Protein 9E7T (pdb70)

Structure (mmCIF, N/CA/C/O backbone):
data_9E7T
#
_entry.id   9E7T
#
_cell.length_a   1.00
_cell.length_b   1.00
_cell.length_c   1.00
_cell.angle_alpha   90.00
_cell.angle_beta   90.00
_cell.angle_gamma   90.00
#
_symmetry.space_group_name_H-M   'P 1'
#
loop_
_entity.id
_entity.type
_entity.pdbx_description
1 polymer 'Dot/Icm T4SS effector PieF'
2 polymer 'CCR4-NOT transcription complex subunit 1'
3 polymer 'SDH7p Mitochondrial protein involved in assembly of succinate dehydrogenase,CCR4-NOT transcription complex subunit 7'
4 non-polymer 'MAGNESIUM ION'
5 water water
#
loop_
_atom_site.group_PDB
_atom_site.id
_atom_site.type_symbol
_atom_site.label_atom_id
_atom_site.label_alt_id
_atom_site.label_comp_id
_atom_site.label_asym_id
_atom_site.label_entity_id
_atom_site.label_seq_id
_atom_site.pdbx_PDB_ins_code
_atom_site.Cartn_x
_atom_site.Cartn_y
_atom_site.Cartn_z
_atom_site.occupancy
_atom_site.B_iso_or_equiv
_atom_site.auth_seq_id
_atom_site.auth_comp_id
_atom_site.auth_asym_id
_atom_site.auth_atom_id
_atom_site.pdbx_PDB_model_num
ATOM 1 N N . MET A 1 26 ? 141.184 144.975 183.837 1.00 58.98 1 MET A N 1
ATOM 2 C CA . MET A 1 26 ? 140.073 145.830 183.438 1.00 64.90 1 MET A CA 1
ATOM 3 C C . MET A 1 26 ? 140.230 146.245 181.977 1.00 61.45 1 MET A C 1
ATOM 4 O O . MET A 1 26 ? 141.050 147.101 181.650 1.00 60.81 1 MET A O 1
ATOM 9 N N . LYS A 1 27 ? 139.442 145.627 181.104 1.00 56.06 2 LYS A N 1
ATOM 10 C CA . LYS A 1 27 ? 139.587 145.812 179.670 1.00 49.89 2 LYS A CA 1
ATOM 11 C C . LYS A 1 27 ? 138.797 147.030 179.193 1.00 46.67 2 LYS A C 1
ATOM 12 O O . LYS A 1 27 ? 138.038 147.651 179.940 1.00 49.39 2 LYS A O 1
ATOM 18 N N . ARG A 1 28 ? 138.990 147.370 177.920 1.00 39.99 3 ARG A N 1
ATOM 19 C CA . ARG A 1 28 ? 138.318 148.496 177.291 1.00 33.33 3 ARG A CA 1
ATOM 20 C C . ARG A 1 28 ? 137.715 148.053 175.965 1.00 31.92 3 ARG A C 1
ATOM 21 O O . ARG A 1 28 ? 137.990 146.958 175.470 1.00 35.70 3 ARG A O 1
ATOM 29 N N . LEU A 1 29 ? 136.883 148.919 175.392 1.00 29.16 4 LEU A N 1
ATOM 30 C CA . LEU A 1 29 ? 136.146 148.583 174.183 1.00 31.01 4 LEU A CA 1
ATOM 31 C C . LEU A 1 29 ? 135.871 149.849 173.385 1.00 32.73 4 LEU A C 1
ATOM 32 O O . LEU A 1 29 ? 135.649 150.916 173.961 1.00 36.68 4 LEU A O 1
ATOM 37 N N . ILE A 1 30 ? 135.895 149.724 172.059 1.00 31.38 5 ILE A N 1
ATOM 38 C CA . ILE A 1 30 ? 135.579 150.817 171.146 1.00 26.99 5 ILE A CA 1
ATOM 39 C C . ILE A 1 30 ? 134.587 150.307 170.110 1.00 28.77 5 ILE A C 1
ATOM 40 O O . ILE A 1 30 ? 134.815 149.263 169.490 1.00 31.84 5 ILE A O 1
ATOM 45 N N . ILE A 1 31 ? 133.492 151.041 169.921 1.00 34.11 6 ILE A N 1
ATOM 46 C CA . ILE A 1 31 ? 132.462 150.704 168.945 1.00 33.32 6 ILE A CA 1
ATOM 47 C C . ILE A 1 31 ? 132.382 151.835 167.930 1.00 38.77 6 ILE A C 1
ATOM 48 O O . ILE A 1 31 ? 132.299 153.008 168.309 1.00 46.33 6 ILE A O 1
ATOM 53 N N . CYS A 1 32 ? 132.410 151.483 166.646 1.00 41.50 7 CYS A N 1
ATOM 54 C CA . CYS A 1 32 ? 132.343 152.447 165.547 1.00 46.38 7 CYS A CA 1
ATOM 55 C C . CYS A 1 32 ? 131.063 152.182 164.758 1.00 49.47 7 CYS A C 1
ATOM 56 O O . CYS A 1 32 ? 131.068 151.431 163.780 1.00 54.68 7 CYS A O 1
ATOM 59 N N . ASN A 1 33 ? 129.968 152.805 165.184 1.00 47.13 8 ASN A N 1
ATOM 60 C CA . ASN A 1 33 ? 128.665 152.607 164.552 1.00 51.37 8 ASN A CA 1
ATOM 61 C C . ASN A 1 33 ? 128.370 153.753 163.583 1.00 53.43 8 ASN A C 1
ATOM 62 O O . ASN A 1 33 ? 127.462 154.563 163.769 1.00 53.45 8 ASN A O 1
ATOM 67 N N . GLY A 1 34 ? 129.166 153.798 162.518 1.00 49.01 9 GLY A N 1
ATOM 68 C CA . GLY A 1 34 ? 128.957 154.770 161.463 1.00 48.78 9 GLY A CA 1
ATOM 69 C C . GLY A 1 34 ? 129.684 156.081 161.671 1.00 50.22 9 GLY A C 1
ATOM 70 O O . GLY A 1 34 ? 130.892 156.174 161.438 1.00 53.87 9 GLY A O 1
ATOM 71 N N . ASN A 1 35 ? 128.955 157.108 162.100 1.00 49.95 10 ASN A N 1
ATOM 72 C CA . ASN A 1 35 ? 129.526 158.426 162.334 1.00 49.80 10 ASN A CA 1
ATOM 73 C C . ASN A 1 35 ? 129.929 158.653 163.784 1.00 46.25 10 ASN A C 1
ATOM 74 O O . ASN A 1 35 ? 130.359 159.758 164.125 1.00 53.02 10 ASN A O 1
ATOM 79 N N . LYS A 1 36 ? 129.800 157.646 164.643 1.00 40.98 11 LYS A N 1
ATOM 80 C CA . LYS A 1 36 ? 130.092 157.787 166.060 1.00 37.88 11 LYS A CA 1
ATOM 81 C C . LYS A 1 36 ? 131.105 156.739 166.492 1.00 41.11 11 LYS A C 1
ATOM 82 O O . LYS A 1 36 ? 131.040 155.584 166.064 1.00 41.67 11 LYS A O 1
ATOM 88 N N . LEU A 1 37 ? 132.045 157.155 167.336 1.00 44.99 12 LEU A N 1
ATOM 89 C CA . LEU A 1 37 ? 133.017 156.267 167.964 1.00 36.73 12 LEU A CA 1
ATOM 90 C C . LEU A 1 37 ? 132.855 156.403 169.471 1.00 38.00 12 LEU A C 1
ATOM 91 O O . LEU A 1 37 ? 133.111 157.474 170.030 1.00 38.04 12 LEU A O 1
ATOM 96 N N . THR A 1 38 ? 132.435 155.325 170.124 1.00 35.19 13 THR A N 1
ATOM 97 C CA . THR A 1 38 ? 132.206 155.308 171.561 1.00 33.11 13 THR A CA 1
ATOM 98 C C . THR A 1 38 ? 133.306 154.508 172.242 1.00 30.01 13 THR A C 1
ATOM 99 O O . THR A 1 38 ? 133.647 153.409 171.796 1.00 29.13 13 THR A O 1
ATOM 103 N N . VAL A 1 39 ? 133.857 155.062 173.318 1.00 27.57 14 VAL A N 1
ATOM 104 C CA . VAL A 1 39 ? 134.892 154.411 174.112 1.00 28.95 14 VAL A CA 1
ATOM 105 C C . VAL A 1 39 ? 134.274 154.008 175.443 1.00 33.32 14 VAL A C 1
ATOM 106 O O . VAL A 1 39 ? 133.734 154.854 176.165 1.00 40.38 14 VAL A O 1
ATOM 110 N N . CYS A 1 40 ? 134.352 152.720 175.768 1.00 33.13 15 CYS A N 1
ATOM 111 C CA . CYS A 1 40 ? 133.737 152.179 176.970 1.00 37.42 15 CYS A CA 1
ATOM 112 C C . CYS A 1 40 ? 134.768 151.412 177.783 1.00 40.06 15 CYS A C 1
ATOM 113 O O . CYS A 1 40 ? 135.745 150.888 177.244 1.00 40.30 15 CYS A O 1
ATOM 116 N N . THR A 1 41 ? 134.537 151.351 179.090 1.00 50.34 16 THR A N 1
ATOM 117 C CA . THR A 1 41 ? 135.374 150.599 180.011 1.00 49.03 16 THR A CA 1
ATOM 118 C C . THR A 1 41 ? 134.572 149.465 180.637 1.00 50.61 16 THR A C 1
ATOM 119 O O . THR A 1 41 ? 133.347 149.543 180.760 1.00 57.69 16 THR A O 1
ATOM 123 N N . GLN A 1 42 ? 135.277 148.409 181.029 1.00 48.68 17 GLN A N 1
ATOM 124 C CA . GLN A 1 42 ? 134.628 147.238 181.599 1.00 59.60 17 GLN A CA 1
ATOM 125 C C . GLN A 1 42 ? 133.994 147.569 182.946 1.00 68.14 17 GLN A C 1
ATOM 126 O O . GLN A 1 42 ? 134.445 148.460 183.670 1.00 70.50 17 GLN A O 1
ATOM 132 N N . ALA A 1 43 ? 132.925 146.848 183.270 1.00 71.37 18 ALA A N 1
ATOM 133 C CA . ALA A 1 43 ? 132.245 147.008 184.550 1.00 69.44 18 ALA A CA 1
ATOM 134 C C . ALA A 1 43 ? 131.360 145.804 184.846 1.00 76.20 18 ALA A C 1
ATOM 135 O O . ALA A 1 43 ? 130.169 145.806 184.532 1.00 83.60 18 ALA A O 1
ATOM 137 N N . GLU A 1 51 ? 129.827 140.656 181.323 1.00 81.45 26 GLU A N 1
ATOM 138 C CA . GLU A 1 51 ? 130.836 141.506 180.702 1.00 82.03 26 GLU A CA 1
ATOM 139 C 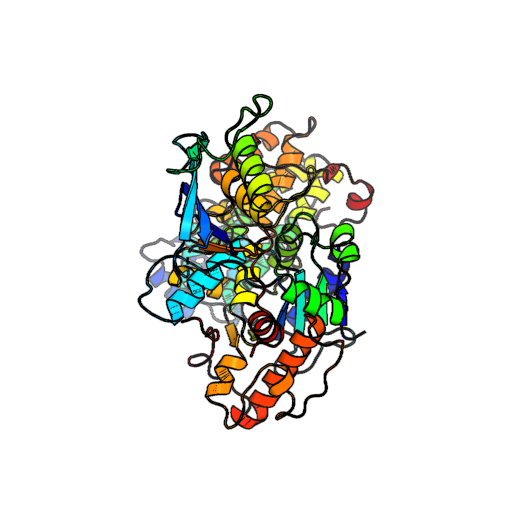C . GLU A 1 51 ? 130.229 142.822 180.228 1.00 82.60 26 GLU A C 1
ATOM 140 O O . GLU A 1 51 ? 130.353 143.188 179.061 1.00 76.20 26 GLU A O 1
ATOM 146 N N . LYS A 1 52 ? 129.569 143.528 181.141 1.00 81.73 27 LYS A N 1
ATOM 147 C CA . LYS A 1 52 ? 128.967 144.811 180.817 1.00 75.69 27 LYS A CA 1
ATOM 148 C C . LYS A 1 52 ? 130.034 145.893 180.704 1.00 70.16 27 LYS A C 1
ATOM 149 O O . LYS A 1 52 ? 131.097 145.816 181.326 1.00 73.22 27 LYS A O 1
ATOM 155 N N . TYR A 1 53 ? 129.737 146.911 179.900 1.00 65.99 28 TYR A N 1
ATOM 156 C CA . TYR A 1 53 ? 130.639 148.031 179.680 1.00 59.66 28 TYR A CA 1
ATOM 157 C C . TYR A 1 53 ? 129.879 149.336 179.851 1.00 62.40 28 TYR A C 1
ATOM 158 O O . TYR A 1 53 ? 128.699 149.427 179.499 1.00 62.21 28 TYR A O 1
ATOM 167 N N . THR A 1 54 ? 130.559 150.344 180.393 1.00 59.68 29 THR A N 1
ATOM 168 C CA . THR A 1 54 ? 129.981 151.669 180.573 1.00 53.26 29 THR A CA 1
ATOM 169 C C . THR A 1 54 ? 130.697 152.659 179.670 1.00 49.74 29 THR A C 1
ATOM 170 O O . THR A 1 54 ? 131.932 152.753 179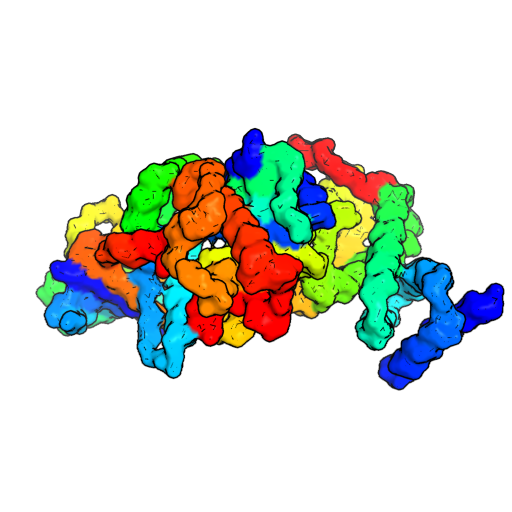.727 1.00 53.16 29 THR A O 1
ATOM 174 N N . PRO A 1 55 ? 129.983 153.403 178.827 1.00 50.40 30 PRO A N 1
ATOM 175 C CA . PRO A 1 55 ? 130.652 154.363 177.944 1.00 46.28 30 PRO A CA 1
ATOM 176 C C . PRO A 1 55 ? 131.362 155.450 178.735 1.00 47.94 30 PRO A C 1
ATOM 177 O O . PRO A 1 55 ? 130.929 155.847 179.818 1.00 53.10 30 PRO A O 1
ATOM 181 N N . ILE A 1 56 ? 132.473 155.922 178.181 1.00 46.16 31 ILE A N 1
ATOM 182 C CA . ILE A 1 56 ? 133.239 157.023 178.750 1.00 47.86 31 ILE A CA 1
ATOM 183 C C . ILE A 1 56 ? 133.036 158.304 177.951 1.00 49.48 31 ILE A C 1
ATOM 184 O O . ILE A 1 56 ? 132.681 159.343 178.507 1.00 58.47 31 ILE A O 1
ATOM 189 N N . PHE A 1 57 ? 133.258 158.245 176.641 1.00 39.70 32 PHE A N 1
ATOM 190 C CA . PHE A 1 57 ? 133.012 159.382 175.770 1.00 39.45 32 PHE A CA 1
ATOM 191 C C . PHE A 1 57 ? 132.702 158.865 174.375 1.00 38.36 32 PHE A C 1
ATOM 192 O O . PHE A 1 57 ? 133.031 157.730 174.023 1.00 34.79 32 PHE A O 1
ATOM 200 N N . SER A 1 58 ? 132.053 159.715 173.585 1.00 41.83 33 SER A N 1
ATOM 201 C CA . SER A 1 58 ? 131.719 159.406 172.204 1.00 38.54 33 SER A CA 1
ATOM 202 C C . SER A 1 58 ? 132.188 160.542 171.311 1.00 38.00 33 SER A C 1
ATOM 203 O O . SER A 1 58 ? 132.022 161.717 171.648 1.00 43.91 33 SER A O 1
ATOM 206 N N . LEU A 1 59 ? 132.775 160.186 170.176 1.00 35.90 34 LEU A N 1
ATOM 207 C CA . LEU A 1 59 ? 133.308 161.148 169.216 1.00 42.67 34 LEU A CA 1
ATOM 208 C C . LEU A 1 59 ? 132.423 161.105 167.975 1.00 43.42 34 LEU A C 1
ATOM 209 O O . LEU A 1 59 ? 132.560 160.214 167.133 1.00 42.58 34 LEU A O 1
ATOM 214 N N . THR A 1 60 ? 131.520 162.074 167.863 1.00 42.64 35 THR A N 1
ATOM 215 C CA . THR A 1 60 ? 130.557 162.116 166.773 1.00 44.53 35 THR A CA 1
ATOM 216 C C . THR A 1 60 ? 131.116 162.924 165.611 1.00 51.49 35 THR A C 1
ATOM 217 O O . THR A 1 60 ? 131.587 164.049 165.798 1.00 60.85 35 THR A O 1
ATOM 221 N N . LYS A 1 61 ? 131.057 162.349 164.414 1.00 54.27 36 LYS A N 1
ATOM 222 C CA . LYS A 1 61 ? 131.443 163.044 163.192 1.00 58.50 36 LYS A CA 1
ATOM 223 C C . LYS A 1 61 ? 130.214 163.761 162.647 1.00 69.92 36 LYS A C 1
ATOM 224 O O . LYS A 1 61 ? 129.272 163.119 162.172 1.00 73.31 36 LYS A O 1
ATOM 230 N N . GLU A 1 62 ? 130.220 165.088 162.714 1.00 73.42 37 GLU A N 1
ATOM 231 C CA . GLU A 1 62 ? 129.062 165.879 162.321 1.00 78.42 37 GLU A CA 1
ATOM 232 C C . GLU A 1 62 ? 129.002 165.998 160.800 1.00 87.11 37 GLU A C 1
ATOM 233 O O . GLU A 1 62 ? 129.679 165.274 160.065 1.00 83.05 37 GLU A O 1
ATOM 239 N N . SER A 1 63 ? 128.169 166.921 160.318 1.00 91.12 38 SER A N 1
ATOM 240 C CA . SER A 1 63 ? 127.779 166.984 158.915 1.00 96.01 38 SER A CA 1
ATOM 241 C C . SER A 1 63 ? 128.969 167.068 157.967 1.00 99.95 38 SER A C 1
ATOM 242 O O . SER A 1 63 ? 129.185 166.154 157.165 1.00 96.99 38 SER A O 1
ATOM 245 N N . ASP A 1 64 ? 129.748 168.147 158.041 1.00 100.88 39 ASP A N 1
ATOM 246 C CA . ASP A 1 64 ? 130.842 168.310 157.084 1.00 97.86 39 ASP A CA 1
ATOM 247 C C . ASP A 1 64 ? 132.089 167.545 157.521 1.00 95.23 39 ASP A C 1
ATOM 248 O O . ASP A 1 64 ? 132.475 166.554 156.895 1.00 86.85 39 ASP A O 1
ATOM 253 N N . ASN A 1 65 ? 132.729 167.995 158.597 1.00 95.56 40 ASN A N 1
ATOM 254 C CA . ASN A 1 65 ? 133.869 167.268 159.143 1.00 93.95 40 ASN A CA 1
ATOM 255 C C . ASN A 1 65 ? 133.990 167.358 160.657 1.00 85.92 40 ASN A C 1
ATOM 256 O O . ASN A 1 65 ? 134.947 166.806 161.205 1.00 77.61 40 ASN A O 1
ATOM 261 N N . GLU A 1 66 ? 133.068 168.018 161.351 1.00 83.33 41 GLU A N 1
ATOM 262 C CA . GLU A 1 66 ? 133.290 168.396 162.740 1.00 79.43 41 GLU A CA 1
ATOM 263 C C . GLU A 1 66 ? 133.162 167.193 163.664 1.00 77.91 41 GLU A C 1
ATOM 264 O O . GLU A 1 66 ? 132.228 166.397 163.538 1.00 80.83 41 GLU A O 1
ATOM 270 N N . LEU A 1 67 ? 134.111 167.061 164.586 1.00 68.69 42 LEU A N 1
ATOM 271 C CA . LEU A 1 67 ? 134.046 166.051 165.631 1.00 55.04 42 LEU A CA 1
ATOM 272 C C . LEU A 1 67 ? 133.532 166.688 166.914 1.00 51.84 42 LEU A C 1
ATOM 273 O O . LEU A 1 67 ? 133.991 167.765 167.304 1.00 58.28 42 LEU A O 1
ATOM 278 N N . THR A 1 68 ? 132.578 166.027 167.561 1.00 47.15 43 THR A N 1
ATOM 279 C CA . THR A 1 68 ? 132.027 166.485 168.828 1.00 51.59 43 THR A CA 1
ATOM 280 C C . THR A 1 68 ? 132.342 165.466 169.910 1.00 52.14 43 THR A C 1
ATOM 281 O O . THR A 1 68 ? 132.096 164.270 169.732 1.00 55.79 43 THR A O 1
ATOM 285 N N . LEU A 1 69 ? 132.888 165.941 171.024 1.00 49.33 44 LEU A N 1
ATOM 286 C CA . LEU A 1 69 ? 133.155 165.095 172.177 1.00 53.14 44 LEU A CA 1
ATOM 287 C C . LEU A 1 69 ? 132.023 165.244 173.184 1.00 57.40 44 LEU A C 1
ATOM 288 O O . LEU A 1 69 ? 131.671 166.362 173.570 1.00 65.99 44 LEU A O 1
ATOM 293 N N . GLU A 1 70 ? 131.455 164.117 173.604 1.00 47.21 45 GLU A N 1
ATOM 294 C CA . GLU A 1 70 ? 130.359 164.110 174.571 1.00 51.65 45 GLU A CA 1
ATOM 295 C C . GLU A 1 70 ? 130.732 163.138 175.685 1.00 58.73 45 GLU A C 1
ATOM 296 O O . GLU A 1 70 ? 130.583 161.923 175.531 1.00 65.34 45 GLU A O 1
ATOM 302 N N . LEU A 1 71 ? 131.217 163.676 176.798 1.00 59.80 46 LEU A N 1
ATOM 303 C CA . LEU A 1 71 ? 131.592 162.841 177.928 1.00 66.26 46 LEU A CA 1
ATOM 304 C C . LEU A 1 71 ? 130.357 162.223 178.574 1.00 67.10 46 LEU A C 1
ATOM 305 O O . LEU A 1 71 ? 129.255 162.774 178.518 1.00 68.34 46 LEU A O 1
ATOM 310 N N . SER A 1 72 ? 130.554 161.066 179.199 1.00 66.61 47 SER A N 1
ATOM 311 C CA . SER A 1 72 ? 129.457 160.311 179.788 1.00 72.80 47 SER A CA 1
ATOM 312 C C . SER A 1 72 ? 129.061 160.937 181.124 1.00 87.70 47 SER A C 1
ATOM 313 O O . SER A 1 72 ? 129.435 162.069 181.443 1.00 83.75 47 SER A O 1
ATOM 316 N N . GLY A 1 73 ? 128.281 160.203 181.916 1.00 93.81 48 GLY A N 1
ATOM 317 C CA . GLY A 1 73 ? 127.779 160.720 183.173 1.00 92.96 48 GLY A CA 1
ATOM 318 C C . GLY A 1 73 ? 128.869 161.133 184.138 1.00 98.77 48 GLY A C 1
ATOM 319 O O . GLY A 1 73 ? 129.080 162.330 184.354 1.00 96.87 48 GLY A O 1
ATOM 320 N N . VAL A 1 74 ? 129.577 160.170 184.721 1.00 98.81 49 VAL A N 1
ATOM 321 C CA . VAL A 1 74 ? 130.729 160.486 185.581 1.00 98.96 49 VAL A CA 1
ATOM 322 C C . VAL A 1 74 ? 131.953 160.457 184.672 1.00 99.33 49 VAL A C 1
ATOM 323 O O . VAL A 1 74 ? 132.719 159.491 184.607 1.00 97.53 49 VAL A O 1
ATOM 327 N N . ALA A 1 75 ? 132.126 161.534 183.930 1.00 100.10 50 ALA A N 1
ATOM 328 C CA . ALA A 1 75 ? 133.350 161.795 183.182 1.00 101.00 50 ALA A CA 1
ATOM 329 C C . ALA A 1 75 ? 133.843 163.221 183.355 1.00 103.01 50 ALA A C 1
ATOM 330 O O . ALA A 1 75 ? 135.054 163.445 183.416 1.00 98.32 50 ALA A O 1
ATOM 332 N N . ARG A 1 76 ? 132.931 164.193 183.433 1.00 103.38 51 ARG A N 1
ATOM 333 C CA . ARG A 1 76 ? 133.335 165.584 183.601 1.00 106.30 51 ARG A CA 1
ATOM 334 C C . ARG A 1 76 ? 133.806 165.859 185.021 1.00 108.57 51 ARG A C 1
ATOM 335 O O . ARG A 1 76 ? 134.665 166.722 185.233 1.00 108.65 51 ARG A O 1
ATOM 343 N N . GLY A 1 77 ? 133.258 165.145 186.000 1.00 105.34 52 GLY A N 1
ATOM 344 C CA . GLY A 1 77 ? 133.715 165.228 187.368 1.00 104.90 52 GLY A CA 1
ATOM 345 C C . GLY A 1 77 ? 134.870 164.317 187.703 1.00 105.16 52 GLY A C 1
ATOM 346 O O . GLY A 1 77 ? 135.297 164.269 188.861 1.00 102.35 52 GLY A O 1
ATOM 347 N N . TYR A 1 78 ? 135.391 163.585 186.720 1.00 103.15 53 TYR A N 1
ATOM 348 C CA . TYR A 1 78 ? 136.510 162.674 186.912 1.00 100.60 53 TYR A CA 1
ATOM 349 C C . TYR A 1 78 ? 137.764 163.120 186.176 1.00 102.60 53 TYR A C 1
ATOM 350 O O . TYR A 1 78 ? 138.825 163.264 186.790 1.00 99.94 53 TYR A O 1
ATOM 359 N N . TYR A 1 79 ? 137.669 163.346 184.869 1.00 102.42 54 TYR A N 1
ATOM 360 C CA . TYR A 1 79 ? 138.811 163.728 184.051 1.00 90.09 54 TYR A CA 1
ATOM 361 C C . TYR A 1 79 ? 138.807 165.234 183.832 1.00 93.47 54 TYR A C 1
ATOM 362 O O . TYR A 1 79 ? 137.761 165.821 183.535 1.00 93.14 54 TYR A O 1
ATOM 371 N N . ILE A 1 80 ? 139.974 165.853 183.982 1.00 99.75 55 ILE A N 1
ATOM 372 C CA . ILE A 1 80 ? 140.168 167.267 183.693 1.00 100.00 55 ILE A CA 1
ATOM 373 C C . ILE A 1 80 ? 141.029 167.381 182.442 1.00 94.64 55 ILE A C 1
ATOM 374 O O . ILE A 1 80 ? 142.092 166.754 182.348 1.00 86.42 55 ILE A O 1
ATOM 379 N N . ILE A 1 81 ? 140.553 168.152 181.469 1.00 92.71 56 ILE A N 1
ATOM 380 C CA . ILE A 1 81 ? 141.245 168.336 180.198 1.00 90.02 56 ILE A CA 1
ATOM 381 C C . ILE A 1 81 ? 141.949 169.690 180.245 1.00 90.04 56 ILE A C 1
ATOM 382 O O . ILE A 1 81 ? 141.274 170.721 180.405 1.00 85.09 56 ILE A O 1
ATOM 387 N N . PRO A 1 82 ? 143.275 169.739 180.128 1.00 94.65 57 PRO A N 1
ATOM 388 C CA . PRO A 1 82 ? 143.971 171.030 180.143 1.00 91.20 57 PRO A CA 1
ATOM 389 C C . PRO A 1 82 ? 143.552 171.900 178.965 1.00 86.45 57 PRO A C 1
ATOM 390 O O . PRO A 1 82 ? 143.174 171.405 177.902 1.00 85.27 57 PRO A O 1
ATOM 394 N N . SER A 1 83 ? 143.623 173.213 179.171 1.00 83.87 58 SER A N 1
ATOM 395 C CA . SER A 1 83 ? 143.207 174.190 178.174 1.00 86.57 58 SER A CA 1
ATOM 396 C C . SER A 1 83 ? 144.143 174.261 176.973 1.00 84.64 58 SER A C 1
ATOM 397 O O . SER A 1 83 ? 143.810 174.929 175.989 1.00 80.68 58 SER A O 1
ATOM 400 N N . GLU A 1 84 ? 145.303 173.604 177.031 1.00 86.83 59 GLU A N 1
ATOM 401 C CA . GLU A 1 84 ? 146.211 173.613 175.888 1.00 86.49 59 GLU A CA 1
ATOM 402 C C . GLU A 1 84 ? 145.588 172.925 174.680 1.00 88.31 59 GLU A C 1
ATOM 403 O O . GLU A 1 84 ? 145.758 173.381 173.543 1.00 84.89 59 GLU A O 1
ATOM 409 N N . LEU A 1 85 ? 144.869 171.827 174.902 1.00 86.77 60 LEU A N 1
ATOM 410 C CA . LEU A 1 85 ? 144.208 171.104 173.825 1.00 78.90 60 LEU A CA 1
ATOM 411 C C . LEU A 1 85 ? 142.862 171.749 173.523 1.00 84.64 60 LEU A C 1
ATOM 412 O O . LEU A 1 85 ? 142.080 172.025 174.438 1.00 86.10 60 LEU A O 1
ATOM 417 N N . THR A 1 86 ? 142.597 171.986 172.242 1.00 81.01 61 THR A N 1
ATOM 418 C CA . THR A 1 86 ? 141.352 172.605 171.802 1.00 80.71 61 THR A CA 1
ATOM 419 C C . THR A 1 86 ? 140.539 171.728 170.865 1.00 75.82 61 THR A C 1
ATOM 420 O O . THR A 1 86 ? 139.314 171.666 170.997 1.00 72.53 61 THR A O 1
ATOM 424 N N . SER A 1 87 ? 141.185 171.051 169.918 1.00 72.99 62 SER A N 1
ATOM 425 C CA . SER A 1 87 ? 140.459 170.218 168.970 1.00 67.44 62 SER A CA 1
ATOM 426 C C . SER A 1 87 ? 139.831 169.023 169.677 1.00 60.60 62 SER A C 1
ATOM 427 O O . SER A 1 87 ? 140.348 168.519 170.676 1.00 61.81 62 SER A O 1
ATOM 430 N N . SER A 1 88 ? 138.692 168.573 169.145 1.00 58.22 63 SER A N 1
ATOM 431 C CA . SER A 1 88 ? 137.983 167.453 169.755 1.00 54.33 63 SER A CA 1
ATOM 432 C C . SER A 1 88 ? 138.775 166.158 169.653 1.00 54.49 63 SER A C 1
ATOM 433 O O . SER A 1 88 ? 138.633 165.280 170.510 1.00 58.26 63 SER A O 1
ATOM 436 N N . GLN A 1 89 ? 139.602 166.014 168.617 1.00 55.49 64 GLN A N 1
ATOM 437 C CA . GLN A 1 89 ? 140.461 164.842 168.502 1.00 49.38 64 GLN A CA 1
ATOM 438 C C . GLN A 1 89 ? 141.644 164.890 169.458 1.00 51.90 64 GLN A C 1
ATOM 439 O O . GLN A 1 89 ? 142.146 163.833 169.852 1.00 56.59 64 GLN A O 1
ATOM 445 N N . ALA A 1 90 ? 142.105 166.084 169.834 1.00 53.82 65 ALA A N 1
ATOM 446 C CA . ALA A 1 90 ? 143.198 166.187 170.793 1.00 50.53 65 ALA A CA 1
ATOM 447 C C . ALA A 1 90 ? 142.744 165.829 172.201 1.00 48.21 65 ALA A C 1
ATOM 448 O O . ALA A 1 90 ? 143.499 165.214 172.960 1.00 55.24 65 ALA A O 1
ATOM 450 N N . ARG A 1 91 ? 141.523 166.215 172.572 1.00 42.11 66 ARG A N 1
ATOM 451 C CA . ARG A 1 91 ? 140.992 165.833 173.874 1.00 43.10 66 ARG A CA 1
ATOM 452 C C . ARG A 1 91 ? 140.558 164.375 173.905 1.00 45.04 66 ARG A C 1
ATOM 453 O O . ARG A 1 91 ? 140.579 163.751 174.970 1.00 50.89 66 ARG A O 1
ATOM 461 N N . ALA A 1 92 ? 140.149 163.821 172.763 1.00 36.53 67 ALA A N 1
ATOM 462 C CA . ALA A 1 92 ? 139.853 162.395 172.701 1.00 30.70 67 ALA A CA 1
ATOM 463 C C . ALA A 1 92 ? 141.118 161.569 172.892 1.00 38.61 67 ALA A C 1
ATOM 464 O O . ALA A 1 92 ? 141.126 160.591 173.648 1.00 43.91 67 ALA A O 1
ATOM 466 N N . ALA A 1 93 ? 142.202 161.951 172.214 1.00 42.87 68 ALA A N 1
ATOM 467 C CA . ALA A 1 93 ? 143.475 161.263 172.385 1.00 32.37 68 ALA A CA 1
ATOM 468 C C . ALA A 1 93 ? 144.091 161.520 173.751 1.00 33.67 68 ALA A C 1
ATOM 469 O O . ALA A 1 93 ? 144.908 160.717 174.209 1.00 40.89 68 ALA A O 1
ATOM 471 N N . HIS A 1 94 ? 143.732 162.625 174.404 1.00 31.87 69 HIS A N 1
ATOM 472 C CA . HIS A 1 94 ? 144.204 162.879 175.758 1.00 33.22 69 HIS A CA 1
ATOM 473 C C . HIS A 1 94 ? 143.456 162.040 176.784 1.00 41.14 69 HIS A C 1
ATOM 474 O O . HIS A 1 94 ? 144.036 161.652 177.803 1.00 42.37 69 HIS A O 1
ATOM 481 N N . LEU A 1 95 ? 142.176 161.755 176.537 1.00 44.37 70 LEU A N 1
ATOM 482 C CA . LEU A 1 95 ? 141.413 160.916 177.454 1.00 34.84 70 LEU A CA 1
ATOM 483 C C . LEU A 1 95 ? 141.811 159.453 177.325 1.00 36.23 70 LEU A C 1
ATOM 484 O O . LEU A 1 95 ? 141.802 158.713 178.314 1.00 47.90 70 LEU A O 1
ATOM 489 N N . ILE A 1 96 ? 142.148 159.012 176.111 1.00 31.61 71 ILE A N 1
ATOM 490 C CA . ILE A 1 96 ? 142.642 157.652 175.932 1.00 32.57 71 ILE A CA 1
ATOM 491 C C . ILE A 1 96 ? 143.974 157.474 176.648 1.00 37.85 71 ILE A C 1
ATOM 492 O O . ILE A 1 96 ? 144.241 156.422 177.241 1.00 43.15 71 ILE A O 1
ATOM 497 N N . THR A 1 97 ? 144.829 158.497 176.609 1.00 36.93 72 THR A N 1
ATOM 498 C CA . THR A 1 97 ? 146.080 158.447 177.359 1.00 35.83 72 THR A CA 1
ATOM 499 C C . THR A 1 97 ? 145.816 158.352 178.857 1.00 39.59 72 THR A C 1
ATOM 500 O O . THR A 1 97 ? 146.487 157.594 179.567 1.00 48.37 72 THR A O 1
ATOM 504 N N . LEU A 1 98 ? 144.839 159.111 179.356 1.00 38.09 73 LEU A N 1
ATOM 505 C CA . LEU A 1 98 ? 144.471 159.013 180.764 1.00 39.94 73 LEU A CA 1
ATOM 506 C C . LEU A 1 98 ? 143.840 157.662 181.080 1.00 39.93 73 LEU A C 1
ATOM 507 O O . LEU A 1 98 ? 144.055 157.109 182.164 1.00 41.05 73 LEU A O 1
ATOM 512 N N . LEU A 1 99 ? 143.052 157.122 180.149 1.00 42.27 74 LEU A N 1
ATOM 513 C CA . LEU A 1 99 ? 142.400 155.836 180.373 1.00 40.90 74 LEU A CA 1
ATOM 514 C C . LEU A 1 99 ? 143.418 154.707 180.458 1.00 42.23 74 LEU A C 1
ATOM 515 O O . LEU A 1 99 ? 143.402 153.911 181.403 1.00 47.83 74 LEU A O 1
ATOM 520 N N . THR A 1 100 ? 144.313 154.625 179.479 1.00 40.76 75 THR A N 1
ATOM 521 C CA . THR A 1 100 ? 145.272 153.536 179.381 1.00 44.93 75 THR A CA 1
ATOM 522 C C . THR A 1 100 ? 146.549 153.792 180.166 1.00 51.89 75 THR A C 1
ATOM 523 O O . THR A 1 100 ? 147.417 152.914 180.205 1.00 57.21 75 THR A O 1
ATOM 527 N N . ARG A 1 101 ? 146.683 154.966 180.785 1.00 49.82 76 ARG A N 1
ATOM 528 C CA . ARG A 1 101 ? 147.871 155.332 181.557 1.00 53.46 76 ARG A CA 1
ATOM 529 C C . ARG A 1 101 ? 149.140 155.240 180.717 1.00 57.79 76 ARG A C 1
ATOM 530 O O . ARG A 1 101 ? 150.207 154.883 181.221 1.00 65.44 76 ARG A O 1
ATOM 538 N N . ALA A 1 102 ? 149.034 155.561 179.431 1.00 55.16 77 ALA A N 1
ATOM 539 C CA . ALA A 1 102 ? 150.189 155.534 178.553 1.00 61.95 77 ALA A CA 1
ATOM 540 C C . ALA A 1 102 ? 151.081 156.745 178.813 1.00 73.71 77 ALA A C 1
ATOM 541 O O . ALA A 1 102 ? 150.691 157.714 179.470 1.00 71.37 77 ALA A O 1
ATOM 543 N N . GLU A 1 103 ? 152.300 156.680 178.287 1.00 79.32 78 GLU A N 1
ATOM 544 C CA . GLU A 1 103 ? 153.234 157.782 178.434 1.00 82.25 78 GLU A CA 1
ATOM 545 C C . GLU A 1 103 ? 152.761 158.988 177.625 1.00 82.56 78 GLU A C 1
ATOM 546 O O . GLU A 1 103 ? 151.844 158.904 176.803 1.00 79.59 78 GLU A O 1
ATOM 552 N N . GLU A 1 104 ? 153.405 160.131 177.874 1.00 87.46 79 GLU A N 1
ATOM 553 C CA . GLU A 1 104 ? 152.998 161.367 177.212 1.00 92.73 79 GLU A CA 1
ATOM 554 C C . GLU A 1 104 ? 153.142 161.261 175.700 1.00 88.21 79 GLU A C 1
ATOM 555 O O . GLU A 1 104 ? 152.260 161.698 174.952 1.00 79.38 79 GLU A O 1
ATOM 561 N N . SER A 1 105 ? 154.241 160.680 175.232 1.00 89.06 80 SER A N 1
ATOM 562 C CA . SER A 1 105 ? 154.516 160.522 173.806 1.00 89.50 80 SER A CA 1
ATOM 563 C C . SER A 1 105 ? 154.354 159.044 173.459 1.00 89.48 80 SER A C 1
ATOM 564 O O . SER A 1 105 ? 155.314 158.273 173.497 1.00 88.77 80 SER A O 1
ATOM 567 N N . GLN A 1 106 ? 153.128 158.656 173.119 1.00 80.13 81 GLN A N 1
ATOM 568 C CA . GLN A 1 106 ? 152.842 157.282 172.736 1.00 71.35 81 GLN A CA 1
ATOM 569 C C . GLN A 1 106 ? 151.586 157.259 171.881 1.00 61.53 81 GLN A C 1
ATOM 570 O O . GLN A 1 106 ? 150.768 158.181 171.919 1.00 60.70 81 GLN A O 1
ATOM 576 N N . THR A 1 107 ? 151.449 156.189 171.104 1.00 52.16 82 THR A N 1
ATOM 577 C CA . THR A 1 107 ? 150.240 155.919 170.330 1.00 41.99 82 THR A CA 1
ATOM 578 C C . THR A 1 107 ? 149.920 154.446 170.558 1.00 37.65 82 THR A C 1
ATOM 579 O O . THR A 1 107 ? 150.581 153.563 170.005 1.00 43.56 82 THR A O 1
ATOM 583 N N . THR A 1 108 ? 148.932 154.186 171.407 1.00 30.97 83 THR A N 1
ATOM 584 C CA . THR A 1 108 ? 148.516 152.827 171.700 1.00 30.58 83 THR A CA 1
ATOM 585 C C . THR A 1 108 ? 147.655 152.294 170.560 1.00 27.73 83 THR A C 1
ATOM 586 O O . THR A 1 108 ? 147.409 152.972 169.561 1.00 33.81 83 THR A O 1
ATOM 590 N N . ASP A 1 109 ? 147.196 151.051 170.700 1.00 24.49 84 ASP A N 1
ATOM 591 C CA . ASP A 1 109 ? 146.266 150.503 169.722 1.00 24.61 84 ASP A CA 1
ATOM 592 C C . ASP A 1 109 ? 144.905 151.179 169.797 1.00 28.81 84 ASP A C 1
ATOM 593 O O . ASP A 1 109 ? 144.132 151.100 168.838 1.00 29.32 84 ASP A O 1
ATOM 598 N N . MET A 1 110 ? 144.599 151.836 170.918 1.00 29.62 85 MET A N 1
ATOM 599 C CA . MET A 1 110 ? 143.383 152.631 171.028 1.00 21.88 85 MET A CA 1
ATOM 600 C C . MET A 1 110 ? 143.508 153.945 170.268 1.00 23.98 85 MET A C 1
ATOM 601 O O . MET A 1 110 ? 142.533 154.412 169.670 1.00 32.99 85 MET A O 1
ATOM 606 N N . HIS A 1 111 ? 144.694 154.559 170.291 1.00 23.28 86 HIS A N 1
ATOM 607 C CA . HIS A 1 111 ? 144.925 155.760 169.494 1.00 26.14 86 HIS A CA 1
ATOM 608 C C . HIS A 1 111 ? 144.861 155.451 168.005 1.00 30.99 86 HIS A C 1
ATOM 609 O O . HIS A 1 111 ? 144.364 156.261 167.216 1.00 38.52 86 HIS A O 1
ATOM 616 N N . LYS A 1 112 ? 145.373 154.287 167.601 1.00 28.47 87 LYS A N 1
ATOM 617 C CA . LYS A 1 112 ? 145.368 153.919 166.189 1.00 27.81 87 LYS A CA 1
ATOM 618 C C . LYS A 1 112 ? 143.948 153.778 165.660 1.00 31.91 87 LYS A C 1
ATOM 619 O O . LYS A 1 112 ? 143.672 154.117 164.503 1.00 37.39 87 LYS A O 1
ATOM 625 N N . ILE A 1 113 ? 143.036 153.261 166.484 1.00 31.66 88 ILE A N 1
ATOM 626 C CA . ILE A 1 113 ? 141.632 153.190 166.092 1.00 28.95 88 ILE A CA 1
ATOM 627 C C . ILE A 1 113 ? 141.028 154.587 166.022 1.00 33.34 88 ILE A C 1
ATOM 628 O O . ILE A 1 113 ? 140.256 154.900 165.108 1.00 37.69 88 ILE A O 1
ATOM 633 N N . LEU A 1 114 ? 141.367 155.448 166.984 1.00 26.01 89 LEU A N 1
ATOM 634 C CA . LEU A 1 114 ? 140.885 156.825 166.952 1.00 26.17 89 LEU A CA 1
ATOM 635 C C . LEU A 1 114 ? 141.405 157.566 165.727 1.00 33.00 89 LEU A C 1
ATOM 636 O O . LEU A 1 114 ? 140.659 158.303 165.075 1.00 45.13 89 LEU A O 1
ATOM 641 N N . ASN A 1 115 ? 142.686 157.384 165.399 1.00 35.55 90 ASN A N 1
ATOM 642 C CA . ASN A 1 115 ? 143.255 158.050 164.232 1.00 33.61 90 ASN A CA 1
ATOM 643 C C . ASN A 1 115 ? 142.665 157.518 162.933 1.00 35.21 90 ASN A C 1
ATOM 644 O O . ASN A 1 115 ? 142.597 158.250 161.941 1.00 40.64 90 ASN A O 1
ATOM 649 N N . SER A 1 116 ? 142.249 156.250 162.913 1.00 35.34 91 SER A N 1
ATOM 650 C CA . SER A 1 116 ? 141.640 155.682 161.715 1.00 39.33 91 SER A CA 1
ATOM 651 C C . SER A 1 116 ? 140.201 156.148 161.540 1.00 40.45 91 SER A C 1
ATOM 652 O O . SER A 1 116 ? 139.748 156.359 160.410 1.00 41.43 91 SER A O 1
ATOM 655 N N . PHE A 1 117 ? 139.465 156.298 162.642 1.00 38.78 92 PHE A N 1
ATOM 656 C CA . PHE A 1 117 ? 138.090 156.777 162.556 1.00 35.56 92 PHE A CA 1
ATOM 657 C C . PHE A 1 117 ? 138.039 158.238 162.131 1.00 37.12 92 PHE A C 1
ATOM 658 O O . PHE A 1 117 ? 137.197 158.622 161.311 1.00 47.81 92 PHE A O 1
ATOM 666 N N . VAL A 1 118 ? 138.933 159.067 162.674 1.00 36.35 93 VAL A N 1
ATOM 667 C CA . VAL A 1 118 ? 138.921 160.493 162.361 1.00 42.35 93 VAL A CA 1
ATOM 668 C C . VAL A 1 118 ? 139.253 160.718 160.891 1.00 43.01 93 VAL A C 1
ATOM 669 O O . VAL A 1 118 ? 138.700 161.615 160.243 1.00 46.79 93 VAL A O 1
ATOM 673 N N . SER A 1 119 ? 140.142 159.899 160.338 1.00 43.31 94 SER A N 1
ATOM 674 C CA . SER A 1 119 ? 140.457 159.956 158.917 1.00 45.62 94 SER A CA 1
ATOM 675 C C . SER A 1 119 ? 139.483 159.153 158.065 1.00 47.00 94 SER A C 1
ATOM 676 O O . SER A 1 119 ? 139.672 159.071 156.848 1.00 48.14 94 SER A O 1
ATOM 679 N N . GLY A 1 120 ? 138.455 158.567 158.670 1.00 46.66 95 GLY A N 1
ATOM 680 C CA . GLY A 1 120 ? 137.447 157.821 157.937 1.00 47.40 95 GLY A CA 1
ATOM 681 C C . GLY A 1 120 ? 137.917 156.524 157.316 1.00 56.20 95 GLY A C 1
ATOM 682 O O . GLY A 1 120 ? 137.482 156.179 156.210 1.00 55.31 95 GLY A O 1
ATOM 683 N N . LYS A 1 121 ? 138.793 155.788 158.000 1.00 54.53 96 LYS A N 1
ATOM 684 C CA . LYS A 1 121 ? 139.215 154.478 157.523 1.00 52.83 96 LYS A CA 1
ATOM 685 C C . LYS A 1 121 ? 138.311 153.352 158.002 1.00 58.36 96 LYS A C 1
ATOM 686 O O . LYS A 1 121 ? 138.305 152.279 157.387 1.00 58.78 96 LYS A O 1
ATOM 692 N N . ILE A 1 122 ? 137.554 153.564 159.076 1.00 58.51 97 ILE A N 1
ATOM 693 C CA . ILE A 1 122 ? 136.609 152.573 159.577 1.00 59.21 97 ILE A CA 1
ATOM 694 C C . ILE A 1 122 ? 135.252 152.912 158.966 1.00 59.52 97 ILE A C 1
ATOM 695 O O . ILE A 1 122 ? 134.572 153.839 159.408 1.00 57.20 97 ILE A O 1
ATOM 700 N N . THR A 1 123 ? 134.862 152.160 157.938 1.00 60.76 98 THR A N 1
ATOM 701 C CA . THR A 1 123 ? 133.630 152.415 157.202 1.00 67.02 98 THR A CA 1
ATOM 702 C C . THR A 1 123 ? 132.569 151.349 157.437 1.00 65.70 98 THR A C 1
ATOM 703 O O . THR A 1 123 ? 131.554 151.333 156.734 1.00 64.53 98 THR A O 1
ATOM 707 N N . SER A 1 124 ? 132.777 150.459 158.401 1.00 67.10 99 SER A N 1
ATOM 708 C CA . SER A 1 124 ? 131.817 149.416 158.722 1.00 64.22 99 SER A CA 1
ATOM 709 C C . SER A 1 124 ? 131.680 149.305 160.232 1.00 57.83 99 SER A C 1
ATOM 710 O O . SER A 1 124 ? 132.602 149.638 160.981 1.00 60.32 99 SER A O 1
ATOM 713 N N . GLY A 1 125 ? 130.514 148.842 160.674 1.00 49.29 100 GLY A N 1
ATOM 714 C CA . GLY A 1 125 ? 130.263 148.685 162.092 1.00 40.63 100 GLY A CA 1
ATOM 715 C C . GLY A 1 125 ? 131.102 147.586 162.706 1.00 43.90 100 GLY A C 1
ATOM 716 O O . GLY A 1 125 ? 130.888 146.405 162.420 1.00 46.86 100 GLY A O 1
ATOM 717 N N . SER A 1 126 ? 132.058 147.958 163.554 1.00 42.06 101 SER A N 1
ATOM 718 C CA . SER A 1 126 ? 132.977 146.999 164.146 1.00 31.65 101 SER A CA 1
ATOM 719 C C . SER A 1 126 ? 133.251 147.359 165.598 1.00 25.98 101 SER A C 1
ATOM 720 O O . SER A 1 126 ? 133.163 148.523 165.994 1.00 34.39 101 SER A O 1
ATOM 723 N N . MET A 1 127 ? 133.587 146.342 166.387 1.00 22.34 102 MET A N 1
ATOM 724 C CA . MET A 1 127 ? 133.997 146.506 167.774 1.00 21.42 102 MET A CA 1
ATOM 725 C C . MET A 1 127 ? 135.466 146.142 167.916 1.00 23.28 102 MET A C 1
ATOM 726 O O . MET A 1 127 ? 135.952 145.214 167.263 1.00 25.61 102 MET A O 1
ATOM 731 N N . PHE A 1 128 ? 136.168 146.874 168.773 1.00 23.72 103 PHE A N 1
ATOM 732 C CA . PHE A 1 128 ? 137.574 146.628 169.055 1.00 20.64 103 PHE A CA 1
ATOM 733 C C . PHE A 1 128 ? 137.746 146.394 170.547 1.00 22.39 103 PHE A C 1
ATOM 734 O O . PHE A 1 128 ? 137.300 147.205 171.362 1.00 24.29 103 PHE A O 1
ATOM 742 N N . ASN A 1 129 ? 138.389 145.286 170.897 1.00 21.10 104 ASN A N 1
ATOM 743 C CA . ASN A 1 129 ? 138.616 144.909 172.284 1.00 21.22 104 ASN A CA 1
ATOM 744 C C . ASN A 1 129 ? 140.060 145.211 172.653 1.00 24.49 104 ASN A C 1
ATOM 745 O O . ASN A 1 129 ? 140.981 144.860 171.910 1.00 30.88 104 ASN A O 1
ATOM 750 N N . PHE A 1 130 ? 140.251 145.858 173.798 1.00 28.59 105 PHE A N 1
ATOM 751 C CA . PHE A 1 130 ? 141.559 146.327 174.222 1.00 24.94 105 PHE A CA 1
ATOM 752 C C . PHE A 1 130 ? 141.861 145.832 175.627 1.00 29.45 105 PHE A C 1
ATOM 753 O O . PHE A 1 130 ? 140.959 145.539 176.413 1.00 37.04 105 PHE A O 1
ATOM 761 N N . GLU A 1 131 ? 143.150 145.737 175.931 1.00 34.34 106 GLU A N 1
ATOM 762 C CA . GLU A 1 131 ? 143.589 145.457 177.286 1.00 39.99 106 GLU A CA 1
ATOM 763 C C . GLU A 1 131 ? 143.607 146.752 178.092 1.00 45.20 106 GLU A C 1
ATOM 764 O O . GLU A 1 131 ? 143.287 147.832 177.589 1.00 48.79 106 GLU A O 1
ATOM 770 N N . ASN A 1 132 ? 143.981 146.650 179.368 1.00 45.35 107 ASN A N 1
ATOM 771 C CA . ASN A 1 132 ? 144.056 147.841 180.204 1.00 49.85 107 ASN A CA 1
ATOM 772 C C . ASN A 1 132 ? 145.134 148.811 179.739 1.00 50.62 107 ASN A C 1
ATOM 773 O O . ASN A 1 132 ? 145.046 150.005 180.042 1.00 52.08 107 ASN A O 1
ATOM 778 N N . ASP A 1 133 ? 146.140 148.332 179.012 1.00 50.15 108 ASP A N 1
ATOM 779 C CA . ASP A 1 133 ? 147.221 149.176 178.524 1.00 47.85 108 ASP A CA 1
ATOM 780 C C . ASP A 1 133 ? 146.943 149.757 177.144 1.00 45.35 108 ASP A C 1
ATOM 781 O O . ASP A 1 133 ? 147.822 150.416 176.579 1.00 39.95 108 ASP A O 1
ATOM 786 N N . GLY A 1 134 ? 145.754 149.527 176.591 1.00 38.98 109 GLY A N 1
ATOM 787 C CA . GLY A 1 134 ? 145.363 150.107 175.327 1.00 30.79 109 GLY A CA 1
ATOM 788 C C . GLY A 1 134 ? 145.674 149.273 174.106 1.00 32.19 109 GLY A C 1
ATOM 789 O O . GLY A 1 134 ? 145.223 149.623 173.010 1.00 37.51 109 GLY A O 1
ATOM 790 N N . SER A 1 135 ? 146.427 148.190 174.253 1.00 32.55 110 SER A N 1
ATOM 791 C CA . SER A 1 135 ? 146.715 147.310 173.134 1.00 28.24 110 SER A CA 1
ATOM 792 C C . SER A 1 135 ? 145.529 146.392 172.862 1.00 29.57 110 SER A C 1
ATOM 793 O O . SER A 1 135 ? 144.699 146.136 173.736 1.00 36.27 110 SER A O 1
ATOM 796 N N . PHE A 1 136 ? 145.461 145.891 171.630 1.00 26.49 111 PHE A N 1
ATOM 797 C CA . PHE A 1 136 ? 144.374 145.002 171.244 1.00 23.48 111 PHE A CA 1
ATOM 798 C C . PHE A 1 136 ? 144.356 143.774 172.143 1.00 27.86 111 PHE A C 1
ATOM 799 O O . PHE A 1 136 ? 145.405 143.268 172.548 1.00 36.91 111 PHE A O 1
ATOM 807 N N . LYS A 1 137 ? 143.154 143.307 172.471 1.00 28.06 112 LYS A N 1
ATOM 808 C CA . LYS A 1 137 ? 143.014 142.185 173.389 1.00 31.85 112 LYS A CA 1
ATOM 809 C C . LYS A 1 137 ? 143.724 140.957 172.840 1.00 45.02 112 LYS A C 1
ATOM 810 O O . LYS A 1 137 ? 143.595 140.622 171.660 1.00 46.54 112 LYS A O 1
ATOM 816 N N . ARG A 1 138 ? 144.473 140.286 173.708 1.00 47.11 113 ARG A N 1
ATOM 817 C CA . ARG A 1 138 ? 145.353 139.207 173.291 1.00 45.99 113 ARG A CA 1
ATOM 818 C C . ARG A 1 138 ? 144.565 137.915 173.115 1.00 54.82 113 ARG A C 1
ATOM 819 O O . ARG A 1 138 ? 143.871 137.470 174.033 1.00 58.16 113 ARG A O 1
ATOM 827 N N . GLU A 1 139 ? 144.677 137.316 171.930 1.00 58.07 114 GLU A N 1
ATOM 828 C CA . GLU A 1 139 ? 143.989 136.070 171.587 1.00 57.82 114 GLU A CA 1
ATOM 829 C C . GLU A 1 139 ? 145.016 135.092 171.032 1.00 60.97 114 GLU A C 1
ATOM 830 O O . GLU A 1 139 ? 145.144 134.935 169.811 1.00 60.99 114 GLU A O 1
ATOM 836 N N . PRO A 1 140 ? 145.779 134.427 171.906 1.00 60.48 115 PRO A N 1
ATOM 837 C CA . PRO A 1 140 ? 146.833 133.523 171.414 1.00 57.08 115 PRO A CA 1
ATOM 838 C C . PRO A 1 140 ? 146.314 132.367 170.576 1.00 59.21 115 PRO A C 1
ATOM 839 O O . PRO A 1 140 ? 146.977 131.958 169.615 1.00 56.06 115 PRO A O 1
ATOM 843 N N . GLU A 1 141 ? 145.145 131.823 170.916 1.00 59.72 116 GLU A N 1
ATOM 844 C CA . GLU A 1 141 ? 144.639 130.644 170.223 1.00 48.93 116 GLU A CA 1
ATOM 845 C C . GLU A 1 141 ? 144.068 130.976 168.852 1.00 45.93 116 GLU A C 1
ATOM 846 O O . GLU A 1 141 ? 144.188 130.167 167.927 1.00 47.15 116 GLU A O 1
ATOM 852 N N . GLU A 1 142 ? 143.439 132.142 168.701 1.00 48.83 117 GLU A N 1
ATOM 853 C CA . GLU A 1 142 ? 142.900 132.525 167.401 1.00 47.49 117 GLU A CA 1
ATOM 854 C C . GLU A 1 142 ? 144.014 132.798 166.400 1.00 45.83 117 GLU A C 1
ATOM 855 O O . GLU A 1 142 ? 143.881 132.479 165.214 1.00 47.37 117 GLU A O 1
ATOM 861 N N . ALA A 1 143 ? 145.113 133.400 166.857 1.00 44.98 118 ALA A N 1
ATOM 862 C CA . ALA A 1 143 ? 146.238 133.665 165.968 1.00 37.68 118 ALA A CA 1
ATOM 863 C C . ALA A 1 143 ? 146.911 132.379 165.514 1.00 38.01 118 ALA A C 1
ATOM 864 O O . ALA A 1 143 ? 147.418 132.311 164.390 1.00 38.95 118 ALA A O 1
ATOM 866 N N . TYR A 1 144 ? 146.937 131.359 166.374 1.00 39.55 119 TYR A N 1
ATOM 867 C CA . TYR A 1 144 ? 147.500 130.071 165.987 1.00 36.36 119 TYR A CA 1
ATOM 868 C C . TYR A 1 144 ? 146.705 129.444 164.850 1.00 38.69 119 TYR A C 1
ATOM 869 O O . TYR A 1 144 ? 147.284 128.891 163.908 1.00 40.89 119 TYR A O 1
ATOM 878 N N . ASN A 1 145 ? 145.375 129.519 164.920 1.00 38.73 120 ASN A N 1
ATOM 879 C CA . ASN A 1 145 ? 144.534 128.932 163.885 1.00 35.55 120 ASN A CA 1
ATOM 880 C C . ASN A 1 145 ? 144.561 129.726 162.587 1.00 34.14 120 ASN A C 1
ATOM 881 O O . ASN A 1 145 ? 144.231 129.173 161.535 1.00 40.70 120 ASN A O 1
ATOM 886 N N . LEU A 1 146 ? 144.932 131.005 162.636 1.00 35.15 121 LEU A N 1
ATOM 887 C CA . LEU A 1 146 ? 144.949 131.817 161.424 1.00 30.49 121 LEU A CA 1
ATOM 888 C C . LEU A 1 146 ? 146.158 131.500 160.553 1.00 29.39 121 LEU A C 1
ATOM 889 O O . LEU A 1 146 ? 146.028 131.338 159.336 1.00 32.66 121 LEU A O 1
ATOM 894 N N . ILE A 1 147 ? 147.347 131.419 161.154 1.00 33.64 122 ILE A N 1
ATOM 895 C CA . ILE A 1 147 ? 148.540 131.096 160.378 1.00 32.50 122 ILE A CA 1
ATOM 896 C C . ILE A 1 147 ? 148.514 129.638 159.940 1.00 31.84 122 ILE A C 1
ATOM 897 O O . ILE A 1 147 ? 148.923 129.304 158.821 1.00 32.54 122 ILE A O 1
ATOM 902 N N . ASN A 1 148 ? 148.046 128.746 160.813 1.00 30.00 123 ASN A N 1
ATOM 903 C CA . ASN A 1 148 ? 147.992 127.325 160.504 1.00 30.28 123 ASN A CA 1
ATOM 904 C C . ASN A 1 148 ? 146.790 126.947 159.651 1.00 32.46 123 ASN A C 1
ATOM 905 O O . ASN A 1 148 ? 146.754 125.827 159.132 1.00 36.18 123 ASN A O 1
ATOM 910 N N . LYS A 1 149 ? 145.820 127.850 159.494 1.00 34.37 124 LYS A N 1
ATOM 911 C CA . LYS A 1 149 ? 144.607 127.595 158.716 1.00 33.17 124 LYS A CA 1
ATOM 912 C C . LYS A 1 149 ? 143.877 126.354 159.225 1.00 35.76 124 LYS A C 1
ATOM 913 O O . LYS A 1 149 ? 143.503 125.463 158.461 1.00 39.94 124 LYS A O 1
ATOM 919 N N . ILE A 1 150 ? 143.674 126.306 160.535 1.00 36.79 125 ILE A N 1
ATOM 920 C CA . ILE A 1 150 ? 143.021 125.174 161.173 1.00 41.15 125 ILE A CA 1
ATOM 921 C C . ILE A 1 150 ? 141.514 125.387 161.193 1.00 58.84 125 ILE A C 1
ATOM 922 O O . ILE A 1 150 ? 141.035 126.483 161.486 1.00 56.85 125 ILE A O 1
ATOM 928 N N . GLU B 2 30 ? 137.377 134.666 94.626 1.00 88.97 1093 GLU B N 1
ATOM 929 C CA . GLU B 2 30 ? 137.067 136.090 94.666 1.00 90.47 1093 GLU B CA 1
ATOM 930 C C . GLU B 2 30 ? 135.579 136.322 94.900 1.00 88.04 1093 GLU B C 1
ATOM 931 O O . GLU B 2 30 ? 135.177 137.376 95.391 1.00 84.39 1093 GLU B O 1
ATOM 937 N N . ASN B 2 31 ? 134.762 135.331 94.535 1.00 92.98 1094 ASN B N 1
ATOM 938 C CA . ASN B 2 31 ? 133.329 135.426 94.792 1.00 88.99 1094 ASN B CA 1
ATOM 939 C C . ASN B 2 31 ? 133.044 135.450 96.287 1.00 86.34 1094 ASN B C 1
ATOM 940 O O . ASN B 2 31 ? 132.158 136.180 96.748 1.00 83.13 1094 ASN B O 1
ATOM 945 N N . ILE B 2 32 ? 133.782 134.652 97.061 1.00 85.81 1095 ILE B N 1
ATOM 946 C CA . ILE B 2 32 ? 133.634 134.677 98.512 1.00 83.79 1095 ILE B CA 1
ATOM 947 C C . ILE B 2 32 ? 134.109 136.014 99.069 1.00 80.18 1095 ILE B C 1
ATOM 948 O O . ILE B 2 32 ? 133.535 136.542 100.028 1.00 79.76 1095 ILE B O 1
ATOM 953 N N . GLN B 2 33 ? 135.151 136.590 98.463 1.00 81.67 1096 GLN B N 1
ATOM 954 C CA . GLN B 2 33 ? 135.663 137.881 98.915 1.00 75.37 1096 GLN B CA 1
ATOM 955 C C . GLN B 2 33 ? 134.599 138.967 98.813 1.00 73.85 1096 GLN B C 1
ATOM 956 O O . GLN B 2 33 ? 134.483 139.819 99.702 1.00 68.43 1096 GLN B O 1
ATOM 962 N N . GLU B 2 34 ? 133.820 138.959 97.731 1.00 77.74 1097 GLU B N 1
ATOM 963 C CA . GLU B 2 34 ? 132.742 139.926 97.572 1.00 74.01 1097 GLU B CA 1
ATOM 964 C C . GLU B 2 34 ? 131.560 139.650 98.490 1.00 70.51 1097 GLU B C 1
ATOM 965 O O . GLU B 2 34 ? 130.694 140.520 98.631 1.00 74.12 1097 GLU B O 1
ATOM 971 N N . LYS B 2 35 ? 131.496 138.472 99.110 1.00 67.87 1098 LYS B N 1
ATOM 972 C CA . LYS B 2 35 ? 130.405 138.157 100.021 1.00 68.57 1098 LYS B CA 1
ATOM 973 C C . LYS B 2 35 ? 130.724 138.493 101.470 1.00 64.17 1098 LYS B C 1
ATOM 974 O O . LYS B 2 35 ? 129.798 138.726 102.253 1.00 68.95 1098 LYS B O 1
ATOM 980 N N . ILE B 2 36 ? 132.004 138.514 101.847 1.00 59.98 1099 ILE B N 1
ATOM 981 C CA . ILE B 2 36 ? 132.373 139.021 103.165 1.00 52.88 1099 ILE B CA 1
ATOM 982 C C . ILE B 2 36 ? 132.170 140.528 103.223 1.00 55.61 1099 ILE B C 1
ATOM 983 O O . ILE B 2 36 ? 131.685 141.067 104.224 1.00 56.40 1099 ILE B O 1
ATOM 988 N N . ALA B 2 37 ? 132.536 141.231 102.149 1.00 57.63 1100 ALA B N 1
ATOM 989 C CA . ALA B 2 37 ? 132.291 142.666 102.085 1.00 55.72 1100 ALA B CA 1
ATOM 990 C C . ALA B 2 37 ? 130.803 142.977 102.070 1.00 60.09 1100 ALA B C 1
ATOM 991 O O . ALA B 2 37 ? 130.383 144.018 102.584 1.00 64.10 1100 ALA B O 1
ATOM 993 N N . PHE B 2 38 ? 129.993 142.093 101.484 1.00 58.48 1101 PHE B N 1
ATOM 994 C CA . PHE B 2 38 ? 128.551 142.309 101.468 1.00 60.87 1101 PHE B CA 1
ATOM 995 C C . PHE B 2 38 ? 127.937 142.128 102.850 1.00 60.29 1101 PHE B C 1
ATOM 996 O O . PHE B 2 38 ? 126.968 142.816 103.189 1.00 66.35 1101 PHE B O 1
ATOM 1004 N N . ILE B 2 39 ? 128.480 141.214 103.655 1.00 55.71 1102 ILE B N 1
ATOM 1005 C CA . ILE B 2 39 ? 127.938 140.980 104.990 1.00 52.87 1102 ILE B CA 1
ATOM 1006 C C . ILE B 2 39 ? 128.157 142.200 105.877 1.00 56.98 1102 ILE B C 1
ATOM 1007 O O . ILE B 2 39 ? 127.239 142.661 106.564 1.00 62.06 1102 ILE B O 1
ATOM 1012 N N . PHE B 2 40 ? 129.372 142.747 105.869 1.00 55.29 1103 PHE B N 1
ATOM 1013 C CA . PHE B 2 40 ? 129.683 143.887 106.721 1.00 51.17 1103 PHE B CA 1
ATOM 1014 C C . PHE B 2 40 ? 129.166 145.206 106.162 1.00 55.00 1103 PHE B C 1
ATOM 1015 O O . PHE B 2 40 ? 129.106 146.194 106.901 1.00 55.08 1103 PHE B O 1
ATOM 1023 N N . ASN B 2 41 ? 128.788 145.245 104.883 1.00 57.33 1104 ASN B N 1
ATOM 1024 C CA . ASN B 2 41 ? 128.291 146.477 104.283 1.00 58.24 1104 ASN B CA 1
ATOM 1025 C C . ASN B 2 41 ? 126.880 146.826 104.732 1.00 62.97 1104 ASN B C 1
ATOM 1026 O O . ASN B 2 41 ? 126.536 148.011 104.777 1.00 66.41 1104 ASN B O 1
ATOM 1031 N N . ASN B 2 42 ? 126.059 145.829 105.064 1.00 64.44 1105 ASN B N 1
ATOM 1032 C CA . ASN B 2 42 ? 124.671 146.059 105.448 1.00 66.24 1105 ASN B CA 1
ATOM 1033 C C . ASN B 2 42 ? 124.397 145.648 106.890 1.00 63.60 1105 ASN B C 1
ATOM 1034 O O . ASN B 2 42 ? 123.254 145.332 107.233 1.00 66.69 1105 ASN B O 1
ATOM 1039 N N . LEU B 2 43 ? 125.418 145.644 107.741 1.00 60.68 1106 LEU B N 1
ATOM 1040 C CA . LEU B 2 43 ? 125.233 145.244 109.129 1.00 57.34 1106 LEU B CA 1
ATOM 1041 C C . LEU B 2 43 ? 124.442 146.295 109.896 1.00 57.38 1106 LEU B C 1
ATOM 1042 O O . LEU B 2 43 ? 124.606 147.499 109.686 1.00 59.40 1106 LEU B O 1
ATOM 1047 N N . SER B 2 44 ? 123.578 145.826 110.792 1.00 52.13 1107 SER B N 1
ATOM 1048 C CA . SER B 2 44 ? 122.789 146.693 111.654 1.00 51.53 1107 SER B CA 1
ATOM 1049 C C . SER B 2 44 ? 122.355 145.886 112.870 1.00 51.88 1107 SER B C 1
ATOM 1050 O O . SER B 2 44 ? 122.491 144.661 112.904 1.00 58.12 1107 SER B O 1
ATOM 1053 N N . GLN B 2 45 ? 121.833 146.583 113.879 1.00 51.04 1108 GLN B N 1
ATOM 1054 C CA . GLN B 2 45 ? 121.376 145.913 115.090 1.00 52.59 1108 GLN B CA 1
ATOM 1055 C C . GLN B 2 45 ? 120.180 145.003 114.849 1.00 57.20 1108 GLN B C 1
ATOM 1056 O O . GLN B 2 45 ? 119.922 144.120 115.674 1.00 55.36 1108 GLN B O 1
ATOM 1062 N N . SER B 2 46 ? 119.451 145.191 113.750 1.00 57.72 1109 SER B N 1
ATOM 1063 C CA . SER B 2 46 ? 118.273 144.385 113.459 1.00 57.62 1109 SER B CA 1
ATOM 1064 C C . SER B 2 46 ? 118.630 143.065 112.781 1.00 59.79 1109 SER B C 1
ATOM 1065 O O . SER B 2 46 ? 118.101 142.013 113.152 1.00 64.31 1109 SER B O 1
ATOM 1068 N N . ASN B 2 47 ? 119.523 143.100 111.794 1.00 55.47 1110 ASN B N 1
ATOM 1069 C CA . ASN B 2 47 ? 119.922 141.904 111.064 1.00 56.26 1110 ASN B CA 1
ATOM 1070 C C . ASN B 2 47 ? 121.245 141.329 111.550 1.00 56.98 1110 ASN B C 1
ATOM 1071 O O . ASN B 2 47 ? 121.827 140.484 110.863 1.00 63.20 1110 ASN B O 1
ATOM 1076 N N . MET B 2 48 ? 121.737 141.769 112.709 1.00 53.33 1111 MET B N 1
ATOM 1077 C CA . MET B 2 48 ? 123.025 141.284 113.194 1.00 50.66 1111 MET B CA 1
ATOM 1078 C C . MET B 2 48 ? 122.991 139.785 113.452 1.00 53.71 1111 MET B C 1
ATOM 1079 O O . MET B 2 48 ? 123.941 139.069 113.116 1.00 58.81 1111 MET B O 1
ATOM 1084 N N . THR B 2 49 ? 121.909 139.291 114.055 1.00 58.10 1112 THR B N 1
ATOM 1085 C CA . THR B 2 49 ? 121.797 137.857 114.301 1.00 62.03 1112 THR B CA 1
ATOM 1086 C C . THR B 2 49 ? 121.680 137.080 112.996 1.00 60.99 1112 THR B C 1
ATOM 1087 O O . THR B 2 49 ? 122.245 135.989 112.865 1.00 57.27 1112 THR B O 1
ATOM 1091 N N . GLN B 2 50 ? 120.944 137.621 112.023 1.00 62.12 1113 GLN B N 1
ATOM 1092 C CA . GLN B 2 50 ? 120.823 136.953 110.731 1.00 62.84 1113 GLN B CA 1
ATOM 1093 C C . GLN B 2 50 ? 122.146 136.959 109.975 1.00 59.74 1113 GLN B C 1
ATOM 1094 O O . GLN B 2 50 ? 122.517 135.955 109.357 1.00 62.80 1113 GLN B O 1
ATOM 1100 N N . LYS B 2 51 ? 122.874 138.077 110.013 1.00 58.37 1114 LYS B N 1
ATOM 1101 C CA . LYS B 2 51 ? 124.134 138.167 109.284 1.00 59.11 1114 LYS B CA 1
ATOM 1102 C C . LYS B 2 51 ? 125.254 137.386 109.956 1.00 56.26 1114 LYS B C 1
ATOM 1103 O O . LYS B 2 51 ? 126.226 137.025 109.285 1.00 59.77 1114 LYS B O 1
ATOM 1109 N N . VAL B 2 52 ? 125.151 137.124 111.260 1.00 53.18 1115 VAL B N 1
ATOM 1110 C CA . VAL B 2 52 ? 126.112 136.235 111.905 1.00 48.55 1115 VAL B CA 1
ATOM 1111 C C . VAL B 2 52 ? 125.991 134.829 111.334 1.00 58.24 1115 VAL B C 1
ATOM 1112 O O . VAL B 2 52 ? 126.996 134.179 111.023 1.00 61.43 1115 VAL B O 1
ATOM 1116 N N . GLU B 2 53 ? 124.757 134.341 111.174 1.00 61.75 1116 GLU B N 1
ATOM 1117 C CA . GLU B 2 53 ? 124.552 133.049 110.531 1.00 60.76 1116 GLU B CA 1
ATOM 1118 C C . GLU B 2 53 ? 124.978 133.075 109.070 1.00 63.43 1116 GLU B C 1
ATOM 1119 O O . GLU B 2 53 ? 125.493 132.075 108.562 1.00 70.98 1116 GLU B O 1
ATOM 1125 N N . GLU B 2 54 ? 124.776 134.201 108.381 1.00 61.20 1117 GLU B N 1
ATOM 1126 C CA . GLU B 2 54 ? 125.191 134.299 106.984 1.00 60.93 1117 GLU B CA 1
ATOM 1127 C C . GLU B 2 54 ? 126.695 134.110 106.843 1.00 61.53 1117 GLU B C 1
ATOM 1128 O O . GLU B 2 54 ? 127.162 133.469 105.894 1.00 65.84 1117 GLU B O 1
ATOM 1134 N N . LEU B 2 55 ? 127.471 134.669 107.773 1.00 54.12 1118 LEU B N 1
ATOM 1135 C CA . LEU B 2 55 ? 128.919 134.497 107.738 1.00 55.00 1118 LEU B CA 1
ATOM 1136 C C . LEU B 2 55 ? 129.316 133.041 107.962 1.00 61.15 1118 LEU B C 1
ATOM 1137 O O . LEU B 2 55 ? 130.237 132.537 107.309 1.00 67.95 1118 LEU B O 1
ATOM 1142 N N . LYS B 2 56 ? 128.637 132.352 108.883 1.00 57.97 1119 LYS B N 1
ATOM 1143 C CA . LYS B 2 56 ? 129.042 130.998 109.251 1.00 57.49 1119 LYS B CA 1
ATOM 1144 C C . LYS B 2 56 ? 128.875 130.018 108.095 1.00 68.03 1119 LYS B C 1
ATOM 1145 O O . LYS B 2 56 ? 129.742 129.166 107.872 1.00 74.13 1119 LYS B O 1
ATOM 1151 N N . GLU B 2 57 ? 127.771 130.112 107.351 1.00 69.36 1120 GLU B N 1
ATOM 1152 C CA . GLU B 2 57 ? 127.556 129.198 106.234 1.00 76.88 1120 GLU B CA 1
ATOM 1153 C C . GLU B 2 57 ? 128.317 129.602 104.978 1.00 79.54 1120 GLU B C 1
ATOM 1154 O O . GLU B 2 57 ? 128.354 128.825 104.018 1.00 83.29 1120 GLU B O 1
ATOM 1160 N N . THR B 2 58 ? 128.920 130.788 104.958 1.00 73.70 1121 THR B N 1
ATOM 1161 C CA . THR B 2 58 ? 129.645 131.275 103.791 1.00 71.77 1121 THR B CA 1
ATOM 1162 C C . THR B 2 58 ? 131.154 131.122 103.935 1.00 71.68 1121 THR B C 1
ATOM 1163 O O . THR B 2 58 ? 131.821 130.636 103.016 1.00 78.16 1121 THR B O 1
ATOM 1167 N N . VAL B 2 59 ? 131.706 131.520 105.075 1.00 67.72 1122 VAL B N 1
ATOM 1168 C CA . VAL B 2 59 ? 133.144 131.491 105.311 1.00 70.63 1122 VAL B CA 1
ATOM 1169 C C . VAL B 2 59 ? 133.476 130.259 106.138 1.00 73.08 1122 VAL B C 1
ATOM 1170 O O . VAL B 2 59 ? 132.869 130.024 107.191 1.00 70.66 1122 VAL B O 1
ATOM 1174 N N . LYS B 2 60 ? 134.431 129.466 105.659 1.00 71.31 1123 LYS B N 1
ATOM 1175 C CA . LYS B 2 60 ? 134.846 128.260 106.353 1.00 67.97 1123 LYS B CA 1
ATOM 1176 C C . LYS B 2 60 ? 135.942 128.595 107.364 1.00 67.45 1123 LYS B C 1
ATOM 1177 O O . LYS B 2 60 ? 136.324 129.752 107.547 1.00 70.26 1123 LYS B O 1
ATOM 1183 N N . GLU B 2 61 ? 136.458 127.564 108.036 1.00 67.34 1124 GLU B N 1
ATOM 1184 C CA . GLU B 2 61 ? 137.499 127.784 109.034 1.00 68.51 1124 GLU B CA 1
ATOM 1185 C C . GLU B 2 61 ? 138.809 128.230 108.395 1.00 65.65 1124 GLU B C 1
ATOM 1186 O O . GLU B 2 61 ? 139.578 128.971 109.017 1.00 63.07 1124 GLU B O 1
ATOM 1192 N N . GLU B 2 62 ? 139.081 127.791 107.165 1.00 67.77 1125 GLU B N 1
ATOM 1193 C CA . GLU B 2 62 ? 140.325 128.168 106.501 1.00 66.69 1125 GLU B CA 1
ATOM 1194 C C . GLU B 2 62 ? 140.373 129.664 106.213 1.00 65.17 1125 GLU B C 1
ATOM 1195 O O . GLU B 2 62 ? 141.431 130.293 106.332 1.00 64.03 1125 GLU B O 1
ATOM 1201 N N . PHE B 2 63 ? 139.243 130.250 105.827 1.00 63.57 1126 PHE B N 1
ATOM 1202 C CA . PHE B 2 63 ? 139.180 131.658 105.456 1.00 54.78 1126 PHE B CA 1
ATOM 1203 C C . PHE B 2 63 ? 138.929 132.580 106.642 1.00 49.58 1126 PHE B C 1
ATOM 1204 O O . PHE B 2 63 ? 138.816 133.793 106.446 1.00 48.57 1126 PHE B O 1
ATOM 1212 N N . MET B 2 64 ? 138.824 132.039 107.854 1.00 50.26 1127 MET B N 1
ATOM 1213 C CA . MET B 2 64 ? 138.618 132.884 109.027 1.00 46.21 1127 MET B CA 1
ATOM 1214 C C . MET B 2 64 ? 139.738 133.894 109.262 1.00 44.14 1127 MET B C 1
ATOM 1215 O O . MET B 2 64 ? 139.421 135.048 109.599 1.00 42.04 1127 MET B O 1
ATOM 1220 N N . PRO B 2 65 ? 141.029 133.553 109.141 1.00 44.47 1128 PRO B N 1
ATOM 1221 C CA . PRO B 2 65 ? 142.064 134.584 109.330 1.00 38.88 1128 PRO B CA 1
ATOM 1222 C C . PRO B 2 65 ? 141.974 135.734 108.343 1.00 37.23 1128 PRO B C 1
ATOM 1223 O O . PRO B 2 65 ? 142.410 136.846 108.665 1.00 37.01 1128 PRO B O 1
ATOM 1227 N N . TRP B 2 66 ? 141.437 135.501 107.144 1.00 37.70 1129 TRP B N 1
ATOM 1228 C CA . TRP B 2 66 ? 141.265 136.591 106.190 1.00 34.09 1129 TRP B CA 1
ATOM 1229 C C . TRP B 2 66 ? 140.159 137.544 106.623 1.00 33.99 1129 TRP B C 1
ATOM 1230 O O . TRP B 2 66 ? 140.236 138.745 106.345 1.00 39.04 1129 TRP B O 1
ATOM 1241 N N . VAL B 2 67 ? 139.124 137.030 107.287 1.00 32.99 1130 VAL B N 1
ATOM 1242 C CA . VAL B 2 67 ? 138.018 137.877 107.721 1.00 28.02 1130 VAL B CA 1
ATOM 1243 C C . VAL B 2 67 ? 138.459 138.803 108.846 1.00 25.83 1130 VAL B C 1
ATOM 1244 O O . VAL B 2 67 ? 138.071 139.975 108.889 1.00 31.16 1130 VAL B O 1
ATOM 1248 N N . SER B 2 68 ? 139.265 138.294 109.779 1.00 28.98 1131 SER B N 1
ATOM 1249 C CA . SER B 2 68 ? 139.771 139.138 110.857 1.00 28.22 1131 SER B CA 1
ATOM 1250 C C . SER B 2 68 ? 140.674 140.237 110.314 1.00 29.36 1131 SER B C 1
ATOM 1251 O O . SER B 2 68 ? 140.649 141.371 110.803 1.00 32.63 1131 SER B O 1
ATOM 1254 N N . GLN B 2 69 ? 141.494 139.912 109.313 1.00 29.84 1132 GLN B N 1
ATOM 1255 C CA . GLN B 2 69 ? 142.317 140.929 108.670 1.00 25.53 1132 GLN B CA 1
ATOM 1256 C C . GLN B 2 69 ? 141.457 141.960 107.951 1.00 26.43 1132 GLN B C 1
ATOM 1257 O O . GLN B 2 69 ? 141.727 143.163 108.025 1.00 30.55 1132 GLN B O 1
ATOM 1263 N N . TYR B 2 70 ? 140.419 141.506 107.246 1.00 29.10 1133 TYR B N 1
ATOM 1264 C CA . TYR B 2 70 ? 139.531 142.429 106.547 1.00 25.22 1133 TYR B CA 1
ATOM 1265 C C . TYR B 2 70 ? 138.760 143.309 107.522 1.00 26.26 1133 TYR B C 1
ATOM 1266 O O . TYR B 2 70 ? 138.591 144.509 107.282 1.00 30.70 1133 TYR B O 1
ATOM 1275 N N . LEU B 2 71 ? 138.277 142.731 108.623 1.00 23.60 1134 LEU B N 1
ATOM 1276 C CA . LEU B 2 71 ? 137.476 143.498 109.570 1.00 23.75 1134 LEU B CA 1
ATOM 1277 C C . LEU B 2 71 ? 138.287 144.617 110.209 1.00 25.50 1134 LEU B C 1
ATOM 1278 O O . LEU B 2 71 ? 137.795 145.741 110.361 1.00 29.89 1134 LEU B O 1
ATOM 1283 N N . VAL B 2 72 ? 139.531 144.333 110.589 1.00 27.48 1135 VAL B N 1
ATOM 1284 C CA . VAL B 2 72 ? 140.337 145.329 111.285 1.00 24.19 1135 VAL B CA 1
ATOM 1285 C C . VAL B 2 72 ? 140.927 146.338 110.308 1.00 21.39 1135 VAL B C 1
ATOM 1286 O O . VAL B 2 72 ? 140.882 147.548 110.548 1.00 21.09 1135 VAL B O 1
ATOM 1290 N N . MET B 2 73 ? 141.487 145.865 109.196 1.00 25.66 1136 MET B N 1
ATOM 1291 C CA . MET B 2 73 ? 142.169 146.762 108.270 1.00 28.73 1136 MET B CA 1
ATOM 1292 C C . MET B 2 73 ? 141.193 147.586 107.437 1.00 30.40 1136 MET B C 1
ATOM 1293 O O . MET B 2 73 ? 141.420 148.780 107.218 1.00 31.10 1136 MET B O 1
ATOM 1298 N N . LYS B 2 74 ? 140.107 146.974 106.965 1.00 29.43 1137 LYS B N 1
ATOM 1299 C CA . LYS B 2 74 ? 139.232 147.621 105.996 1.00 26.28 1137 LYS B CA 1
ATOM 1300 C C . LYS B 2 74 ? 137.972 148.222 106.603 1.00 31.10 1137 LYS B C 1
ATOM 1301 O O . LYS B 2 74 ? 137.350 149.077 105.965 1.00 38.15 1137 LYS B O 1
ATOM 1307 N N . ARG B 2 75 ? 137.574 147.802 107.800 1.00 31.13 1138 ARG B N 1
ATOM 1308 C CA . ARG B 2 75 ? 136.381 148.339 108.443 1.00 29.37 1138 ARG B CA 1
ATOM 1309 C C . ARG B 2 75 ? 136.695 149.078 109.731 1.00 22.28 1138 ARG B C 1
ATOM 1310 O O . ARG B 2 75 ? 136.280 150.229 109.898 1.00 28.54 1138 ARG B O 1
ATOM 1318 N N . VAL B 2 76 ? 137.419 148.445 110.651 1.00 23.29 1139 VAL B N 1
ATOM 1319 C CA . VAL B 2 76 ? 137.676 149.050 111.953 1.00 27.02 1139 VAL B CA 1
ATOM 1320 C C . VAL B 2 76 ? 138.561 150.283 111.819 1.00 24.59 1139 VAL B C 1
ATOM 1321 O O . VAL B 2 76 ? 138.333 151.302 112.480 1.00 26.31 1139 VAL B O 1
ATOM 1325 N N . SER B 2 77 ? 139.577 150.216 110.957 1.00 28.43 1140 SER B N 1
ATOM 1326 C CA . SER B 2 77 ? 140.578 151.275 110.900 1.00 24.00 1140 SER B CA 1
ATOM 1327 C C . SER B 2 77 ? 140.010 152.586 110.369 1.00 28.41 1140 SER B C 1
ATOM 1328 O O . SER B 2 77 ? 140.483 153.660 110.754 1.00 32.05 1140 SER B O 1
ATOM 1331 N N . ILE B 2 78 ? 139.009 152.531 109.492 1.00 27.10 1141 ILE B N 1
ATOM 1332 C CA . ILE B 2 78 ? 138.521 153.722 108.807 1.00 28.92 1141 ILE B CA 1
ATOM 1333 C C . ILE B 2 78 ? 137.110 154.107 109.217 1.00 29.77 1141 ILE B C 1
ATOM 1334 O O . ILE B 2 78 ? 136.607 155.140 108.752 1.00 32.06 1141 ILE B O 1
ATOM 1339 N N . GLU B 2 79 ? 136.451 153.324 110.070 1.00 30.99 1142 GLU B N 1
ATOM 1340 C CA . GLU B 2 79 ? 135.066 153.580 110.465 1.00 28.24 1142 GLU B CA 1
ATOM 1341 C C . GLU B 2 79 ? 134.959 153.621 111.982 1.00 28.08 1142 GLU B C 1
ATOM 1342 O O . GLU B 2 79 ? 134.689 152.597 112.623 1.00 29.94 1142 GLU B O 1
ATOM 1348 N N . PRO B 2 80 ? 135.157 154.792 112.594 1.00 31.03 1143 PRO B N 1
ATOM 1349 C CA . PRO B 2 80 ? 135.028 154.883 114.055 1.00 30.11 1143 PRO B CA 1
ATOM 1350 C C . PRO B 2 80 ? 133.591 154.856 114.545 1.00 32.55 1143 PRO B C 1
ATOM 1351 O O . PRO B 2 80 ? 133.358 154.505 115.707 1.00 30.20 1143 PRO B O 1
ATOM 1355 N N . ASN B 2 81 ? 132.624 155.224 113.702 1.00 32.99 1144 ASN B N 1
ATOM 1356 C CA . ASN B 2 81 ? 131.234 155.251 114.140 1.00 32.02 1144 ASN B CA 1
ATOM 1357 C C . ASN B 2 81 ? 130.668 153.845 114.279 1.00 39.31 1144 ASN B C 1
ATOM 1358 O O . ASN B 2 81 ? 129.875 153.576 115.189 1.00 49.36 1144 ASN B O 1
ATOM 1363 N N . PHE B 2 82 ? 131.056 152.939 113.388 1.00 36.66 1145 PHE B N 1
ATOM 1364 C CA . PHE B 2 82 ? 130.557 151.565 113.406 1.00 30.49 1145 PHE B CA 1
ATOM 1365 C C . PHE B 2 82 ? 131.465 150.643 114.212 1.00 28.36 1145 PHE B C 1
ATOM 1366 O O . PHE B 2 82 ? 131.845 149.576 113.746 1.00 33.97 1145 PHE B O 1
ATOM 1374 N N . HIS B 2 83 ? 131.816 151.032 115.434 1.00 23.17 1146 HIS B N 1
ATOM 1375 C CA . HIS B 2 83 ? 132.664 150.193 116.272 1.00 24.23 1146 HIS B CA 1
ATOM 1376 C C . HIS B 2 83 ? 131.867 149.361 117.263 1.00 23.92 1146 HIS B C 1
ATOM 1377 O O . HIS B 2 83 ? 132.209 148.202 117.505 1.00 28.45 1146 HIS B O 1
ATOM 1384 N N . SER B 2 84 ? 130.811 149.929 117.847 1.00 29.42 1147 SER B N 1
ATOM 1385 C CA . SER B 2 84 ? 129.904 149.138 118.667 1.00 29.31 1147 SER B CA 1
ATOM 1386 C C . SER B 2 84 ? 129.103 148.151 117.833 1.00 31.46 1147 SER B C 1
ATOM 1387 O O . SER B 2 84 ? 128.659 147.127 118.361 1.00 37.21 1147 SER B O 1
ATOM 1390 N N . LEU B 2 85 ? 128.904 148.440 116.548 1.00 27.52 1148 LEU B N 1
ATOM 1391 C CA . LEU B 2 85 ? 128.244 147.487 115.663 1.00 26.17 1148 LEU B CA 1
ATOM 1392 C C . LEU B 2 85 ? 129.080 146.224 115.500 1.00 29.12 1148 LEU B C 1
ATOM 1393 O O . LEU B 2 85 ? 128.561 145.107 115.594 1.00 33.36 1148 LEU B O 1
ATOM 1398 N N . TYR B 2 86 ? 130.381 146.383 115.253 1.00 29.46 1149 TYR B N 1
ATOM 1399 C CA . TYR B 2 86 ? 131.254 145.230 115.070 1.00 24.15 1149 TYR B CA 1
ATOM 1400 C C . TYR B 2 86 ? 131.610 144.565 116.390 1.00 26.88 1149 TYR B C 1
ATOM 1401 O O . TYR B 2 86 ? 131.861 143.357 116.420 1.00 32.62 1149 TYR B O 1
ATOM 1410 N N . SER B 2 87 ? 131.653 145.329 117.483 1.00 25.53 1150 SER B N 1
ATOM 1411 C CA . SER B 2 87 ? 131.868 144.724 118.792 1.00 24.67 1150 SER B CA 1
ATOM 1412 C C . SER B 2 87 ? 130.684 143.852 119.193 1.00 34.10 1150 SER B C 1
ATOM 1413 O O . SER B 2 87 ? 130.865 142.779 119.777 1.00 36.25 1150 SER B O 1
ATOM 1416 N N . ASN B 2 88 ? 129.463 144.302 118.891 1.00 36.10 1151 ASN B N 1
ATOM 1417 C CA . ASN B 2 88 ? 128.285 143.476 119.129 1.00 32.97 1151 ASN B CA 1
ATOM 1418 C C . ASN B 2 88 ? 128.237 142.286 118.181 1.00 33.93 1151 ASN B C 1
ATOM 1419 O O . ASN B 2 88 ? 127.712 141.228 118.544 1.00 41.07 1151 ASN B O 1
ATOM 1424 N N . PHE B 2 89 ? 128.760 142.444 116.964 1.00 30.48 1152 PHE B N 1
ATOM 1425 C CA . PHE B 2 89 ? 128.851 141.321 116.037 1.00 28.83 1152 PHE B CA 1
ATOM 1426 C C . PHE B 2 89 ? 129.752 140.229 116.595 1.00 31.55 1152 PHE B C 1
ATOM 1427 O O . PHE B 2 89 ? 129.457 139.037 116.458 1.00 36.52 1152 PHE B O 1
ATOM 1435 N N . LEU B 2 90 ? 130.864 140.621 117.220 1.00 32.83 1153 LEU B N 1
ATOM 1436 C CA . LEU B 2 90 ? 131.765 139.648 117.829 1.00 33.78 1153 LEU B CA 1
ATOM 1437 C C . LEU B 2 90 ? 131.091 138.918 118.984 1.00 37.05 1153 LEU B C 1
ATOM 1438 O O . LEU B 2 90 ? 131.258 137.703 119.143 1.00 37.60 1153 LEU B O 1
ATOM 1443 N N . ASP B 2 91 ? 130.336 139.645 119.810 1.00 38.55 1154 ASP B N 1
ATOM 1444 C CA . ASP B 2 91 ? 129.612 139.014 120.910 1.00 38.54 1154 ASP B CA 1
ATOM 1445 C C . ASP B 2 91 ? 128.538 138.063 120.397 1.00 36.02 1154 ASP B C 1
ATOM 1446 O O . ASP B 2 91 ? 128.368 136.964 120.934 1.00 40.35 1154 ASP B O 1
ATOM 1451 N N . THR B 2 92 ? 127.795 138.475 119.369 1.00 35.19 1155 THR B N 1
ATOM 1452 C CA . THR B 2 92 ? 126.747 137.622 118.820 1.00 35.51 1155 THR B CA 1
ATOM 1453 C C . THR B 2 92 ? 127.336 136.389 118.144 1.00 38.17 1155 THR B C 1
ATOM 1454 O O . THR B 2 92 ? 126.770 135.294 118.236 1.00 42.40 1155 THR B O 1
ATOM 1458 N N . LEU B 2 93 ? 128.473 136.549 117.462 1.00 37.90 1156 LEU B N 1
ATOM 1459 C CA . LEU B 2 93 ? 129.101 135.420 116.783 1.00 39.63 1156 LEU B CA 1
ATOM 1460 C C . LEU B 2 93 ? 129.540 134.351 117.775 1.00 42.76 1156 LEU B C 1
ATOM 1461 O O . LEU B 2 93 ? 129.380 133.152 117.517 1.00 45.10 1156 LEU B O 1
ATOM 1466 N N . LYS B 2 94 ? 130.098 134.767 118.913 1.00 42.96 1157 LYS B N 1
ATOM 1467 C CA . LYS B 2 94 ? 130.493 133.867 119.997 1.00 39.15 1157 LYS B CA 1
ATOM 1468 C C . LYS B 2 94 ? 131.506 132.828 119.513 1.00 46.56 1157 LYS B C 1
ATOM 1469 O O . LYS B 2 94 ? 131.305 131.618 119.626 1.00 51.17 1157 LYS B O 1
ATOM 1475 N N . ASN B 2 95 ? 132.609 133.329 118.964 1.00 44.83 1158 ASN B N 1
ATOM 1476 C CA . ASN B 2 95 ? 133.708 132.489 118.487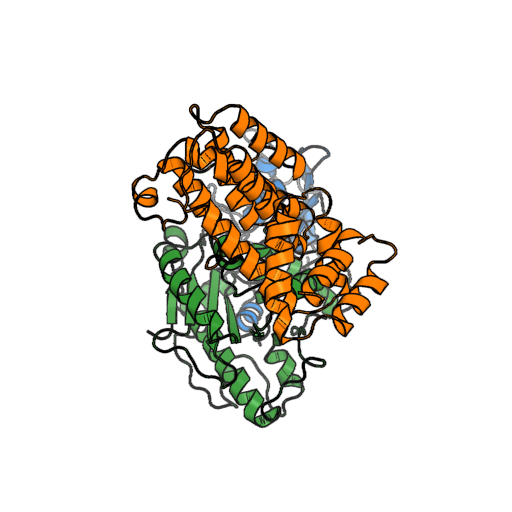 1.00 41.74 1158 ASN B CA 1
ATOM 1477 C C . ASN B 2 95 ? 134.997 132.921 119.169 1.00 39.02 1158 ASN B C 1
ATOM 1478 O O . ASN B 2 95 ? 135.634 133.896 118.734 1.00 40.41 1158 ASN B O 1
ATOM 1483 N N . PRO B 2 96 ? 135.413 132.248 120.246 1.00 37.53 1159 PRO B N 1
ATOM 1484 C CA . PRO B 2 96 ? 136.643 132.661 120.941 1.00 36.10 1159 PRO B CA 1
ATOM 1485 C C . PRO B 2 96 ? 137.888 132.611 120.073 1.00 39.18 1159 PRO B C 1
ATOM 1486 O O . PRO B 2 96 ? 138.798 133.425 120.268 1.00 38.99 1159 PRO B O 1
ATOM 1490 N N . GLU B 2 97 ? 137.966 131.669 119.132 1.00 45.41 1160 GLU B N 1
ATOM 1491 C CA . GLU B 2 97 ? 139.116 131.620 118.235 1.00 41.80 1160 GLU B CA 1
ATOM 1492 C C . GLU B 2 97 ? 139.143 132.826 117.306 1.00 39.63 1160 GLU B C 1
ATOM 1493 O O . GLU B 2 97 ? 140.212 133.378 117.027 1.00 41.98 1160 GLU B O 1
ATOM 1499 N N . PHE B 2 98 ? 137.978 133.249 116.811 1.00 33.55 1161 PHE B N 1
ATOM 1500 C CA . PHE B 2 98 ? 137.928 134.437 115.968 1.00 28.65 1161 PHE B CA 1
ATOM 1501 C C . PHE B 2 98 ? 138.224 135.700 116.763 1.00 31.05 1161 PHE B C 1
ATOM 1502 O O . PHE B 2 98 ? 138.767 136.664 116.213 1.00 33.58 1161 PHE B O 1
ATOM 1510 N N . ASN B 2 99 ? 137.874 135.719 118.050 1.00 32.27 1162 ASN B N 1
ATOM 1511 C CA . ASN B 2 99 ? 138.162 136.884 118.878 1.00 28.64 1162 ASN B CA 1
ATOM 1512 C C . ASN B 2 99 ? 139.656 137.048 119.119 1.00 31.37 1162 ASN B C 1
ATOM 1513 O O . ASN B 2 99 ? 140.139 138.178 119.246 1.00 32.08 1162 ASN B O 1
ATOM 1518 N N . LYS B 2 100 ? 140.399 135.942 119.199 1.00 33.67 1163 LYS B N 1
ATOM 1519 C CA . LYS B 2 100 ? 141.844 136.035 119.378 1.00 29.72 1163 LYS B CA 1
ATOM 1520 C C . LYS B 2 100 ? 142.536 136.455 118.088 1.00 29.37 1163 LYS B C 1
ATOM 1521 O O . LYS B 2 100 ? 143.538 137.176 118.132 1.00 29.02 1163 LYS B O 1
ATOM 1527 N N . MET B 2 101 ? 142.018 136.021 116.937 1.00 31.67 1164 MET B N 1
ATOM 1528 C CA . MET B 2 101 ? 142.553 136.484 115.661 1.00 29.16 1164 MET B CA 1
ATOM 1529 C C . MET B 2 101 ? 142.367 137.986 115.499 1.00 26.83 1164 MET B C 1
ATOM 1530 O O . MET B 2 101 ? 143.274 138.686 115.035 1.00 26.27 1164 MET B O 1
ATOM 1535 N N . VAL B 2 102 ? 141.190 138.495 115.866 1.00 23.09 1165 VAL B N 1
ATOM 1536 C CA . VAL B 2 102 ? 140.916 139.924 115.752 1.00 22.97 1165 VAL B CA 1
ATOM 1537 C C . VAL B 2 102 ? 141.813 140.721 116.691 1.00 20.75 1165 VAL B C 1
ATOM 1538 O O . VAL B 2 102 ? 142.330 141.783 116.324 1.00 18.44 1165 VAL B O 1
ATOM 1542 N N . LEU B 2 103 ? 142.008 140.230 117.916 1.00 20.00 1166 LEU B N 1
ATOM 1543 C CA . LEU B 2 103 ? 142.886 140.914 118.859 1.00 16.40 1166 LEU B CA 1
ATOM 1544 C C . LEU B 2 103 ? 144.337 140.880 118.394 1.00 18.02 1166 LEU B C 1
ATOM 1545 O O . LEU B 2 103 ? 145.061 141.871 118.532 1.00 19.50 1166 LEU B O 1
ATOM 1550 N N . ASN B 2 104 ? 144.783 139.744 117.855 1.00 22.68 1167 ASN B N 1
ATOM 1551 C CA . ASN B 2 104 ? 146.148 139.648 117.349 1.00 18.64 1167 ASN B CA 1
ATOM 1552 C C . ASN B 2 104 ? 146.352 140.544 116.136 1.00 16.91 1167 ASN B C 1
ATOM 1553 O O . ASN B 2 104 ? 147.418 141.147 115.975 1.00 19.16 1167 ASN B O 1
ATOM 1558 N N . GLU B 2 105 ? 145.346 140.630 115.264 1.00 20.45 1168 GLU B N 1
ATOM 1559 C CA . GLU B 2 105 ? 145.438 141.501 114.097 1.00 18.61 1168 GLU B CA 1
ATOM 1560 C C . GLU B 2 105 ? 145.425 142.969 114.502 1.00 19.46 1168 GLU B C 1
ATOM 1561 O O . GLU B 2 105 ? 146.067 143.803 113.854 1.00 18.38 1168 GLU B O 1
ATOM 1567 N N . THR B 2 106 ? 144.694 143.305 115.567 1.00 19.59 1169 THR B N 1
ATOM 1568 C CA . THR B 2 106 ? 144.686 144.679 116.060 1.00 15.02 1169 THR B CA 1
ATOM 1569 C C . THR B 2 106 ? 146.058 145.087 116.579 1.00 18.34 1169 THR B C 1
ATOM 1570 O O . THR B 2 106 ? 146.541 146.185 116.279 1.00 22.56 1169 THR B O 1
ATOM 1574 N N . TYR B 2 107 ? 146.701 144.218 117.362 1.00 17.02 1170 TYR B N 1
ATOM 1575 C CA . TYR B 2 107 ? 148.037 144.519 117.865 1.00 13.70 1170 TYR B CA 1
ATOM 1576 C C . TYR B 2 107 ? 149.045 144.606 116.730 1.00 15.00 1170 TYR B C 1
ATOM 1577 O O . TYR B 2 107 ? 149.933 145.465 116.741 1.00 17.45 1170 TYR B O 1
ATOM 1586 N N . ARG B 2 108 ? 148.926 143.717 115.743 1.00 18.50 1171 ARG B N 1
ATOM 1587 C CA . ARG B 2 108 ? 149.834 143.739 114.603 1.00 16.98 1171 ARG B CA 1
ATOM 1588 C C . ARG B 2 108 ? 149.723 145.046 113.832 1.00 19.47 1171 ARG B C 1
ATOM 1589 O O . ARG B 2 108 ? 150.733 145.605 113.394 1.00 24.67 1171 ARG B O 1
ATOM 1597 N N . ASN B 2 109 ? 148.500 145.547 113.650 1.00 23.04 1172 ASN B N 1
ATOM 1598 C CA . ASN B 2 109 ? 148.305 146.782 112.900 1.00 20.03 1172 ASN B CA 1
ATOM 1599 C C . ASN B 2 109 ? 148.708 148.008 113.707 1.00 17.88 1172 ASN B C 1
ATOM 1600 O O . ASN B 2 109 ? 149.174 148.996 113.132 1.00 20.81 1172 ASN B O 1
ATOM 1605 N N . ILE B 2 110 ? 148.521 147.973 115.027 1.00 16.50 1173 ILE B N 1
ATOM 1606 C CA . ILE B 2 110 ? 148.946 149.088 115.871 1.00 17.64 1173 ILE B CA 1
ATOM 1607 C C . ILE B 2 110 ? 150.462 149.234 115.827 1.00 18.69 1173 ILE B C 1
ATOM 1608 O O . ILE B 2 110 ? 150.994 150.336 115.656 1.00 21.39 1173 ILE B O 1
ATOM 1613 N N . LYS B 2 111 ? 151.177 148.116 115.966 1.00 16.88 1174 LYS B N 1
ATOM 1614 C CA . LYS B 2 111 ? 152.634 148.145 115.983 1.00 13.47 1174 LYS B CA 1
ATOM 1615 C C . LYS B 2 111 ? 153.225 148.529 114.636 1.00 18.95 1174 LYS B C 1
ATOM 1616 O O . LYS B 2 111 ? 154.352 149.027 114.590 1.00 26.90 1174 LYS B O 1
ATOM 1622 N N . VAL B 2 112 ? 152.501 148.297 113.541 1.00 22.13 1175 VAL B N 1
ATOM 1623 C CA . VAL B 2 112 ? 152.959 148.765 112.238 1.00 20.22 1175 VAL B CA 1
ATOM 1624 C C . VAL B 2 112 ? 152.975 150.288 112.198 1.00 22.92 1175 VAL B C 1
ATOM 1625 O O . VAL B 2 112 ? 153.890 150.900 111.636 1.00 26.60 1175 VAL B O 1
ATOM 1629 N N . LEU B 2 113 ? 151.968 150.924 112.800 1.00 21.78 1176 LEU B N 1
ATOM 1630 C CA . LEU B 2 113 ? 151.901 152.381 112.807 1.00 23.48 1176 LEU B CA 1
ATOM 1631 C C . LEU B 2 113 ? 152.878 152.982 113.809 1.00 23.25 1176 LEU B C 1
ATOM 1632 O O . LEU B 2 113 ? 153.468 154.037 113.549 1.00 28.36 1176 LEU B O 1
ATOM 1637 N N . LEU B 2 114 ? 153.052 152.336 114.965 1.00 23.73 1177 LEU B N 1
ATOM 1638 C CA . LEU B 2 114 ? 153.978 152.851 115.970 1.00 24.87 1177 LEU B CA 1
ATOM 1639 C C . LEU B 2 114 ? 155.418 152.816 115.473 1.00 26.28 1177 LEU B C 1
ATOM 1640 O O . LEU B 2 114 ? 156.179 153.764 115.693 1.00 31.69 1177 LEU B O 1
ATOM 1645 N N . THR B 2 115 ? 155.813 151.736 114.811 1.00 23.40 1178 THR B N 1
ATOM 1646 C CA . THR B 2 115 ? 157.168 151.605 114.277 1.00 31.24 1178 THR B CA 1
ATOM 1647 C C . THR B 2 115 ? 157.211 152.033 112.811 1.00 37.38 1178 THR B C 1
ATOM 1648 O O . THR B 2 115 ? 157.595 151.275 111.922 1.00 44.21 1178 THR B O 1
ATOM 1652 N N . SER B 2 116 ? 156.808 153.279 112.570 1.00 33.60 1179 SER B N 1
ATOM 1653 C CA . SER B 2 116 ? 156.782 153.821 111.217 1.00 33.74 1179 SER B CA 1
ATOM 1654 C C . SER B 2 116 ? 157.460 155.183 111.167 1.00 40.65 1179 SER B C 1
ATOM 1655 O O . SER B 2 116 ? 158.079 155.611 112.146 1.00 45.94 1179 SER B O 1
ATOM 1658 N N . ASP B 2 117 ? 157.355 155.867 110.031 1.00 45.19 1180 ASP B N 1
ATOM 1659 C CA . ASP B 2 117 ? 157.917 157.203 109.865 1.00 47.43 1180 ASP B CA 1
ATOM 1660 C C . ASP B 2 117 ? 156.887 158.222 110.341 1.00 47.18 1180 ASP B C 1
ATOM 1661 O O . ASP B 2 117 ? 155.845 158.404 109.704 1.00 48.11 1180 ASP B O 1
ATOM 1666 N N . LYS B 2 118 ? 157.179 158.886 111.459 1.00 44.21 1181 LYS B N 1
ATOM 1667 C CA . LYS B 2 118 ? 156.232 159.811 112.083 1.00 44.49 1181 LYS B CA 1
ATOM 1668 C C . LYS B 2 118 ? 156.394 161.208 111.481 1.00 55.23 1181 LYS B C 1
ATOM 1669 O O . LYS B 2 118 ? 156.882 162.149 112.109 1.00 59.23 1181 LYS B O 1
ATOM 1675 N N . ALA B 2 119 ? 155.959 161.328 110.231 1.00 59.52 1182 ALA B N 1
ATOM 1676 C CA . ALA B 2 119 ? 155.974 162.617 109.561 1.00 63.79 1182 ALA B CA 1
ATOM 1677 C C . ALA B 2 119 ? 154.882 163.522 110.123 1.00 67.84 1182 ALA B C 1
ATOM 1678 O O . ALA B 2 119 ? 153.870 163.065 110.661 1.00 63.40 1182 ALA B O 1
ATOM 1680 N N . ALA B 2 120 ? 155.101 164.829 109.993 1.00 72.88 1183 ALA B N 1
ATOM 1681 C CA . ALA B 2 120 ? 154.165 165.821 110.504 1.00 70.78 1183 ALA B CA 1
ATOM 1682 C C . ALA B 2 120 ? 153.002 166.086 109.559 1.00 73.92 1183 ALA B C 1
ATOM 1683 O O . ALA B 2 120 ? 152.091 166.838 109.922 1.00 71.75 1183 ALA B O 1
ATOM 1685 N N . ALA B 2 121 ? 153.009 165.499 108.362 1.00 74.78 1184 ALA B N 1
ATOM 1686 C CA . ALA B 2 121 ? 151.925 165.668 107.407 1.00 74.73 1184 ALA B CA 1
ATOM 1687 C C . ALA B 2 121 ? 151.050 164.433 107.258 1.00 71.77 1184 ALA B C 1
ATOM 1688 O O . ALA B 2 121 ? 150.029 164.502 106.564 1.00 70.35 1184 ALA B O 1
ATOM 1690 N N . ASN B 2 122 ? 151.413 163.313 107.884 1.00 70.25 1185 ASN B N 1
ATOM 1691 C CA . ASN B 2 122 ? 150.630 162.080 107.793 1.00 62.97 1185 ASN B CA 1
ATOM 1692 C C . ASN B 2 122 ? 149.425 162.178 108.729 1.00 58.32 1185 ASN B C 1
ATOM 1693 O O . ASN B 2 122 ? 149.364 161.572 109.800 1.00 58.11 1185 ASN B O 1
ATOM 1698 N N . PHE B 2 123 ? 148.447 162.975 108.296 1.00 60.76 1186 PHE B N 1
ATOM 1699 C CA . PHE B 2 123 ? 147.218 163.125 109.067 1.00 58.17 1186 PHE B CA 1
ATOM 1700 C C . PHE B 2 123 ? 146.387 161.849 109.052 1.00 54.11 1186 PHE B C 1
ATOM 1701 O O . PHE B 2 123 ? 145.702 161.546 110.035 1.00 49.51 1186 PHE B O 1
ATOM 1709 N N . SER B 2 124 ? 146.426 161.098 107.948 1.00 53.80 1187 SER B N 1
ATOM 1710 C CA . SER B 2 124 ? 145.622 159.885 107.844 1.00 46.44 1187 SER B CA 1
ATOM 1711 C C . SER B 2 124 ? 146.181 158.767 108.714 1.00 42.95 1187 SER B C 1
ATOM 1712 O O . SER B 2 124 ? 145.419 158.046 109.368 1.00 43.35 1187 SER B O 1
ATOM 1715 N N . ASP B 2 125 ? 147.506 158.599 108.729 1.00 40.42 1188 ASP B N 1
ATOM 1716 C CA . ASP B 2 125 ? 148.111 157.546 109.538 1.00 36.39 1188 ASP B CA 1
ATOM 1717 C C . ASP B 2 125 ? 147.894 157.788 111.023 1.00 31.92 1188 ASP B C 1
ATOM 1718 O O . ASP B 2 125 ? 147.864 156.837 111.811 1.00 32.97 1188 ASP B O 1
ATOM 1723 N N . ARG B 2 126 ? 147.756 159.049 111.424 1.00 32.09 1189 ARG B N 1
ATOM 1724 C CA . ARG B 2 126 ? 147.490 159.368 112.819 1.00 32.55 1189 ARG B CA 1
ATOM 1725 C C . ARG B 2 126 ? 146.038 159.106 113.195 1.00 32.37 1189 ARG B C 1
ATOM 1726 O O . ARG B 2 126 ? 145.744 158.844 114.366 1.00 28.56 1189 ARG B O 1
ATOM 1734 N N . SER B 2 127 ? 145.122 159.179 112.227 1.00 36.18 1190 SER B N 1
ATOM 1735 C CA . SER B 2 127 ? 143.726 158.837 112.475 1.00 27.78 1190 SER B CA 1
ATOM 1736 C C . SER B 2 127 ? 143.507 157.331 112.537 1.00 24.47 1190 SER B C 1
ATOM 1737 O O . SER B 2 127 ? 142.608 156.872 113.248 1.00 25.60 1190 SER B O 1
ATOM 1740 N N . LEU B 2 128 ? 144.301 156.554 111.797 1.00 24.77 1191 LEU B N 1
ATOM 1741 C CA . LEU B 2 128 ? 144.199 155.100 111.872 1.00 19.16 1191 LEU B CA 1
ATOM 1742 C C . LEU B 2 128 ? 144.573 154.594 113.258 1.00 18.12 1191 LEU B C 1
ATOM 1743 O O . LEU B 2 128 ? 143.962 153.649 113.767 1.00 20.12 1191 LEU B O 1
ATOM 1748 N N . LEU B 2 129 ? 145.589 155.200 113.875 1.00 17.41 1192 LEU B N 1
ATOM 1749 C CA . LEU B 2 129 ? 146.005 154.788 115.211 1.00 17.41 1192 LEU B CA 1
ATOM 1750 C C . LEU B 2 129 ? 144.939 155.115 116.250 1.00 16.24 1192 LEU B C 1
ATOM 1751 O O . LEU B 2 129 ? 144.742 154.353 117.203 1.00 18.54 1192 LEU B O 1
ATOM 1756 N N . LYS B 2 130 ? 144.252 156.249 116.094 1.00 15.34 1193 LYS B N 1
ATOM 1757 C CA . LYS B 2 130 ? 143.162 156.585 117.004 1.00 14.67 1193 LYS B CA 1
ATOM 1758 C C . LYS B 2 130 ? 142.008 155.599 116.877 1.00 17.34 1193 LYS B C 1
ATOM 1759 O O . LYS B 2 130 ? 141.442 155.165 117.886 1.00 21.15 1193 LYS B O 1
ATOM 1765 N N . ASN B 2 131 ? 141.638 155.242 115.644 1.00 18.95 1194 ASN B N 1
ATOM 1766 C CA . ASN B 2 131 ? 140.563 154.276 115.436 1.00 15.48 1194 ASN B CA 1
ATOM 1767 C C . ASN B 2 131 ? 140.947 152.898 115.955 1.00 16.79 1194 ASN B C 1
ATOM 1768 O O . ASN B 2 131 ? 140.117 152.199 116.547 1.00 18.82 1194 ASN B O 1
ATOM 1773 N N . LEU B 2 132 ? 142.193 152.481 115.726 1.00 15.94 1195 LEU B N 1
ATOM 1774 C CA . LEU B 2 132 ? 142.649 151.192 116.233 1.00 15.31 1195 LEU B CA 1
ATOM 1775 C C . LEU B 2 132 ? 142.787 151.199 117.748 1.00 16.30 1195 LEU B C 1
ATOM 1776 O O . LEU B 2 132 ? 142.566 150.169 118.393 1.00 16.43 1195 LEU B O 1
ATOM 1781 N N . GLY B 2 133 ? 143.169 152.337 118.330 1.00 17.81 1196 GLY B N 1
ATOM 1782 C CA . GLY B 2 133 ? 143.197 152.441 119.778 1.00 13.63 1196 GLY B CA 1
ATOM 1783 C C . GLY B 2 133 ? 141.813 152.390 120.392 1.00 15.73 1196 GLY B C 1
ATOM 1784 O O . GLY B 2 133 ? 141.609 151.763 121.434 1.00 20.69 1196 GLY B O 1
ATOM 1785 N N . HIS B 2 134 ? 140.845 153.059 119.763 1.00 15.12 1197 HIS B N 1
ATOM 1786 C CA . HIS B 2 134 ? 139.468 152.995 120.240 1.00 16.87 1197 HIS B CA 1
ATOM 1787 C C . HIS B 2 134 ? 138.919 151.578 120.146 1.00 19.18 1197 HIS B C 1
ATOM 1788 O O . HIS B 2 134 ? 138.225 151.110 121.055 1.00 21.56 1197 HIS B O 1
ATOM 1795 N N . TRP B 2 135 ? 139.219 150.883 119.049 1.00 18.34 1198 TRP B N 1
ATOM 1796 C CA . TRP B 2 135 ? 138.788 149.499 118.886 1.00 15.23 1198 TRP B CA 1
ATOM 1797 C C . TRP B 2 135 ? 139.444 148.586 119.915 1.00 17.53 1198 TRP B C 1
ATOM 1798 O O . TRP B 2 135 ? 138.797 147.683 120.455 1.00 20.86 1198 TRP B O 1
ATOM 1809 N N . LEU B 2 136 ? 140.732 148.802 120.194 1.00 15.55 1199 LEU B N 1
ATOM 1810 C CA . LEU B 2 136 ? 141.449 147.938 121.127 1.00 15.84 1199 LEU B CA 1
ATOM 1811 C C . LEU B 2 136 ? 140.855 148.006 122.528 1.00 17.08 1199 LEU B C 1
ATOM 1812 O O . LEU B 2 136 ? 140.685 146.975 123.187 1.00 20.03 1199 LEU B O 1
ATOM 1817 N N . GLY B 2 137 ? 140.543 149.211 123.005 1.00 17.44 1200 GLY B N 1
ATOM 1818 C CA . GLY B 2 137 ? 139.977 149.340 124.337 1.00 17.43 1200 GLY B CA 1
ATOM 1819 C C . GLY B 2 137 ? 138.605 148.706 124.455 1.00 21.30 1200 GLY B C 1
ATOM 1820 O O . GLY B 2 137 ? 138.252 148.160 125.503 1.00 24.58 1200 GLY B O 1
ATOM 1821 N N . MET B 2 138 ? 137.811 148.774 123.386 1.00 24.13 1201 MET B N 1
ATOM 1822 C CA . MET B 2 138 ? 136.465 148.217 123.424 1.00 22.96 1201 MET B CA 1
ATOM 1823 C C . MET B 2 138 ? 136.478 146.698 123.517 1.00 23.21 1201 MET B C 1
ATOM 1824 O O . MET B 2 138 ? 135.601 146.113 124.159 1.00 30.00 1201 MET B O 1
ATOM 1829 N N . ILE B 2 139 ? 137.451 146.042 122.880 1.00 20.64 1202 ILE B N 1
ATOM 1830 C CA . ILE B 2 139 ? 137.491 144.583 122.871 1.00 18.76 1202 ILE B CA 1
ATOM 1831 C C . ILE B 2 139 ? 138.360 144.003 123.976 1.00 21.36 1202 ILE B C 1
ATOM 1832 O O . ILE B 2 139 ? 138.352 142.778 124.174 1.00 25.54 1202 ILE B O 1
ATOM 1837 N N . THR B 2 140 ? 139.112 144.829 124.702 1.00 21.36 1203 THR B N 1
ATOM 1838 C CA . THR B 2 140 ? 139.857 144.363 125.864 1.00 21.65 1203 THR B CA 1
ATOM 1839 C C . THR B 2 140 ? 139.346 144.978 127.160 1.00 21.85 1203 THR B C 1
ATOM 1840 O O . THR B 2 140 ? 138.870 144.258 128.038 1.00 23.21 1203 THR B O 1
ATOM 1844 N N . LEU B 2 141 ? 139.389 146.305 127.286 1.00 23.28 1204 LEU B N 1
ATOM 1845 C CA . LEU B 2 141 ? 139.067 146.932 128.564 1.00 21.21 1204 LEU B CA 1
ATOM 1846 C C . LEU B 2 141 ? 137.580 146.829 128.869 1.00 25.21 1204 LEU B C 1
ATOM 1847 O O . LEU B 2 141 ? 137.190 146.446 129.976 1.00 27.98 1204 LEU B O 1
ATOM 1852 N N . ALA B 2 142 ? 136.732 147.154 127.890 1.00 24.33 1205 ALA B N 1
ATOM 1853 C CA . ALA B 2 142 ? 135.291 147.117 128.104 1.00 23.46 1205 ALA B CA 1
ATOM 1854 C C . ALA B 2 142 ? 134.780 145.708 128.364 1.00 24.08 1205 ALA B C 1
ATOM 1855 O O . ALA B 2 142 ? 133.721 145.549 128.979 1.00 24.56 1205 ALA B O 1
ATOM 1857 N N . LYS B 2 143 ? 135.506 144.685 127.915 1.00 24.53 1206 LYS B N 1
ATOM 1858 C CA . LYS B 2 143 ? 135.152 143.296 128.159 1.00 24.47 1206 LYS B CA 1
ATOM 1859 C C . LYS B 2 143 ? 135.814 142.737 129.412 1.00 22.95 1206 LYS B C 1
ATOM 1860 O O . LYS B 2 143 ? 135.887 141.513 129.567 1.00 24.71 1206 LYS B O 1
ATOM 1866 N N . AS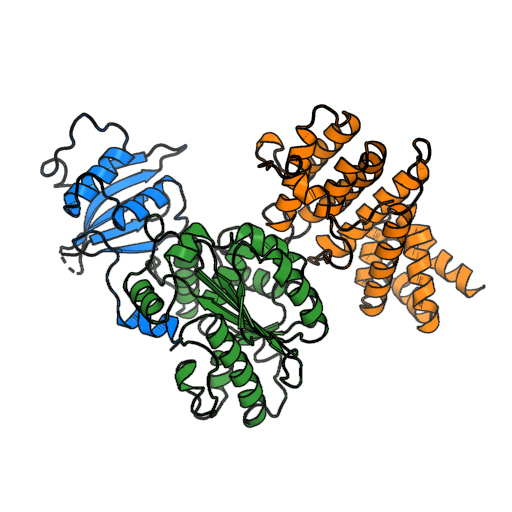N B 2 144 ? 136.306 143.608 130.296 1.00 20.49 1207 ASN B N 1
ATOM 1867 C CA . ASN B 2 144 ? 136.962 143.217 131.545 1.00 22.80 1207 ASN B CA 1
ATOM 1868 C C . ASN B 2 144 ? 138.209 142.373 131.298 1.00 23.71 1207 ASN B C 1
ATOM 1869 O O . ASN B 2 144 ? 138.573 141.529 132.118 1.00 25.38 1207 ASN B O 1
ATOM 1874 N N . LYS B 2 145 ? 138.879 142.601 130.170 1.00 24.17 1208 LYS B N 1
ATOM 1875 C CA . LYS B 2 145 ? 140.114 141.923 129.822 1.00 20.10 1208 LYS B CA 1
ATOM 1876 C C . LYS B 2 145 ? 141.285 142.899 129.859 1.00 23.65 1208 LYS B C 1
ATOM 1877 O O . LYS B 2 145 ? 141.129 144.079 129.535 1.00 25.40 1208 LYS B O 1
ATOM 1883 N N . PRO B 2 146 ? 142.467 142.447 130.257 1.00 24.55 1209 PRO B N 1
ATOM 1884 C CA . PRO B 2 146 ? 143.624 143.341 130.287 1.00 24.16 1209 PRO B CA 1
ATOM 1885 C C . PRO B 2 146 ? 144.285 143.471 128.923 1.00 25.52 1209 PRO B C 1
ATOM 1886 O O . PRO B 2 146 ? 144.135 142.628 128.038 1.00 27.96 1209 PRO B O 1
ATOM 1890 N N . ILE B 2 147 ? 145.023 144.566 128.769 1.00 24.93 1210 ILE B N 1
ATOM 1891 C CA . ILE B 2 147 ? 145.962 144.727 127.665 1.00 24.29 1210 ILE B CA 1
ATOM 1892 C C . ILE B 2 147 ? 147.297 144.198 128.176 1.00 25.26 1210 ILE B C 1
ATOM 1893 O O . ILE B 2 147 ? 147.969 144.845 128.978 1.00 24.05 1210 ILE B O 1
ATOM 1898 N N . LEU B 2 148 ? 147.672 143.006 127.719 1.00 26.40 1211 LEU B N 1
ATOM 1899 C CA . LEU B 2 148 ? 148.815 142.313 128.294 1.00 23.46 1211 LEU B CA 1
ATOM 1900 C C . LEU B 2 148 ? 150.104 143.083 128.042 1.00 24.68 1211 LEU B C 1
ATOM 1901 O O . LEU B 2 148 ? 150.280 143.712 126.995 1.00 29.41 1211 LEU B O 1
ATOM 1906 N N . HIS B 2 149 ? 151.007 143.032 129.024 1.00 25.12 1212 HIS B N 1
ATOM 1907 C CA . HIS B 2 149 ? 152.274 143.749 128.924 1.00 20.24 1212 HIS B CA 1
ATOM 1908 C C . HIS B 2 149 ? 153.109 143.231 127.761 1.00 21.88 1212 HIS B C 1
ATOM 1909 O O . HIS B 2 149 ? 153.762 144.010 127.058 1.00 23.82 1212 HIS B O 1
ATOM 1916 N N . THR B 2 150 ? 153.106 141.915 127.548 1.00 24.59 1213 THR B N 1
ATOM 1917 C CA . THR B 2 150 ? 153.853 141.333 126.442 1.00 23.73 1213 THR B CA 1
ATOM 1918 C C . THR B 2 150 ? 153.252 141.682 125.088 1.00 24.61 1213 THR B C 1
ATOM 1919 O O . THR B 2 150 ? 153.933 141.541 124.068 1.00 28.65 1213 THR B O 1
ATOM 1923 N N . ASP B 2 151 ? 151.996 142.127 125.056 1.00 25.81 1214 ASP B N 1
ATOM 1924 C CA . ASP B 2 151 ? 151.341 142.528 123.818 1.00 22.60 1214 ASP B CA 1
ATOM 1925 C C . ASP B 2 151 ? 151.524 144.016 123.541 1.00 24.58 1214 ASP B C 1
ATOM 1926 O O . ASP B 2 151 ? 151.905 144.402 122.434 1.00 26.84 1214 ASP B O 1
ATOM 1931 N N . LEU B 2 152 ? 151.259 144.857 124.537 1.00 24.04 1215 LEU B N 1
ATOM 1932 C CA . LEU B 2 152 ? 151.462 146.296 124.403 1.00 21.69 1215 LEU B CA 1
ATOM 1933 C C . LEU B 2 152 ? 151.624 146.879 125.795 1.00 23.73 1215 LEU B C 1
ATOM 1934 O O . LEU B 2 152 ? 150.709 146.774 126.617 1.00 23.59 1215 LEU B O 1
ATOM 1939 N N . ASP B 2 153 ? 152.779 147.483 126.062 1.00 25.15 1216 ASP B N 1
ATOM 1940 C CA . ASP B 2 153 ? 153.058 148.093 127.360 1.00 26.28 1216 ASP B CA 1
ATOM 1941 C C . ASP B 2 153 ? 152.710 149.573 127.241 1.00 29.81 1216 ASP B C 1
ATOM 1942 O O . ASP B 2 153 ? 153.454 150.354 126.644 1.00 27.10 1216 ASP B O 1
ATOM 1947 N N . VAL B 2 154 ? 151.564 149.954 127.809 1.00 27.66 1217 VAL B N 1
ATOM 1948 C CA . VAL B 2 154 ? 151.028 151.296 127.606 1.00 22.82 1217 VAL B CA 1
ATOM 1949 C C . VAL B 2 154 ? 151.865 152.339 128.337 1.00 27.37 1217 VAL B C 1
ATOM 1950 O O . VAL B 2 154 ? 152.155 153.411 127.793 1.00 26.84 1217 VAL B O 1
ATOM 1954 N N . LYS B 2 155 ? 152.258 152.053 129.581 1.00 31.59 1218 LYS B N 1
ATOM 1955 C CA . LYS B 2 155 ? 152.954 153.052 130.387 1.00 27.60 1218 LYS B CA 1
ATOM 1956 C C . LYS B 2 155 ? 154.311 153.409 129.794 1.00 26.97 1218 LYS B C 1
ATOM 1957 O O . LYS B 2 155 ? 154.685 154.586 129.750 1.00 27.74 1218 LYS B O 1
ATOM 1963 N N . SER B 2 156 ? 155.067 152.409 129.340 1.00 25.62 1219 SER B N 1
ATOM 1964 C CA . SER B 2 156 ? 156.359 152.689 128.726 1.00 25.05 1219 SER B CA 1
ATOM 1965 C C . SER B 2 156 ? 156.216 153.290 127.338 1.00 25.29 1219 SER B C 1
ATOM 1966 O O . SER B 2 156 ? 157.162 153.913 126.849 1.00 30.48 1219 SER B O 1
ATOM 1969 N N . LEU B 2 157 ? 155.065 153.104 126.689 1.00 23.19 1220 LEU B N 1
ATOM 1970 C CA . LEU B 2 157 ? 154.800 153.793 125.431 1.00 22.38 1220 LEU B CA 1
ATOM 1971 C C . LEU B 2 157 ? 154.707 155.298 125.642 1.00 21.25 1220 LEU B C 1
ATOM 1972 O O . LEU B 2 157 ? 155.184 156.081 124.814 1.00 20.00 1220 LEU B O 1
ATOM 1977 N N . LEU B 2 158 ? 154.087 155.720 126.746 1.00 20.24 1221 LEU B N 1
ATOM 1978 C CA . LEU B 2 158 ? 153.982 157.143 127.050 1.00 18.75 1221 LEU B CA 1
ATOM 1979 C C . LEU B 2 158 ? 155.332 157.731 127.438 1.00 21.14 1221 LEU B C 1
ATOM 1980 O O . LEU B 2 158 ? 155.644 158.872 127.081 1.00 23.51 1221 LEU B O 1
ATOM 1985 N N . LEU B 2 159 ? 156.138 156.976 128.187 1.00 22.40 1222 LEU B N 1
ATOM 1986 C CA . LEU B 2 159 ? 157.448 157.471 128.594 1.00 24.31 1222 LEU B CA 1
ATOM 1987 C C . LEU B 2 159 ? 158.425 157.482 127.426 1.00 25.78 1222 LEU B C 1
ATOM 1988 O O . LEU B 2 159 ? 159.264 158.383 127.322 1.00 33.08 1222 LEU B O 1
ATOM 1993 N N . GLU B 2 160 ? 158.339 156.485 126.543 1.00 22.28 1223 GLU B N 1
ATOM 1994 C CA . GLU B 2 160 ? 159.249 156.424 125.404 1.00 19.82 1223 GLU B CA 1
ATOM 1995 C C . GLU B 2 160 ? 158.938 157.509 124.384 1.00 22.66 1223 GLU B C 1
ATOM 1996 O O . GLU B 2 160 ? 159.852 158.067 123.766 1.00 25.07 1223 GLU B O 1
ATOM 2002 N N . ALA B 2 161 ? 157.654 157.810 124.180 1.00 22.71 1224 ALA B N 1
ATOM 2003 C CA . ALA B 2 161 ? 157.282 158.866 123.246 1.00 19.12 1224 ALA B CA 1
ATOM 2004 C C . ALA B 2 161 ? 157.719 160.235 123.746 1.00 21.57 1224 ALA B C 1
ATOM 2005 O O . ALA B 2 161 ? 158.034 161.116 122.940 1.00 22.03 1224 ALA B O 1
ATOM 2007 N N . TYR B 2 162 ? 157.741 160.431 125.065 1.00 21.81 1225 TYR B N 1
ATOM 2008 C CA . TYR B 2 162 ? 158.172 161.707 125.623 1.00 21.11 1225 TYR B CA 1
ATOM 2009 C C . TYR B 2 162 ? 159.642 161.975 125.327 1.00 24.25 1225 TYR B C 1
ATOM 2010 O O . TYR B 2 162 ? 160.013 163.085 124.927 1.00 28.87 1225 TYR B O 1
ATOM 2019 N N . VAL B 2 163 ? 160.498 160.969 125.514 1.00 24.24 1226 VAL B N 1
ATOM 2020 C CA . VAL B 2 163 ? 161.929 161.173 125.322 1.00 25.47 1226 VAL B CA 1
ATOM 2021 C C . VAL B 2 163 ? 162.337 161.090 123.857 1.00 28.23 1226 VAL B C 1
ATOM 2022 O O . VAL B 2 163 ? 163.411 161.585 123.496 1.00 31.80 1226 VAL B O 1
ATOM 2026 N N . LYS B 2 164 ? 161.512 160.483 123.000 1.00 26.15 1227 LYS B N 1
ATOM 2027 C CA . LYS B 2 164 ? 161.871 160.371 121.590 1.00 24.34 1227 LYS B CA 1
ATOM 2028 C C . LYS B 2 164 ? 161.712 161.702 120.869 1.00 28.82 1227 LYS B C 1
ATOM 2029 O O . LYS B 2 164 ? 162.558 162.073 120.048 1.00 34.08 1227 LYS B O 1
ATOM 2035 N N . GLY B 2 165 ? 160.644 162.429 121.156 1.00 32.16 1228 GLY B N 1
ATOM 2036 C CA . GLY B 2 165 ? 160.432 163.716 120.531 1.00 28.67 1228 GLY B CA 1
ATOM 2037 C C . GLY B 2 165 ? 158.994 164.168 120.690 1.00 27.98 1228 GLY B C 1
ATOM 2038 O O . GLY B 2 165 ? 158.211 163.577 121.431 1.00 23.61 1228 GLY B O 1
ATOM 2039 N N . GLN B 2 166 ? 158.670 165.233 119.959 1.00 35.13 1229 GLN B N 1
ATOM 2040 C CA . GLN B 2 166 ? 157.355 165.855 120.031 1.00 32.73 1229 GLN B CA 1
ATOM 2041 C C . GLN B 2 166 ? 156.392 165.310 118.986 1.00 31.04 1229 GLN B C 1
ATOM 2042 O O . GLN B 2 166 ? 155.174 165.403 119.170 1.00 32.20 1229 GLN B O 1
ATOM 2048 N N . GLN B 2 167 ? 156.912 164.752 117.890 1.00 30.15 1230 GLN B N 1
ATOM 2049 C CA . GLN B 2 167 ? 156.062 164.131 116.880 1.00 27.71 1230 GLN B CA 1
ATOM 2050 C C . GLN B 2 167 ? 155.573 162.755 117.308 1.00 25.86 1230 GLN B C 1
ATOM 2051 O O . GLN B 2 167 ? 154.499 162.324 116.878 1.00 28.25 1230 GLN B O 1
ATOM 2057 N N . GLU B 2 168 ? 156.347 162.049 118.132 1.00 27.92 1231 GLU B N 1
ATOM 2058 C CA . GLU B 2 168 ? 155.909 160.760 118.652 1.00 22.16 1231 GLU B CA 1
ATOM 2059 C C . GLU B 2 168 ? 154.825 160.908 119.709 1.00 21.49 1231 GLU B C 1
ATOM 2060 O O . GLU B 2 168 ? 154.074 159.958 119.945 1.00 21.63 1231 GLU B O 1
ATOM 2066 N N . LEU B 2 169 ? 154.735 162.073 120.353 1.00 24.76 1232 LEU B N 1
ATOM 2067 C CA . LEU B 2 169 ? 153.671 162.309 121.322 1.00 19.23 1232 LEU B CA 1
ATOM 2068 C C . LEU B 2 169 ? 152.332 162.542 120.637 1.00 20.62 1232 LEU B C 1
ATOM 2069 O O . LEU B 2 169 ? 151.284 162.217 121.204 1.00 22.82 1232 LEU B O 1
ATOM 2074 N N . LEU B 2 170 ? 152.346 163.103 119.426 1.00 23.44 1233 LEU B N 1
ATOM 2075 C CA . LEU B 2 170 ? 151.110 163.305 118.677 1.00 20.05 1233 LEU B CA 1
ATOM 2076 C C . LEU B 2 170 ? 150.455 161.985 118.304 1.00 25.46 1233 LEU B C 1
ATOM 2077 O O . LEU B 2 170 ? 149.228 161.913 118.181 1.00 33.82 1233 LEU B O 1
ATOM 2082 N N . TYR B 2 171 ? 151.253 160.942 118.082 1.00 24.14 1234 TYR B N 1
ATOM 2083 C CA . TYR B 2 171 ? 150.702 159.632 117.762 1.00 19.66 1234 TYR B CA 1
ATOM 2084 C C . TYR B 2 171 ? 150.187 158.914 119.003 1.00 20.35 1234 TYR B C 1
ATOM 2085 O O . TYR B 2 171 ? 149.160 158.232 118.945 1.00 23.91 1234 TYR B O 1
ATOM 2094 N N . VAL B 2 172 ? 150.877 159.062 120.129 1.00 18.42 1235 VAL B N 1
ATOM 2095 C CA . VAL B 2 172 ? 150.683 158.176 121.274 1.00 20.31 1235 VAL B CA 1
ATOM 2096 C C . VAL B 2 172 ? 149.635 158.715 122.238 1.00 19.80 1235 VAL B C 1
ATOM 2097 O O . VAL B 2 172 ? 148.768 157.970 122.701 1.00 22.17 1235 VAL B O 1
ATOM 2101 N N . VAL B 2 173 ? 149.698 160.003 122.576 1.00 19.74 1236 VAL B N 1
ATOM 2102 C CA . VAL B 2 173 ? 148.747 160.557 123.542 1.00 17.37 1236 VAL B CA 1
ATOM 2103 C C . VAL B 2 173 ? 147.307 160.455 123.048 1.00 20.23 1236 VAL B C 1
ATOM 2104 O O . VAL B 2 173 ? 146.448 159.990 123.815 1.00 25.89 1236 VAL B O 1
ATOM 2108 N N . PRO B 2 174 ? 146.966 160.863 121.817 1.00 21.50 1237 PRO B N 1
ATOM 2109 C CA . PRO B 2 174 ? 145.602 160.595 121.331 1.00 21.66 1237 PRO B CA 1
ATOM 2110 C C . PRO B 2 174 ? 145.259 159.117 121.252 1.00 20.28 1237 PRO B C 1
ATOM 2111 O O . PRO B 2 174 ? 144.107 158.741 121.492 1.00 24.37 1237 PRO B O 1
ATOM 2115 N N . PHE B 2 175 ? 146.228 158.265 120.909 1.00 21.95 1238 PHE B N 1
ATOM 2116 C CA . PHE B 2 175 ? 145.972 156.829 120.850 1.00 18.15 1238 PHE B CA 1
ATOM 2117 C C . PHE B 2 175 ? 145.683 156.259 122.234 1.00 17.10 1238 PHE B C 1
ATOM 2118 O O . PHE B 2 175 ? 144.770 155.444 122.396 1.00 16.94 1238 PHE B O 1
ATOM 2126 N N . VAL B 2 176 ? 146.451 156.678 123.241 1.00 19.29 1239 VAL B N 1
ATOM 2127 C CA . VAL B 2 176 ? 146.243 156.187 124.600 1.00 18.78 1239 VAL B CA 1
ATOM 2128 C C . VAL B 2 176 ? 144.928 156.712 125.165 1.00 19.61 1239 VAL B C 1
ATOM 2129 O O . VAL B 2 176 ? 144.218 156.002 125.887 1.00 22.39 1239 VAL B O 1
ATOM 2133 N N . ALA B 2 177 ? 144.578 157.960 124.841 1.00 19.69 1240 ALA B N 1
ATOM 2134 C CA . ALA B 2 177 ? 143.328 158.533 125.329 1.00 15.65 1240 ALA B CA 1
ATOM 2135 C C . ALA B 2 177 ? 142.114 157.803 124.771 1.00 16.40 1240 ALA B C 1
ATOM 2136 O O . ALA B 2 177 ? 141.075 157.733 125.435 1.00 17.24 1240 ALA B O 1
ATOM 2138 N N . LYS B 2 178 ? 142.217 157.265 123.554 1.00 21.04 1241 LYS B N 1
ATOM 2139 C CA . LYS B 2 178 ? 141.115 156.497 122.987 1.00 18.01 1241 LYS B CA 1
ATOM 2140 C C . LYS B 2 178 ? 141.013 155.111 123.610 1.00 18.87 1241 LYS B C 1
ATOM 2141 O O . LYS B 2 178 ? 139.913 154.557 123.708 1.00 19.49 1241 LYS B O 1
ATOM 2147 N N . VAL B 2 179 ? 142.141 154.533 124.024 1.00 17.79 1242 VAL B N 1
ATOM 2148 C CA . VAL B 2 179 ? 142.115 153.226 124.672 1.00 15.93 1242 VAL B CA 1
ATOM 2149 C C . VAL B 2 179 ? 141.467 153.323 126.047 1.00 20.35 1242 VAL B C 1
ATOM 2150 O O . VAL B 2 179 ? 140.686 152.451 126.444 1.00 24.45 1242 VAL B O 1
ATOM 2154 N N . LEU B 2 180 ? 141.774 154.384 126.793 1.00 19.86 1243 LEU B N 1
ATOM 2155 C CA . LEU B 2 180 ? 141.272 154.537 128.151 1.00 21.70 1243 LEU B CA 1
ATOM 2156 C C . LEU B 2 180 ? 139.830 155.019 128.207 1.00 21.92 1243 LEU B C 1
ATOM 2157 O O . LEU B 2 180 ? 139.259 155.076 129.300 1.00 26.29 1243 LEU B O 1
ATOM 2162 N N . GLU B 2 181 ? 139.232 155.373 127.068 1.00 22.36 1244 GLU B N 1
ATOM 2163 C CA . GLU B 2 181 ? 137.826 155.760 127.058 1.00 22.23 1244 GLU B CA 1
ATOM 2164 C C . GLU B 2 181 ? 136.923 154.601 127.454 1.00 29.65 1244 GLU B C 1
ATOM 2165 O O . GLU B 2 181 ? 135.863 154.818 128.053 1.00 33.12 1244 GLU B O 1
ATOM 2171 N N . SER B 2 182 ? 137.320 153.373 127.130 1.00 29.47 1245 SER B N 1
ATOM 2172 C CA . SER B 2 182 ? 136.532 152.186 127.433 1.00 27.41 1245 SER B CA 1
ATOM 2173 C C . SER B 2 182 ? 136.723 151.695 128.859 1.00 31.21 1245 SER B C 1
ATOM 2174 O O . SER B 2 182 ? 136.048 150.744 129.264 1.00 33.82 1245 SER B O 1
ATOM 2177 N N . SER B 2 183 ? 137.627 152.309 129.622 1.00 33.20 1246 SER B N 1
ATOM 2178 C CA . SER B 2 183 ? 137.817 151.911 131.011 1.00 26.62 1246 SER B CA 1
ATOM 2179 C C . SER B 2 183 ? 136.617 152.284 131.871 1.00 31.74 1246 SER B C 1
ATOM 2180 O O . SER B 2 183 ? 136.321 151.592 132.851 1.00 32.15 1246 SER B O 1
ATOM 2183 N N . ILE B 2 184 ? 135.918 153.369 131.528 1.00 33.27 1247 ILE B N 1
ATOM 2184 C CA . ILE B 2 184 ? 134.745 153.780 132.289 1.00 30.36 1247 ILE B CA 1
ATOM 2185 C C . ILE B 2 184 ? 133.594 152.791 132.140 1.00 32.26 1247 ILE B C 1
ATOM 2186 O O . ILE B 2 184 ? 132.709 152.743 133.001 1.00 35.21 1247 ILE B O 1
ATOM 2191 N N . ARG B 2 185 ? 133.585 151.990 131.074 1.00 34.51 1248 ARG B N 1
ATOM 2192 C CA . ARG B 2 185 ? 132.535 151.010 130.834 1.00 34.84 1248 ARG B CA 1
ATOM 2193 C C . ARG B 2 185 ? 132.922 149.616 131.314 1.00 33.27 1248 ARG B C 1
ATOM 2194 O O . ARG B 2 185 ? 132.337 148.626 130.863 1.00 38.54 1248 ARG B O 1
ATOM 2202 N N . SER B 2 186 ? 133.896 149.521 132.216 1.00 30.14 1249 SER B N 1
ATOM 2203 C CA . SER B 2 186 ? 134.365 148.248 132.750 1.00 24.41 1249 SER B CA 1
ATOM 2204 C C . SER B 2 186 ? 134.320 148.305 134.267 1.00 28.86 1249 SER B C 1
ATOM 2205 O O . SER B 2 186 ? 134.912 149.205 134.869 1.00 31.49 1249 SER B O 1
ATOM 2208 N N . VAL B 2 187 ? 133.638 147.338 134.886 1.00 33.16 1250 VAL B N 1
ATOM 2209 C CA . VAL B 2 187 ? 133.613 147.280 136.343 1.00 31.98 1250 VAL B CA 1
ATOM 2210 C C . VAL B 2 187 ? 134.987 146.953 136.912 1.00 28.63 1250 VAL B C 1
ATOM 2211 O O . VAL B 2 187 ? 135.249 147.235 138.086 1.00 31.43 1250 VAL B O 1
ATOM 2215 N N . VAL B 2 188 ? 135.873 146.370 136.111 1.00 26.97 1251 VAL B N 1
ATOM 2216 C CA . VAL B 2 188 ? 137.230 146.070 136.555 1.00 25.81 1251 VAL B CA 1
ATOM 2217 C C . VAL B 2 188 ? 138.155 147.260 136.346 1.00 25.46 1251 VAL B C 1
ATOM 2218 O O . VAL B 2 188 ? 138.906 147.643 137.245 1.00 30.53 1251 VAL B O 1
ATOM 2222 N N . PHE B 2 189 ? 138.108 147.873 135.164 1.00 25.95 1252 PHE B N 1
ATOM 2223 C CA . PHE B 2 189 ? 139.046 148.921 134.791 1.00 22.61 1252 PHE B CA 1
ATOM 2224 C C . PHE B 2 189 ? 138.476 150.320 134.980 1.00 26.40 1252 PHE B C 1
ATOM 2225 O O . PHE B 2 189 ? 139.019 151.279 134.426 1.00 31.97 1252 PHE B O 1
ATOM 2233 N N . ARG B 2 190 ? 137.397 150.458 135.752 1.00 29.52 1253 ARG B N 1
ATOM 2234 C CA . ARG B 2 190 ? 136.896 151.769 136.146 1.00 29.52 1253 ARG B CA 1
ATOM 2235 C C . ARG B 2 190 ? 138.019 152.541 136.828 1.00 31.65 1253 ARG B C 1
ATOM 2236 O O . ARG B 2 190 ? 138.953 151.922 137.351 1.00 31.74 1253 ARG B O 1
ATOM 2244 N N . PRO B 2 191 ? 137.959 153.871 136.863 1.00 34.61 1254 PRO B N 1
ATOM 2245 C CA . PRO B 2 191 ? 139.129 154.670 137.255 1.00 35.91 1254 PRO B CA 1
ATOM 2246 C C . PRO B 2 191 ? 139.749 154.249 138.580 1.00 40.20 1254 PRO B C 1
ATOM 2247 O O . PRO B 2 191 ? 140.981 154.284 138.700 1.00 40.99 1254 PRO B O 1
ATOM 2251 N N . PRO B 2 192 ? 138.974 153.813 139.606 1.00 38.18 1255 PRO B N 1
ATOM 2252 C CA . PRO B 2 192 ? 139.649 153.358 140.837 1.00 35.80 1255 PRO B CA 1
ATOM 2253 C C . PRO B 2 192 ? 140.626 152.202 140.634 1.00 33.57 1255 PRO B C 1
ATOM 2254 O O . PRO B 2 192 ? 141.287 151.783 141.588 1.00 38.07 1255 PRO B O 1
ATOM 2258 N N . ASN B 2 193 ? 140.730 151.686 139.411 1.00 28.06 1256 ASN B N 1
ATOM 2259 C CA . ASN B 2 193 ? 141.658 150.602 139.123 1.00 24.64 1256 ASN B CA 1
ATOM 2260 C C . ASN B 2 193 ? 143.099 151.059 139.345 1.00 27.66 1256 ASN B C 1
ATOM 2261 O O . ASN B 2 193 ? 143.460 152.179 138.966 1.00 29.91 1256 ASN B O 1
ATOM 2266 N N . PRO B 2 194 ? 143.943 150.228 139.962 1.00 27.00 1257 PRO B N 1
ATOM 2267 C CA . PRO B 2 194 ? 145.359 150.599 140.114 1.00 23.48 1257 PRO B CA 1
ATOM 2268 C C . PRO B 2 194 ? 146.084 150.803 138.796 1.00 23.01 1257 PRO B C 1
ATOM 2269 O O . PRO B 2 194 ? 146.980 151.652 138.719 1.00 26.15 1257 PRO B O 1
ATOM 2273 N N . TRP B 2 195 ? 145.735 150.041 137.758 1.00 21.64 1258 TRP B N 1
ATOM 2274 C CA . TRP B 2 195 ? 146.395 150.181 136.466 1.00 18.63 1258 TRP B CA 1
ATOM 2275 C C . TRP B 2 195 ? 145.905 151.402 135.696 1.00 24.49 1258 TRP B C 1
ATOM 2276 O O . TRP B 2 195 ? 146.679 152.004 134.945 1.00 27.42 1258 TRP B O 1
ATOM 2287 N N . THR B 2 196 ? 144.635 151.777 135.856 1.00 23.41 1259 THR B N 1
ATOM 2288 C CA . THR B 2 196 ? 144.107 152.935 135.141 1.00 22.53 1259 THR B CA 1
ATOM 2289 C C . THR B 2 196 ? 144.746 154.229 135.637 1.00 25.42 1259 THR B C 1
ATOM 2290 O O . THR B 2 196 ? 145.169 155.069 134.836 1.00 27.13 1259 THR B O 1
ATOM 2294 N N . MET B 2 197 ? 144.827 154.407 136.959 1.00 25.24 1260 MET B N 1
ATOM 2295 C CA . MET B 2 197 ? 145.537 155.551 137.525 1.00 22.05 1260 MET B CA 1
ATOM 2296 C C . MET B 2 197 ? 147.042 155.469 137.350 1.00 26.23 1260 MET B C 1
ATOM 2297 O O . MET B 2 197 ? 147.716 156.492 137.484 1.00 33.12 1260 MET B O 1
ATOM 2302 N N . ALA B 2 198 ? 147.591 154.289 137.072 1.00 26.26 1261 ALA B N 1
ATOM 2303 C CA . ALA B 2 198 ? 148.989 154.232 136.665 1.00 21.10 1261 ALA B CA 1
ATOM 2304 C C . ALA B 2 198 ? 149.195 154.974 135.351 1.00 25.72 1261 ALA B C 1
ATOM 2305 O O . ALA B 2 198 ? 150.162 155.728 135.199 1.00 28.02 1261 ALA B O 1
ATOM 2307 N N . ILE B 2 199 ? 148.289 154.773 134.392 1.00 28.37 1262 ILE B N 1
ATOM 2308 C CA . ILE B 2 199 ? 148.367 155.481 133.117 1.00 26.33 1262 ILE B CA 1
ATOM 2309 C C . ILE B 2 199 ? 147.941 156.933 133.278 1.00 24.76 1262 ILE B C 1
ATOM 2310 O O . ILE B 2 199 ? 148.542 157.838 132.690 1.00 24.65 1262 ILE B O 1
ATOM 2315 N N . MET B 2 200 ? 146.891 157.180 134.064 1.00 25.79 1263 MET B N 1
ATOM 2316 C CA . MET B 2 200 ? 146.363 158.534 134.193 1.00 23.63 1263 MET B CA 1
ATOM 2317 C C . MET B 2 200 ? 147.314 159.445 134.955 1.00 25.01 1263 MET B C 1
ATOM 2318 O O . MET B 2 200 ? 147.299 160.663 134.746 1.00 26.08 1263 MET B O 1
ATOM 2323 N N . ASN B 2 201 ? 148.136 158.885 135.844 1.00 27.67 1264 ASN B N 1
ATOM 2324 C CA . ASN B 2 201 ? 149.124 159.698 136.546 1.00 28.02 1264 ASN B CA 1
ATOM 2325 C C . ASN B 2 201 ? 150.309 160.036 135.653 1.00 28.03 1264 ASN B C 1
ATOM 2326 O O . ASN B 2 201 ? 150.956 161.068 135.853 1.00 29.88 1264 ASN B O 1
ATOM 2331 N N . VAL B 2 202 ? 150.617 159.179 134.677 1.00 25.09 1265 VAL B N 1
ATOM 2332 C CA . VAL B 2 202 ? 151.649 159.510 133.698 1.00 24.36 1265 VAL B CA 1
ATOM 2333 C C . VAL B 2 202 ? 151.182 160.653 132.808 1.00 26.19 1265 VAL B C 1
ATOM 2334 O O . VAL B 2 202 ? 151.954 161.563 132.483 1.00 27.79 1265 VAL B O 1
ATOM 2338 N N . LEU B 2 203 ? 149.912 160.626 132.401 1.00 23.60 1266 LEU B N 1
ATOM 2339 C CA . LEU B 2 203 ? 149.351 161.722 131.622 1.00 21.33 1266 LEU B CA 1
ATOM 2340 C C . LEU B 2 203 ? 149.209 162.997 132.442 1.00 24.33 1266 LEU B C 1
ATOM 2341 O O . LEU B 2 203 ? 149.208 164.090 131.868 1.00 26.45 1266 LEU B O 1
ATOM 2346 N N . ALA B 2 204 ? 149.081 162.882 133.766 1.00 26.65 1267 ALA B N 1
ATOM 2347 C CA . ALA B 2 204 ? 149.067 164.069 134.615 1.00 25.86 1267 ALA B CA 1
ATOM 2348 C C . ALA B 2 204 ? 150.441 164.725 134.664 1.00 30.48 1267 ALA B C 1
ATOM 2349 O O . ALA B 2 204 ? 150.545 165.954 134.745 1.00 33.50 1267 ALA B O 1
ATOM 2351 N N . GLU B 2 205 ? 151.505 163.920 134.634 1.00 30.54 1268 GLU B N 1
ATOM 2352 C CA . GLU B 2 205 ? 152.853 164.471 134.533 1.00 27.81 1268 GLU B CA 1
ATOM 2353 C C . GLU B 2 205 ? 153.052 165.187 133.205 1.00 32.46 1268 GLU B C 1
ATOM 2354 O O . GLU B 2 205 ? 153.685 166.247 133.153 1.00 39.95 1268 GLU B O 1
ATOM 2360 N N . LEU B 2 206 ? 152.539 164.607 132.118 1.00 28.53 1269 LEU B N 1
ATOM 2361 C CA . LEU B 2 206 ? 152.660 165.234 130.808 1.00 27.72 1269 LEU B CA 1
ATOM 2362 C C . LEU B 2 206 ? 151.899 166.551 130.754 1.00 32.63 1269 LEU B C 1
ATOM 2363 O O . LEU B 2 206 ? 152.384 167.534 130.184 1.00 40.36 1269 LEU B O 1
ATOM 2368 N N . HIS B 2 207 ? 150.701 166.589 131.341 1.00 31.35 1270 HIS B N 1
ATOM 2369 C CA . HIS B 2 207 ? 149.924 167.821 131.378 1.00 31.17 1270 HIS B CA 1
ATOM 2370 C C . HIS B 2 207 ? 150.653 168.936 132.114 1.00 39.66 1270 HIS B C 1
ATOM 2371 O O . HIS B 2 207 ? 150.395 170.114 131.845 1.00 45.66 1270 HIS B O 1
ATOM 2378 N N . GLN B 2 208 ? 151.556 168.592 133.031 1.00 40.01 1271 GLN B N 1
ATOM 2379 C CA . GLN B 2 208 ? 152.316 169.580 133.783 1.00 39.91 1271 GLN B CA 1
ATOM 2380 C C . GLN B 2 208 ? 153.526 170.103 133.023 1.00 44.94 1271 GLN B C 1
ATOM 2381 O O . GLN B 2 208 ? 154.169 171.047 133.493 1.00 53.40 1271 GLN B O 1
ATOM 2387 N N . GLU B 2 209 ? 153.850 169.522 131.872 1.00 45.48 1272 GLU B N 1
ATOM 2388 C CA . GLU B 2 209 ? 154.997 169.963 131.094 1.00 47.48 1272 GLU B CA 1
ATOM 2389 C C . GLU B 2 209 ? 154.682 171.260 130.364 1.00 49.04 1272 GLU B C 1
ATOM 2390 O O . GLU B 2 209 ? 153.589 171.436 129.820 1.00 53.63 1272 GLU B O 1
ATOM 2396 N N . HIS B 2 210 ? 155.652 172.172 130.356 1.00 48.03 1273 HIS B N 1
ATOM 2397 C CA . HIS B 2 210 ? 155.500 173.438 129.653 1.00 50.97 1273 HIS B CA 1
ATOM 2398 C C . HIS B 2 210 ? 155.788 173.323 128.164 1.00 51.38 1273 HIS B C 1
ATOM 2399 O O . HIS B 2 210 ? 155.558 174.290 127.431 1.00 52.62 1273 HIS B O 1
ATOM 2406 N N . ASP B 2 211 ? 156.283 172.174 127.703 1.00 52.22 1274 ASP B N 1
ATOM 2407 C CA . ASP B 2 211 ? 156.576 171.966 126.293 1.00 51.62 1274 ASP B CA 1
ATOM 2408 C C . ASP B 2 211 ? 155.484 171.204 125.558 1.00 50.54 1274 ASP B C 1
ATOM 2409 O O . ASP B 2 211 ? 155.386 171.328 124.332 1.00 47.82 1274 ASP B O 1
ATOM 2414 N N . LEU B 2 212 ? 154.676 170.421 126.269 1.00 49.67 1275 LEU B N 1
ATOM 2415 C CA . LEU B 2 212 ? 153.555 169.727 125.650 1.00 39.31 1275 LEU B CA 1
ATOM 2416 C C . LEU B 2 212 ? 152.601 170.736 125.024 1.00 37.95 1275 LEU B C 1
ATOM 2417 O O . LEU B 2 212 ? 152.235 171.732 125.652 1.00 41.70 1275 LEU B O 1
ATOM 2422 N N . LYS B 2 213 ? 152.201 170.480 123.781 1.00 37.70 1276 LYS B N 1
ATOM 2423 C CA . LYS B 2 213 ? 151.361 171.433 123.075 1.00 38.51 1276 LYS B CA 1
ATOM 2424 C C . LYS B 2 213 ? 149.949 171.453 123.656 1.00 37.83 1276 LYS B C 1
ATOM 2425 O O . LYS B 2 213 ? 149.490 170.500 124.290 1.00 37.23 1276 LYS B O 1
ATOM 2431 N N . LEU B 2 214 ? 149.260 172.572 123.424 1.00 34.16 1277 LEU B N 1
ATOM 2432 C CA . LEU B 2 214 ? 147.924 172.757 123.978 1.00 31.50 1277 LEU B CA 1
ATOM 2433 C C . LEU B 2 214 ? 146.926 171.765 123.398 1.00 40.24 1277 LEU B C 1
ATOM 2434 O O . LEU B 2 214 ? 145.958 171.397 124.074 1.00 43.24 1277 LEU B O 1
ATOM 2439 N N . ASN B 2 215 ? 147.132 171.326 122.154 1.00 41.68 1278 ASN B N 1
ATOM 2440 C CA . ASN B 2 215 ? 146.221 170.349 121.566 1.00 35.20 1278 ASN B CA 1
ATOM 2441 C C . ASN B 2 215 ? 146.343 168.992 122.244 1.00 31.51 1278 ASN B C 1
ATOM 2442 O O . ASN B 2 215 ? 145.384 168.214 122.246 1.00 33.77 1278 ASN B O 1
ATOM 2447 N N . LEU B 2 216 ? 147.507 168.688 122.818 1.00 32.62 1279 LEU B N 1
ATOM 2448 C CA . LEU B 2 216 ? 147.676 167.470 123.599 1.00 32.03 1279 LEU B CA 1
ATOM 2449 C C . LEU B 2 216 ? 147.280 167.653 125.054 1.00 30.27 1279 LEU B C 1
ATOM 2450 O O . LEU B 2 216 ? 146.823 166.696 125.687 1.00 31.50 1279 LEU B O 1
ATOM 2455 N N . LYS B 2 217 ? 147.457 168.857 125.603 1.00 31.90 1280 LYS B N 1
ATOM 2456 C CA . LYS B 2 217 ? 146.954 169.139 126.943 1.00 31.98 1280 LYS B CA 1
ATOM 2457 C C . LYS B 2 217 ? 145.434 169.074 126.979 1.00 35.92 1280 LYS B C 1
ATOM 2458 O O . LYS B 2 217 ? 144.849 168.556 127.936 1.00 37.06 1280 LYS B O 1
ATOM 2464 N N . PHE B 2 218 ? 144.777 169.600 125.942 1.00 34.76 1281 PHE B N 1
ATOM 2465 C CA . PHE B 2 218 ? 143.321 169.577 125.882 1.00 30.16 1281 PHE B CA 1
ATOM 2466 C C . PHE B 2 218 ? 142.785 168.158 125.747 1.00 33.05 1281 PHE B C 1
ATOM 2467 O O . PHE B 2 218 ? 141.680 167.868 126.216 1.00 36.82 1281 PHE B O 1
ATOM 2475 N N . GLU B 2 219 ? 143.544 167.265 125.109 1.00 33.61 1282 GLU B N 1
ATOM 2476 C CA . GLU B 2 219 ? 143.108 165.878 124.981 1.00 32.24 1282 GLU B CA 1
ATOM 2477 C C . GLU B 2 219 ? 143.165 165.142 126.312 1.00 29.00 1282 GLU B C 1
ATOM 2478 O O . GLU B 2 219 ? 142.315 164.287 126.580 1.00 33.00 1282 GLU B O 1
ATOM 2484 N N . ILE B 2 220 ? 144.162 165.440 127.144 1.00 28.31 1283 ILE B N 1
ATOM 2485 C CA . ILE B 2 220 ? 144.235 164.826 128.465 1.00 28.68 1283 ILE B CA 1
ATOM 2486 C C . ILE B 2 220 ? 143.120 165.354 129.360 1.00 34.80 1283 ILE B C 1
ATOM 2487 O O . ILE B 2 220 ? 142.544 164.610 130.162 1.00 37.60 1283 ILE B O 1
ATOM 2492 N N . GLU B 2 221 ? 142.800 166.645 129.240 1.00 34.48 1284 GLU B N 1
ATOM 2493 C CA . GLU B 2 221 ? 141.699 167.213 130.011 1.00 28.26 1284 GLU B CA 1
ATOM 2494 C C . GLU B 2 221 ? 140.370 166.575 129.631 1.00 33.04 1284 GLU B C 1
ATOM 2495 O O . GLU B 2 221 ? 139.534 166.303 130.500 1.00 40.55 1284 GLU B O 1
ATOM 2501 N N . VAL B 2 222 ? 140.151 166.342 128.337 1.00 32.24 1285 VAL B N 1
ATOM 2502 C CA . VAL B 2 222 ? 138.917 165.707 127.887 1.00 28.44 1285 VAL B CA 1
ATOM 2503 C C . VAL B 2 222 ? 138.829 164.277 128.405 1.00 27.51 1285 VAL B C 1
ATOM 2504 O O . VAL B 2 222 ? 137.759 163.820 128.822 1.00 32.15 1285 VAL B O 1
ATOM 2508 N N . LEU B 2 223 ? 139.948 163.550 128.391 1.00 27.07 1286 LEU B N 1
ATOM 2509 C CA . LEU B 2 223 ? 139.949 162.181 128.897 1.00 29.77 1286 LEU B CA 1
ATOM 2510 C C . LEU B 2 223 ? 139.594 162.139 130.377 1.00 32.51 1286 LEU B C 1
ATOM 2511 O O . LEU B 2 223 ? 138.909 161.218 130.833 1.00 36.53 1286 LEU B O 1
ATOM 2516 N N . CYS B 2 224 ? 140.059 163.125 131.147 1.00 33.68 1287 CYS B N 1
ATOM 2517 C CA . CYS B 2 224 ? 139.686 163.198 132.555 1.00 34.86 1287 CYS B CA 1
ATOM 2518 C C . CYS B 2 224 ? 138.187 163.415 132.717 1.00 35.72 1287 CYS B C 1
ATOM 2519 O O . CYS B 2 224 ? 137.556 162.811 133.591 1.00 38.34 1287 CYS B O 1
ATOM 2522 N N . LYS B 2 225 ? 137.599 164.277 131.885 1.00 34.33 1288 LYS B N 1
ATOM 2523 C CA . LYS B 2 225 ? 136.162 164.511 131.955 1.00 33.34 1288 LYS B CA 1
ATOM 2524 C C . LYS B 2 225 ? 135.370 163.296 131.488 1.00 36.96 1288 LYS B C 1
ATOM 2525 O O . LYS B 2 225 ? 134.250 163.071 131.959 1.00 42.74 1288 LYS B O 1
ATOM 2531 N N . ASN B 2 226 ? 135.927 162.509 130.566 1.00 37.83 1289 ASN B N 1
ATOM 2532 C CA . ASN B 2 226 ? 135.245 161.303 130.109 1.00 36.25 1289 ASN B CA 1
ATOM 2533 C C . ASN B 2 226 ? 135.215 160.231 131.189 1.00 35.59 1289 ASN B C 1
ATOM 2534 O O . ASN B 2 226 ? 134.238 159.481 131.288 1.00 41.61 1289 ASN B O 1
ATOM 2539 N N . LEU B 2 227 ? 136.265 160.143 131.998 1.00 36.57 1290 LEU B N 1
ATOM 2540 C CA . LEU B 2 227 ? 136.356 159.168 133.074 1.00 35.50 1290 LEU B CA 1
ATOM 2541 C C . LEU B 2 227 ? 135.799 159.697 134.388 1.00 38.49 1290 LEU B C 1
ATOM 2542 O O . LEU B 2 227 ? 135.952 159.037 135.420 1.00 42.48 1290 LEU B O 1
ATOM 2547 N N . ALA B 2 228 ? 135.167 160.873 134.367 1.00 38.41 1291 ALA B N 1
ATOM 2548 C CA . ALA B 2 228 ? 134.634 161.521 135.566 1.00 36.34 1291 ALA B CA 1
ATOM 2549 C C . ALA B 2 228 ? 135.727 161.746 136.606 1.00 40.29 1291 ALA B C 1
ATOM 2550 O O . ALA B 2 228 ? 135.498 161.631 137.811 1.00 46.31 1291 ALA B O 1
ATOM 2552 N N . LEU B 2 229 ? 136.925 162.073 136.137 1.00 37.97 1292 LEU B N 1
ATOM 2553 C CA . LEU B 2 229 ? 138.066 162.349 136.994 1.00 36.55 1292 LEU B CA 1
ATOM 2554 C C . LEU B 2 229 ? 138.335 163.845 137.045 1.00 38.18 1292 LEU B C 1
ATOM 2555 O O . LEU B 2 229 ? 137.782 164.635 136.276 1.00 40.27 1292 LEU B O 1
ATOM 2560 N N . ASP B 2 230 ? 139.203 164.226 137.977 1.00 41.21 1293 ASP B N 1
ATOM 2561 C CA . ASP B 2 230 ? 139.671 165.597 138.111 1.00 42.36 1293 ASP B CA 1
ATOM 2562 C C . ASP B 2 230 ? 141.166 165.609 137.836 1.00 46.06 1293 ASP B C 1
ATOM 2563 O O . ASP B 2 230 ? 141.922 164.871 138.476 1.00 45.68 1293 ASP B O 1
ATOM 2568 N N . ILE B 2 231 ? 141.587 166.437 136.879 1.00 46.66 1294 ILE B N 1
ATOM 2569 C CA . ILE B 2 231 ? 143.004 166.516 136.547 1.00 44.65 1294 ILE B CA 1
ATOM 2570 C C . ILE B 2 231 ? 143.793 167.108 137.707 1.00 50.08 1294 ILE B C 1
ATOM 2571 O O . ILE B 2 231 ? 144.976 166.794 137.889 1.00 50.73 1294 ILE B O 1
ATOM 2576 N N . ASN B 2 232 ? 143.160 167.963 138.513 1.00 52.02 1295 ASN B N 1
ATOM 2577 C CA . ASN B 2 232 ? 143.844 168.549 139.659 1.00 48.95 1295 ASN B CA 1
ATOM 2578 C C . ASN B 2 232 ? 143.995 167.551 140.799 1.00 55.21 1295 ASN B C 1
ATOM 2579 O O . ASN B 2 232 ? 144.910 167.685 141.618 1.00 67.37 1295 ASN B O 1
ATOM 2584 N N . GLU B 2 233 ? 143.119 166.553 140.871 1.00 53.16 1296 GLU B N 1
ATOM 2585 C CA . GLU B 2 233 ? 143.141 165.579 141.953 1.00 52.51 1296 GLU B CA 1
ATOM 2586 C C . GLU B 2 233 ? 144.000 164.360 141.640 1.00 52.27 1296 GLU B C 1
ATOM 2587 O O . GLU B 2 233 ? 144.136 163.481 142.496 1.00 53.77 1296 GLU B O 1
ATOM 2593 N N . LEU B 2 234 ? 144.580 164.283 140.445 1.00 52.28 1297 LEU B N 1
ATOM 2594 C CA . LEU B 2 234 ? 145.511 163.209 140.139 1.00 51.20 1297 LEU B CA 1
ATOM 2595 C C . LEU B 2 234 ? 146.826 163.433 140.884 1.00 51.17 1297 LEU B C 1
ATOM 2596 O O . LEU B 2 234 ? 147.075 164.495 141.461 1.00 52.11 1297 LEU B O 1
ATOM 2601 N N . LYS B 2 235 ? 147.684 162.411 140.863 1.00 46.73 1298 LYS B N 1
ATOM 2602 C CA . LYS B 2 235 ? 148.936 162.406 141.616 1.00 45.81 1298 LYS B CA 1
ATOM 2603 C C . LYS B 2 235 ? 150.094 162.170 140.654 1.00 45.19 1298 LYS B C 1
ATOM 2604 O O . LYS B 2 235 ? 150.592 161.041 140.530 1.00 38.55 1298 LYS B O 1
ATOM 2610 N N . PRO B 2 236 ? 150.551 163.209 139.955 1.00 43.76 1299 PRO B N 1
ATOM 2611 C CA . PRO B 2 236 ? 151.712 163.049 139.071 1.00 40.19 1299 PRO B CA 1
ATOM 2612 C C . PRO B 2 236 ? 152.974 162.776 139.875 1.00 45.47 1299 PRO B C 1
ATOM 2613 O O . PRO B 2 236 ? 153.260 163.457 140.861 1.00 48.54 1299 PRO B O 1
ATOM 2617 N N . GLY B 2 237 ? 153.731 161.775 139.443 1.00 45.90 1300 GLY B N 1
ATOM 2618 C CA . GLY B 2 237 ? 154.977 161.412 140.081 1.00 47.36 1300 GLY B CA 1
ATOM 2619 C C . GLY B 2 237 ? 156.167 162.093 139.443 1.00 44.88 1300 GLY B C 1
ATOM 2620 O O . GLY B 2 237 ? 156.047 163.116 138.763 1.00 46.46 1300 GLY B O 1
ATOM 2621 N N . ASN B 2 238 ? 157.342 161.509 139.671 1.00 44.84 1301 ASN B N 1
ATOM 2622 C CA . ASN B 2 238 ? 158.593 161.999 139.106 1.00 49.56 1301 ASN B CA 1
ATOM 2623 C C . ASN B 2 238 ? 159.138 161.046 138.047 1.00 51.73 1301 ASN B C 1
ATOM 2624 O O . ASN B 2 238 ? 160.351 160.876 137.919 1.00 57.16 1301 ASN B O 1
ATOM 2629 N N . LEU B 2 239 ? 158.241 160.420 137.283 1.00 45.35 1302 LEU B N 1
ATOM 2630 C CA . LEU B 2 239 ? 158.652 159.427 136.298 1.00 42.95 1302 LEU B CA 1
ATOM 2631 C C . LEU B 2 239 ? 159.416 160.057 135.142 1.00 44.42 1302 LEU B C 1
ATOM 2632 O O . LEU B 2 239 ? 160.309 159.421 134.573 1.00 49.01 1302 LEU B O 1
ATOM 2637 N N . LEU B 2 240 ? 159.080 161.294 134.779 1.00 45.55 1303 LEU B N 1
ATOM 2638 C CA . LEU B 2 240 ? 159.698 161.957 133.639 1.00 44.98 1303 LEU B CA 1
ATOM 2639 C C . LEU B 2 240 ? 161.059 162.560 133.960 1.00 45.65 1303 LEU B C 1
ATOM 2640 O O . LEU B 2 240 ? 161.737 163.035 133.044 1.00 46.88 1303 LEU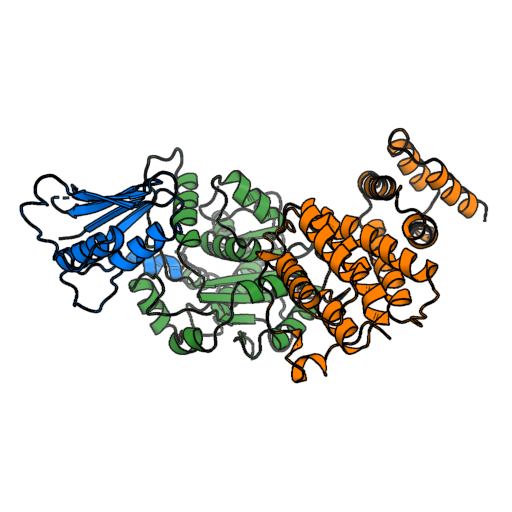 B O 1
ATOM 2645 N N . LYS B 2 241 ? 161.473 162.562 135.225 1.00 48.34 1304 LYS B N 1
ATOM 2646 C CA . LYS B 2 241 ? 162.768 163.098 135.617 1.00 52.41 1304 LYS B CA 1
ATOM 2647 C C . LYS B 2 241 ? 163.801 162.016 135.901 1.00 59.84 1304 LYS B C 1
ATOM 2648 O O . LYS B 2 241 ? 164.965 162.342 136.154 1.00 66.36 1304 LYS B O 1
ATOM 2654 N N . ASP B 2 242 ? 163.409 160.742 135.862 1.00 57.70 1305 ASP B N 1
ATOM 2655 C CA . ASP B 2 242 ? 164.335 159.632 136.084 1.00 58.59 1305 ASP B CA 1
ATOM 2656 C C . ASP B 2 242 ? 164.982 159.272 134.750 1.00 63.51 1305 ASP B C 1
ATOM 2657 O O . ASP B 2 242 ? 164.593 158.325 134.065 1.00 67.23 1305 ASP B O 1
ATOM 2662 N N . LYS B 2 243 ? 166.001 160.053 134.381 1.00 68.48 1306 LYS B N 1
ATOM 2663 C CA . LYS B 2 243 ? 166.641 159.867 133.081 1.00 71.45 1306 LYS B CA 1
ATOM 2664 C C . LYS B 2 243 ? 167.362 158.528 132.987 1.00 73.57 1306 LYS B C 1
ATOM 2665 O O . LYS B 2 243 ? 167.485 157.967 131.892 1.00 74.20 1306 LYS B O 1
ATOM 2671 N N . ASP B 2 244 ? 167.847 158.000 134.111 1.00 74.83 1307 ASP B N 1
ATOM 2672 C CA . ASP B 2 244 ? 168.489 156.693 134.085 1.00 74.10 1307 ASP B CA 1
ATOM 2673 C C . ASP B 2 244 ? 167.495 155.556 133.897 1.00 71.75 1307 ASP B C 1
ATOM 2674 O O . ASP B 2 244 ? 167.917 154.430 133.615 1.00 72.22 1307 ASP B O 1
ATOM 2679 N N . ARG B 2 245 ? 166.196 155.817 134.050 1.00 67.89 1308 ARG B N 1
ATOM 2680 C CA . ARG B 2 245 ? 165.177 154.816 133.774 1.00 65.62 1308 ARG B CA 1
ATOM 2681 C C . ARG B 2 245 ? 164.573 154.957 132.385 1.00 63.53 1308 ARG B C 1
ATOM 2682 O O . ARG B 2 245 ? 164.064 153.971 131.843 1.00 62.98 1308 ARG B O 1
ATOM 2690 N N . LEU B 2 246 ? 164.624 156.150 131.797 1.00 63.41 1309 LEU B N 1
ATOM 2691 C CA . LEU B 2 246 ? 164.146 156.364 130.439 1.00 60.10 1309 LEU B CA 1
ATOM 2692 C C . LEU B 2 246 ? 165.182 155.993 129.389 1.00 60.71 1309 LEU B C 1
ATOM 2693 O O . LEU B 2 246 ? 164.891 156.092 128.193 1.00 64.66 1309 LEU B O 1
ATOM 2698 N N . LYS B 2 247 ? 166.376 155.576 129.802 1.00 67.48 1310 LYS B N 1
ATOM 2699 C CA . LYS B 2 247 ? 167.422 155.194 128.865 1.00 72.40 1310 LYS B CA 1
ATOM 2700 C C . LYS B 2 247 ? 167.349 153.726 128.472 1.00 71.00 1310 LYS B C 1
ATOM 2701 O O . LYS B 2 247 ? 167.679 153.381 127.332 1.00 71.59 1310 LYS B O 1
ATOM 2707 N N . ASN B 2 248 ? 166.917 152.855 129.385 1.00 70.19 1311 ASN B N 1
ATOM 2708 C CA . ASN B 2 248 ? 166.818 151.424 129.126 1.00 73.47 1311 ASN B CA 1
ATOM 2709 C C . ASN B 2 248 ? 165.387 150.984 128.836 1.00 66.54 1311 ASN B C 1
ATOM 2710 O O . ASN B 2 248 ? 165.038 149.819 129.054 1.00 61.13 1311 ASN B O 1
ATOM 2715 N N . LEU B 2 249 ? 164.550 151.897 128.353 1.00 63.15 1312 LEU B N 1
ATOM 2716 C CA . LEU B 2 249 ? 163.178 151.552 128.011 1.00 60.08 1312 LEU B CA 1
ATOM 2717 C C . LEU B 2 249 ? 163.147 150.596 126.827 1.00 57.46 1312 LEU B C 1
ATOM 2718 O O . LEU B 2 249 ? 163.918 150.736 125.874 1.00 58.12 1312 LEU B O 1
ATOM 2723 N N . ASP B 2 250 ? 162.253 149.613 126.893 1.00 57.82 1313 ASP B N 1
ATOM 2724 C CA . ASP B 2 250 ? 162.003 148.762 125.740 1.00 50.59 1313 ASP B CA 1
ATOM 2725 C C . ASP B 2 250 ? 161.303 149.573 124.658 1.00 45.72 1313 ASP B C 1
ATOM 2726 O O . ASP B 2 250 ? 160.293 150.233 124.919 1.00 42.60 1313 ASP B O 1
ATOM 2731 N N . GLU B 2 251 ? 161.835 149.520 123.443 1.00 45.05 1314 GLU B N 1
ATOM 2732 C CA . GLU B 2 251 ? 161.403 150.411 122.375 1.00 40.62 1314 GLU B CA 1
ATOM 2733 C C . GLU B 2 251 ? 160.231 149.798 121.622 1.00 39.20 1314 GLU B C 1
ATOM 2734 O O . GLU B 2 251 ? 160.358 148.722 121.028 1.00 43.85 1314 GLU B O 1
ATOM 2740 N N . GLN B 2 252 ? 159.091 150.488 121.649 1.00 36.14 1315 GLN B N 1
ATOM 2741 C CA . GLN B 2 252 ? 157.929 150.119 120.859 1.00 28.08 1315 GLN B CA 1
ATOM 2742 C C . GLN B 2 252 ? 157.668 151.078 119.709 1.00 28.01 1315 GLN B C 1
ATOM 2743 O O . GLN B 2 252 ? 156.806 150.792 118.872 1.00 30.69 1315 GLN B O 1
ATOM 2749 N N . LEU B 2 253 ? 158.380 152.195 119.645 1.00 32.02 1316 LEU B N 1
ATOM 2750 C CA . LEU B 2 253 ? 158.248 153.179 118.584 1.00 32.07 1316 LEU B CA 1
ATOM 2751 C C . LEU B 2 253 ? 159.500 153.170 117.715 1.00 34.03 1316 LEU B C 1
ATOM 2752 O O . LEU B 2 253 ? 160.452 152.423 117.955 1.00 36.17 1316 LEU B O 1
ATOM 2757 N N . SER B 2 254 ? 159.491 154.018 116.692 1.00 38.50 1317 SER B N 1
ATOM 2758 C CA . SER B 2 254 ? 160.629 154.153 115.795 1.00 43.93 1317 SER B CA 1
ATOM 2759 C C . SER B 2 254 ? 160.614 155.511 115.105 1.00 51.34 1317 SER B C 1
ATOM 2760 O O . SER B 2 254 ? 160.308 155.610 113.917 1.00 55.92 1317 SER B O 1
ATOM 2763 N N . GLN C 3 136 ? 167.454 127.774 143.764 1.00 25.60 10 GLN C N 1
ATOM 2764 C CA . GLN C 3 136 ? 166.589 128.739 144.430 1.00 28.45 10 GLN C CA 1
ATOM 2765 C C . GLN C 3 136 ? 165.133 128.522 144.042 1.00 22.34 10 GLN C C 1
ATOM 2766 O O . GLN C 3 136 ? 164.603 129.225 143.186 1.00 19.53 10 GLN C O 1
ATOM 2772 N N . ARG C 3 137 ? 164.495 127.541 144.685 1.00 20.89 11 ARG C N 1
ATOM 2773 C CA . ARG C 3 137 ? 163.099 127.241 144.388 1.00 16.34 11 ARG C CA 1
ATOM 2774 C C . ARG C 3 137 ? 162.195 128.423 144.711 1.00 15.37 11 ARG C C 1
ATOM 2775 O O . ARG C 3 137 ? 161.288 128.747 143.939 1.00 16.19 11 ARG C O 1
ATOM 2783 N N . ILE C 3 138 ? 162.423 129.075 145.847 1.00 18.23 12 ILE C N 1
ATOM 2784 C CA . ILE C 3 138 ? 161.629 130.222 146.275 1.00 15.95 12 ILE C CA 1
ATOM 2785 C C . ILE C 3 138 ? 162.484 131.469 146.119 1.00 16.77 12 ILE C C 1
ATOM 2786 O O . ILE C 3 138 ? 163.595 131.542 146.656 1.00 17.23 12 ILE C O 1
ATOM 2791 N N . CYS C 3 139 ? 161.966 132.447 145.383 1.00 18.37 13 CYS C N 1
ATOM 2792 C CA . CYS C 3 139 ? 162.626 133.731 145.202 1.00 15.32 13 CYS C CA 1
ATOM 2793 C C . CYS C 3 139 ? 161.944 134.759 146.093 1.00 15.89 13 CYS C C 1
ATOM 2794 O O . CYS C 3 139 ? 160.724 134.937 146.021 1.00 15.67 13 CYS C O 1
ATOM 2797 N N . GLU C 3 140 ? 162.730 135.427 146.933 1.00 17.57 14 GLU C N 1
ATOM 2798 C CA . GLU C 3 140 ? 162.224 136.462 147.825 1.00 17.76 14 GLU C CA 1
ATOM 2799 C C . GLU C 3 140 ? 162.269 137.796 147.092 1.00 17.66 14 GLU C C 1
ATOM 2800 O O . GLU C 3 140 ? 163.349 138.295 146.759 1.00 18.29 14 GLU C O 1
ATOM 2806 N N . VAL C 3 141 ? 161.098 138.372 146.841 1.00 16.29 15 VAL C N 1
ATOM 2807 C CA . VAL C 3 141 ? 160.964 139.566 146.016 1.00 17.13 15 VAL C CA 1
ATOM 2808 C C . VAL C 3 141 ? 160.795 140.776 146.922 1.00 20.05 15 VAL C C 1
ATOM 2809 O O . VAL C 3 141 ? 159.917 140.795 147.793 1.00 20.65 15 VAL C O 1
ATOM 2813 N N . TRP C 3 142 ? 161.633 141.782 146.716 1.00 21.46 16 TRP C N 1
ATOM 2814 C CA . TRP C 3 142 ? 161.577 143.043 147.437 1.00 18.43 16 TRP C CA 1
ATOM 2815 C C . TRP C 3 142 ? 161.294 144.160 146.437 1.00 22.11 16 TRP C C 1
ATOM 2816 O O . TRP C 3 142 ? 161.018 143.912 145.262 1.00 25.70 16 TRP C O 1
ATOM 2827 N N . ALA C 3 143 ? 161.355 145.403 146.912 1.00 23.86 17 ALA C N 1
ATOM 2828 C CA . ALA C 3 143 ? 161.088 146.531 146.028 1.00 20.33 17 ALA C CA 1
ATOM 2829 C C . ALA C 3 143 ? 162.162 146.679 144.956 1.00 22.53 17 ALA C C 1
ATOM 2830 O O . ALA C 3 143 ? 161.892 147.231 143.885 1.00 29.53 17 ALA C O 1
ATOM 2832 N N . CYS C 3 144 ? 163.376 146.189 145.218 1.00 20.65 18 CYS C N 1
ATOM 2833 C CA . CYS C 3 144 ? 164.476 146.400 144.283 1.00 24.44 18 CYS C CA 1
ATOM 2834 C C . CYS C 3 144 ? 164.372 145.486 143.066 1.00 27.71 18 CYS C C 1
ATOM 2835 O O . CYS C 3 144 ? 164.716 145.893 141.951 1.00 32.22 18 CYS C O 1
ATOM 2838 N N . ASN C 3 145 ? 163.910 144.250 143.254 1.00 24.95 19 ASN C N 1
ATOM 2839 C CA . ASN C 3 145 ? 163.883 143.264 142.180 1.00 24.36 19 ASN C CA 1
ATOM 2840 C C . ASN C 3 145 ? 162.468 142.893 141.753 1.00 22.12 19 ASN C C 1
ATOM 2841 O O . ASN C 3 145 ? 162.277 141.868 141.095 1.00 24.88 19 ASN C O 1
ATOM 2846 N N . LEU C 3 146 ? 161.470 143.703 142.110 1.00 21.16 20 LEU C N 1
ATOM 2847 C CA . LEU C 3 146 ? 160.095 143.376 141.745 1.00 21.69 20 LEU C CA 1
ATOM 2848 C C . LEU C 3 146 ? 159.895 143.404 140.235 1.00 25.27 20 LEU C C 1
ATOM 2849 O O . LEU C 3 146 ? 159.243 142.518 139.671 1.00 25.54 20 LEU C O 1
ATOM 2854 N N . ASP C 3 147 ? 160.444 144.417 139.562 1.00 26.42 21 ASP C N 1
ATOM 2855 C CA . ASP C 3 147 ? 160.269 144.523 138.118 1.00 25.07 21 ASP C CA 1
ATOM 2856 C C . ASP C 3 147 ? 161.062 143.461 137.371 1.00 25.86 21 ASP C C 1
ATOM 2857 O O . ASP C 3 147 ? 160.610 142.968 136.333 1.00 25.98 21 ASP C O 1
ATOM 2862 N N . GLU C 3 148 ? 162.243 143.102 137.876 1.00 24.75 22 GLU C N 1
ATOM 2863 C CA . GLU C 3 148 ? 163.056 142.082 137.223 1.00 23.07 22 GLU C CA 1
ATOM 2864 C C . GLU C 3 148 ? 162.437 140.698 137.374 1.00 22.75 22 GLU C C 1
ATOM 2865 O O . GLU C 3 148 ? 162.525 139.870 136.462 1.00 22.63 22 GLU C O 1
ATOM 2871 N N . GLU C 3 149 ? 161.804 140.430 138.516 1.00 23.02 23 GLU C N 1
ATOM 2872 C CA . GLU C 3 149 ? 161.150 139.146 138.732 1.00 19.85 23 GLU C CA 1
ATOM 2873 C C . GLU C 3 149 ? 159.771 139.072 138.095 1.00 20.76 23 GLU C C 1
ATOM 2874 O O . GLU C 3 149 ? 159.222 137.974 137.970 1.00 23.33 23 GLU C O 1
ATOM 2880 N N . MET C 3 150 ? 159.194 140.208 137.699 1.00 23.47 24 MET C N 1
ATOM 2881 C CA . MET C 3 150 ? 157.923 140.179 136.987 1.00 21.62 24 MET C CA 1
ATOM 2882 C C . MET C 3 150 ? 158.107 139.755 135.538 1.00 20.63 24 MET C C 1
ATOM 2883 O O . MET C 3 150 ? 157.191 139.182 134.940 1.00 20.52 24 MET C O 1
ATOM 2888 N N . LYS C 3 151 ? 159.277 140.031 134.959 1.00 20.58 25 LYS C N 1
ATOM 2889 C CA . LYS C 3 151 ? 159.568 139.565 133.609 1.00 21.40 25 LYS C CA 1
ATOM 2890 C C . LYS C 3 151 ? 159.576 138.044 133.544 1.00 22.90 25 LYS C C 1
ATOM 2891 O O . LYS C 3 151 ? 159.076 137.453 132.581 1.00 24.02 25 LYS C O 1
ATOM 2897 N N . LYS C 3 152 ? 160.152 137.395 134.557 1.00 23.23 26 LYS C N 1
ATOM 2898 C CA . LYS C 3 152 ? 160.169 135.937 134.600 1.00 18.41 26 LYS C CA 1
ATOM 2899 C C . LYS C 3 152 ? 158.770 135.370 134.801 1.00 19.88 26 LYS C C 1
ATOM 2900 O O . LYS C 3 152 ? 158.420 134.344 134.208 1.00 23.46 26 LYS C O 1
ATOM 2906 N N . ILE C 3 153 ? 157.960 136.021 135.638 1.00 19.79 27 ILE C N 1
ATOM 2907 C CA . ILE C 3 153 ? 156.617 135.526 135.921 1.00 20.40 27 ILE C CA 1
ATOM 2908 C C . ILE C 3 153 ? 155.738 135.606 134.679 1.00 20.35 27 ILE C C 1
ATOM 2909 O O . ILE C 3 153 ? 154.930 134.708 134.416 1.00 20.40 27 ILE C O 1
ATOM 2914 N N . ARG C 3 154 ? 155.883 136.677 133.893 1.00 21.73 28 ARG C N 1
ATOM 2915 C CA . ARG C 3 154 ? 155.037 136.868 132.721 1.00 19.58 28 ARG C CA 1
ATOM 2916 C C . ARG C 3 154 ? 155.248 135.789 131.667 1.00 21.27 28 ARG C C 1
ATOM 2917 O O . ARG C 3 154 ? 154.351 135.553 130.851 1.00 22.26 28 ARG C O 1
ATOM 2925 N N . GLN C 3 155 ? 156.404 135.130 131.663 1.00 22.40 29 GLN C N 1
ATOM 2926 C CA . GLN C 3 155 ? 156.655 134.038 130.733 1.00 22.20 29 GLN C CA 1
ATOM 2927 C C . GLN C 3 155 ? 156.296 132.680 131.315 1.00 24.13 29 GLN C C 1
ATOM 2928 O O . GLN C 3 155 ? 156.007 131.746 130.560 1.00 26.49 29 GLN C O 1
ATOM 2934 N N . VAL C 3 156 ? 156.316 132.551 132.642 1.00 21.55 30 VAL C N 1
ATOM 2935 C CA . VAL C 3 156 ? 155.997 131.277 133.276 1.00 20.66 30 VAL C CA 1
ATOM 2936 C C . VAL C 3 156 ? 154.509 130.968 133.152 1.00 20.99 30 VAL C C 1
ATOM 2937 O O . VAL C 3 156 ? 154.120 129.828 132.874 1.00 23.73 30 VAL C O 1
ATOM 2941 N N . ILE C 3 157 ? 153.655 131.980 133.334 1.00 18.08 31 ILE C N 1
ATOM 2942 C CA . ILE C 3 157 ? 152.212 131.768 133.371 1.00 18.03 31 ILE C CA 1
ATOM 2943 C C . ILE C 3 157 ? 151.674 131.203 132.062 1.00 21.61 31 ILE C C 1
ATOM 2944 O O . ILE C 3 157 ? 150.623 130.552 132.054 1.00 23.34 31 ILE C O 1
ATOM 2949 N N . ARG C 3 158 ? 152.369 131.430 130.946 1.00 21.90 32 ARG C N 1
ATOM 2950 C CA . ARG C 3 158 ? 151.905 130.898 129.669 1.00 21.90 32 ARG C CA 1
ATOM 2951 C C . ARG C 3 158 ? 151.924 129.374 129.660 1.00 24.36 32 ARG C C 1
ATOM 2952 O O . ARG C 3 158 ? 150.986 128.737 129.167 1.00 25.71 32 ARG C O 1
ATOM 2960 N N . LYS C 3 159 ? 152.979 128.773 130.204 1.00 22.02 33 LYS C N 1
ATOM 2961 C CA . LYS C 3 159 ? 153.125 127.323 130.228 1.00 21.01 33 LYS C CA 1
ATOM 2962 C C . LYS C 3 159 ? 152.625 126.706 131.527 1.00 19.79 33 LYS C C 1
ATOM 2963 O O . LYS C 3 159 ? 152.057 125.610 131.503 1.00 15.90 33 LYS C O 1
ATOM 2969 N N . TYR C 3 160 ? 152.790 127.397 132.650 1.00 19.29 34 TYR C N 1
ATOM 2970 C CA . TYR C 3 160 ? 152.449 126.884 133.974 1.00 14.90 34 TYR C CA 1
ATOM 2971 C C . TYR C 3 160 ? 151.293 127.721 134.516 1.00 16.42 34 TYR C C 1
ATOM 2972 O O . TYR C 3 160 ? 151.502 128.736 135.184 1.00 18.98 34 TYR C O 1
ATOM 2981 N N . ASN C 3 161 ? 150.071 127.280 134.224 1.00 18.94 35 ASN C N 1
ATOM 2982 C CA . ASN C 3 161 ? 148.859 128.058 134.450 1.00 17.75 35 ASN C CA 1
ATOM 2983 C C . ASN C 3 161 ? 148.176 127.765 135.781 1.00 18.28 35 ASN C C 1
ATOM 2984 O O . ASN C 3 161 ? 147.132 128.359 136.062 1.00 21.88 35 ASN C O 1
ATOM 2989 N N . TYR C 3 162 ? 148.721 126.869 136.598 1.00 16.38 36 TYR C N 1
ATOM 2990 C CA . TYR C 3 162 ? 148.187 126.609 137.929 1.00 14.85 36 TYR C CA 1
ATOM 2991 C C . TYR C 3 162 ? 148.951 127.462 138.932 1.00 18.29 36 TYR C C 1
ATOM 2992 O O . TYR C 3 162 ? 150.179 127.375 139.014 1.00 20.02 36 TYR C O 1
ATOM 3001 N N . VAL C 3 163 ? 148.233 128.285 139.690 1.00 13.87 37 VAL C N 1
ATOM 3002 C CA . VAL C 3 163 ? 148.844 129.210 140.637 1.00 13.11 37 VAL C CA 1
ATOM 3003 C C . VAL C 3 163 ? 148.391 128.829 142.039 1.00 12.51 37 VAL C C 1
ATOM 3004 O O . VAL C 3 163 ? 147.237 129.071 142.413 1.00 14.91 37 VAL C O 1
ATOM 3008 N N . ALA C 3 164 ? 149.296 128.235 142.812 1.00 12.90 38 ALA C N 1
ATOM 3009 C CA . ALA C 3 164 ? 149.092 128.033 144.238 1.00 10.46 38 ALA C CA 1
ATOM 3010 C C . ALA C 3 164 ? 149.575 129.265 144.987 1.00 12.52 38 ALA C C 1
ATOM 3011 O O . ALA C 3 164 ? 150.641 129.808 144.688 1.00 15.00 38 ALA C O 1
ATOM 3013 N N . MET C 3 165 ? 148.783 129.714 145.956 1.00 13.45 39 MET C N 1
ATOM 3014 C CA . MET C 3 165 ? 149.060 130.993 146.589 1.00 14.72 39 MET C CA 1
ATOM 3015 C C . MET C 3 165 ? 148.688 130.970 148.064 1.00 19.39 39 MET C C 1
ATOM 3016 O O . MET C 3 165 ? 147.900 130.140 148.522 1.00 22.21 39 MET C O 1
A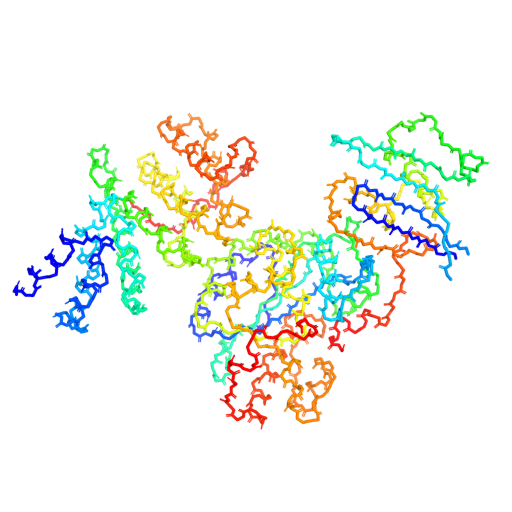TOM 3021 N N . ASP C 3 166 ? 149.298 131.897 148.802 1.00 18.93 40 ASP C N 1
ATOM 3022 C CA . ASP C 3 166 ? 149.058 132.106 150.222 1.00 19.35 40 ASP C CA 1
ATOM 3023 C C . ASP C 3 166 ? 149.500 133.519 150.573 1.00 18.63 40 ASP C C 1
ATOM 3024 O O . ASP C 3 166 ? 150.376 134.085 149.917 1.00 19.49 40 ASP C O 1
ATOM 3029 N N . THR C 3 167 ? 148.883 134.084 151.610 1.00 19.35 41 THR C N 1
ATOM 3030 C CA . THR C 3 167 ? 149.236 135.407 152.103 1.00 19.93 41 THR C CA 1
ATOM 3031 C C . THR C 3 167 ? 149.491 135.349 153.602 1.00 21.44 41 THR C C 1
ATOM 3032 O O . THR C 3 167 ? 148.997 134.460 154.298 1.00 24.39 41 THR C O 1
ATOM 3036 N N . GLU C 3 168 ? 150.278 136.305 154.088 1.00 20.46 42 GLU C N 1
ATOM 3037 C CA . GLU C 3 168 ? 150.473 136.527 155.514 1.00 18.85 42 GLU C CA 1
ATOM 3038 C C . GLU C 3 168 ? 149.935 137.905 155.864 1.00 22.02 42 GLU C C 1
ATOM 3039 O O . GLU C 3 168 ? 150.249 138.888 155.186 1.00 23.17 42 GLU C O 1
ATOM 3045 N N . PHE C 3 169 ? 149.118 137.973 156.905 1.00 21.78 43 PHE C N 1
ATOM 3046 C CA . PHE C 3 169 ? 148.470 139.203 157.329 1.00 22.14 43 PHE C CA 1
ATOM 3047 C C . PHE C 3 169 ? 148.591 139.315 158.841 1.00 23.70 43 PHE C C 1
ATOM 3048 O O . PHE C 3 169 ? 148.821 138.313 159.525 1.00 19.33 43 PHE C O 1
ATOM 3056 N N . PRO C 3 170 ? 148.457 140.524 159.391 1.00 27.46 44 PRO C N 1
ATOM 3057 C CA . PRO C 3 170 ? 148.727 140.732 160.819 1.00 24.57 44 PRO C CA 1
ATOM 3058 C C . PRO C 3 170 ? 147.640 140.246 161.765 1.00 24.11 44 PRO C C 1
ATOM 3059 O O . PRO C 3 170 ? 147.687 140.595 162.947 1.00 28.13 44 PRO C O 1
ATOM 3063 N N . GLY C 3 171 ? 146.665 139.469 161.305 1.00 24.35 45 GLY C N 1
ATOM 3064 C CA . GLY C 3 171 ? 145.717 138.861 162.218 1.00 21.46 45 GLY C CA 1
ATOM 3065 C C . GLY C 3 171 ? 144.306 139.403 162.139 1.00 26.00 45 GLY C C 1
ATOM 3066 O O . GLY C 3 171 ? 143.849 139.818 161.072 1.00 34.88 45 GLY C O 1
ATOM 3067 N N . VAL C 3 172 ? 143.602 139.384 163.269 1.00 25.58 46 VAL C N 1
ATOM 3068 C CA . VAL C 3 172 ? 142.223 139.851 163.365 1.00 25.36 46 VAL C CA 1
ATOM 3069 C C . VAL C 3 172 ? 142.097 140.693 164.627 1.00 25.22 46 VAL C C 1
ATOM 3070 O O . VAL C 3 172 ? 142.494 140.252 165.710 1.00 25.56 46 VAL C O 1
ATOM 3074 N N . VAL C 3 173 ? 141.549 141.902 164.494 1.00 26.05 47 VAL C N 1
ATOM 3075 C CA . VAL C 3 173 ? 141.478 142.827 165.622 1.00 27.01 47 VAL C CA 1
ATOM 3076 C C . VAL C 3 173 ? 140.066 143.369 165.815 1.00 26.74 47 VAL C C 1
ATOM 3077 O O . VAL C 3 173 ? 139.767 143.978 166.848 1.00 25.94 47 VAL C O 1
ATOM 3081 N N . ALA C 3 174 ? 139.186 143.151 164.839 1.00 25.94 48 ALA C N 1
ATOM 3082 C CA . ALA C 3 174 ? 137.860 143.750 164.846 1.00 23.19 48 ALA C CA 1
ATOM 3083 C C . ALA C 3 174 ? 136.782 142.684 164.721 1.00 27.40 48 ALA C C 1
ATOM 3084 O O . ALA C 3 174 ? 136.973 141.658 164.064 1.00 33.12 48 ALA C O 1
ATOM 3086 N N . ARG C 3 175 ? 135.641 142.941 165.365 1.00 25.71 49 ARG C N 1
ATOM 3087 C CA . ARG C 3 175 ? 134.451 142.112 165.262 1.00 26.82 49 ARG C CA 1
ATOM 3088 C C . ARG C 3 175 ? 133.258 142.983 164.892 1.00 29.24 49 ARG C C 1
ATOM 3089 O O . ARG C 3 175 ? 133.100 144.079 165.438 1.00 30.50 49 ARG C O 1
ATOM 3097 N N . PRO C 3 176 ? 132.405 142.529 163.979 1.00 30.13 50 PRO C N 1
ATOM 3098 C CA . PRO C 3 176 ? 131.256 143.343 163.569 1.00 30.10 50 PRO C CA 1
ATOM 3099 C C . PRO C 3 176 ? 130.197 143.442 164.660 1.00 31.50 50 PRO C C 1
ATOM 3100 O O . PRO C 3 176 ? 130.122 142.619 165.575 1.00 32.63 50 PRO C O 1
ATOM 3104 N N . ILE C 3 177 ? 129.366 144.483 164.550 1.00 32.31 51 ILE C N 1
ATOM 3105 C CA . ILE C 3 177 ? 128.231 144.679 165.445 1.00 37.94 51 ILE C CA 1
ATOM 3106 C C . ILE C 3 177 ? 126.981 144.139 164.768 1.00 46.03 51 ILE C C 1
ATOM 3107 O O . ILE C 3 177 ? 126.859 144.149 163.538 1.00 44.63 51 ILE C O 1
ATOM 3112 N N . GLY C 3 178 ? 126.040 143.671 165.576 1.00 50.74 52 GLY C N 1
ATOM 3113 C CA . GLY C 3 178 ? 124.722 143.303 165.103 1.00 58.74 52 GLY C CA 1
ATOM 3114 C C . GLY C 3 178 ? 124.499 141.803 165.128 1.00 65.86 52 GLY C C 1
ATOM 3115 O O . GLY C 3 178 ? 125.332 141.019 165.593 1.00 68.65 52 GLY C O 1
ATOM 3116 N N . GLU C 3 179 ? 123.336 141.411 164.617 1.00 68.18 53 GLU C N 1
ATOM 3117 C CA . GLU C 3 179 ? 122.944 140.015 164.505 1.00 71.46 53 GLU C CA 1
ATOM 3118 C C . GLU C 3 179 ? 122.885 139.632 163.034 1.00 72.51 53 GLU C C 1
ATOM 3119 O O . GLU C 3 179 ? 122.456 140.427 162.192 1.00 71.77 53 GLU C O 1
ATOM 3125 N N . PHE C 3 180 ? 123.319 138.414 162.730 1.00 71.29 54 PHE C N 1
ATOM 3126 C CA . PHE C 3 180 ? 123.494 137.965 161.360 1.00 68.19 54 PHE C CA 1
ATOM 3127 C C . PHE C 3 180 ? 122.624 136.745 161.097 1.00 69.88 54 PHE C C 1
ATOM 3128 O O . PHE C 3 180 ? 122.482 135.865 161.952 1.00 69.64 54 PHE C O 1
ATOM 3136 N N . ARG C 3 181 ? 122.041 136.700 159.898 1.00 73.99 55 ARG C N 1
ATOM 3137 C CA . ARG C 3 181 ? 121.107 135.642 159.538 1.00 75.14 55 ARG C CA 1
ATOM 3138 C C . ARG C 3 181 ? 121.773 134.284 159.364 1.00 75.86 55 ARG C C 1
ATOM 3139 O O . ARG C 3 181 ? 121.074 133.265 159.398 1.00 69.27 55 ARG C O 1
ATOM 3147 N N . SER C 3 182 ? 123.091 134.238 159.183 1.00 71.44 56 SER C N 1
ATOM 3148 C CA . SER C 3 182 ? 123.777 132.973 158.972 1.00 68.90 56 SER C CA 1
ATOM 3149 C C . SER C 3 182 ? 125.196 133.073 159.509 1.00 65.41 56 SER C C 1
ATOM 3150 O O . SER C 3 182 ? 125.729 134.165 159.714 1.00 64.34 56 SER C O 1
ATOM 3153 N N . ASN C 3 183 ? 125.799 131.906 159.744 1.00 62.47 57 ASN C N 1
ATOM 3154 C CA . ASN C 3 183 ? 127.194 131.867 160.164 1.00 56.45 57 ASN C CA 1
ATOM 3155 C C . ASN C 3 183 ? 128.132 132.205 159.013 1.00 53.44 57 ASN C C 1
ATOM 3156 O O . ASN C 3 183 ? 129.227 132.730 159.242 1.00 45.85 57 ASN C O 1
ATOM 3161 N N . ALA C 3 184 ? 127.725 131.912 157.778 1.00 58.08 58 ALA C N 1
ATOM 3162 C CA . ALA C 3 184 ? 128.519 132.242 156.602 1.00 50.71 58 ALA C CA 1
ATOM 3163 C C . ALA C 3 184 ? 128.402 133.705 156.201 1.00 52.08 58 ALA C C 1
ATOM 3164 O O . ALA C 3 184 ? 129.197 134.167 155.374 1.00 42.90 58 ALA C O 1
ATOM 3166 N N . ASP C 3 185 ? 127.429 134.436 156.748 1.00 53.16 59 ASP C N 1
ATOM 3167 C CA . ASP C 3 185 ? 127.351 135.878 156.555 1.00 49.81 59 ASP C CA 1
ATOM 3168 C C . ASP C 3 185 ? 128.168 136.633 157.594 1.00 41.35 59 ASP C C 1
ATOM 3169 O O . ASP C 3 185 ? 128.759 137.670 157.282 1.00 42.26 59 ASP C O 1
ATOM 3174 N N . TYR C 3 186 ? 128.205 136.130 158.829 1.00 40.14 60 TYR C N 1
ATOM 3175 C CA . TYR C 3 186 ? 129.083 136.707 159.838 1.00 38.02 60 TYR C CA 1
ATOM 3176 C C . TYR C 3 186 ? 130.546 136.553 159.449 1.00 34.93 60 TYR C C 1
ATOM 3177 O O . TYR C 3 186 ? 131.376 137.393 159.810 1.00 33.88 60 TYR C O 1
ATOM 3186 N N . GLN C 3 187 ? 130.881 135.487 158.717 1.00 34.34 61 GLN C N 1
ATOM 3187 C CA . GLN C 3 187 ? 132.267 135.268 158.325 1.00 30.09 61 GLN C CA 1
ATOM 3188 C C . GLN C 3 187 ? 132.724 136.271 157.276 1.00 29.78 61 GLN C C 1
ATOM 3189 O O . GLN C 3 187 ? 133.900 136.647 157.258 1.00 29.00 61 GLN C O 1
ATOM 3195 N N . TYR C 3 188 ? 131.825 136.708 156.391 1.00 30.15 62 TYR C N 1
ATOM 3196 C CA . TYR C 3 188 ? 132.202 137.736 155.426 1.00 26.70 62 TYR C CA 1
ATOM 3197 C C . TYR C 3 188 ? 132.302 139.105 156.085 1.00 25.95 62 TYR C C 1
ATOM 3198 O O . TYR C 3 188 ? 133.221 139.875 155.789 1.00 25.89 62 TYR C O 1
ATOM 3207 N N . GLN C 3 189 ? 131.361 139.431 156.972 1.00 25.78 63 GLN C N 1
ATOM 3208 C CA . GLN C 3 189 ? 131.415 140.716 157.658 1.00 24.52 63 GLN C CA 1
ATOM 3209 C C . GLN C 3 189 ? 132.621 140.792 158.584 1.00 26.95 63 GLN C C 1
ATOM 3210 O O . GLN C 3 189 ? 133.233 141.856 158.727 1.00 31.09 63 GLN C O 1
ATOM 3216 N N . LEU C 3 190 ? 132.970 139.678 159.231 1.00 26.64 64 LEU C N 1
ATOM 3217 C CA . LEU C 3 190 ? 134.217 139.619 159.985 1.00 24.77 64 LEU C CA 1
ATOM 3218 C C . LEU C 3 190 ? 135.421 139.742 159.060 1.00 24.85 64 LEU C C 1
ATOM 3219 O O . LEU C 3 190 ? 136.405 140.410 159.393 1.00 28.61 64 LEU C O 1
ATOM 3224 N N . LEU C 3 191 ? 135.364 139.090 157.898 1.00 26.08 65 LEU C N 1
ATOM 3225 C CA . LEU C 3 191 ? 136.412 139.250 156.895 1.00 26.83 65 LEU C CA 1
ATOM 3226 C C . LEU C 3 191 ? 136.478 140.686 156.391 1.00 25.55 65 LEU C C 1
ATOM 3227 O O . LEU C 3 191 ? 137.567 141.251 156.246 1.00 28.59 65 LEU C O 1
ATOM 3232 N N . ARG C 3 192 ? 135.319 141.289 156.122 1.00 24.70 66 ARG C N 1
ATOM 3233 C CA . ARG C 3 192 ? 135.278 142.660 155.625 1.00 25.76 66 ARG C CA 1
ATOM 3234 C C . ARG C 3 192 ? 135.808 143.648 156.657 1.00 27.28 66 ARG C C 1
ATOM 3235 O O . ARG C 3 192 ? 136.498 144.612 156.307 1.00 27.63 66 ARG C O 1
ATOM 3243 N N . CYS C 3 193 ? 135.490 143.429 157.935 1.00 26.80 67 CYS C N 1
ATOM 3244 C CA . CYS C 3 193 ? 135.887 144.364 158.983 1.00 24.89 67 CYS C CA 1
ATOM 3245 C C . CYS C 3 193 ? 137.400 144.461 159.126 1.00 26.10 67 CYS C C 1
ATOM 3246 O O . CYS C 3 193 ? 137.917 145.517 159.503 1.00 28.18 67 CYS C O 1
ATOM 3249 N N . ASN C 3 194 ? 138.121 143.380 158.838 1.00 27.58 68 ASN C N 1
ATOM 3250 C CA . ASN C 3 194 ? 139.552 143.300 159.099 1.00 24.17 68 ASN C CA 1
ATOM 3251 C C . ASN C 3 194 ? 140.410 143.584 157.876 1.00 23.93 68 ASN C C 1
ATOM 3252 O O . ASN C 3 194 ? 141.467 144.204 158.003 1.00 26.06 68 ASN C O 1
ATOM 3257 N N . VAL C 3 195 ? 139.987 143.139 156.692 1.00 25.81 69 VAL C N 1
ATOM 3258 C CA . VAL C 3 195 ? 140.760 143.410 155.483 1.00 28.98 69 VAL C CA 1
ATOM 3259 C C . VAL C 3 195 ? 140.788 144.904 155.196 1.00 29.40 69 VAL C C 1
ATOM 3260 O O . VAL C 3 195 ? 141.812 145.451 154.769 1.00 32.32 69 VAL C O 1
ATOM 3264 N N . ASP C 3 196 ? 139.671 145.591 155.440 1.00 29.25 70 ASP C N 1
ATOM 3265 C CA . ASP C 3 196 ? 139.597 147.026 155.192 1.00 31.77 70 ASP C CA 1
ATOM 3266 C C . ASP C 3 196 ? 140.519 147.828 156.101 1.00 32.46 70 ASP C C 1
ATOM 3267 O O . ASP C 3 196 ? 140.870 148.961 155.758 1.00 36.30 70 ASP C O 1
ATOM 3272 N N . LEU C 3 197 ? 140.922 147.272 157.241 1.00 31.31 71 LEU C N 1
ATOM 3273 C CA . LEU C 3 197 ? 141.742 147.984 158.214 1.00 29.60 71 LEU C CA 1
ATOM 3274 C C . LEU C 3 197 ? 143.207 147.575 158.179 1.00 31.30 71 LEU C C 1
ATOM 3275 O O . LEU C 3 197 ? 144.086 148.440 158.208 1.00 34.27 71 LEU C O 1
ATOM 3280 N N . LEU C 3 198 ? 143.489 146.280 158.121 1.00 32.03 72 LEU C N 1
ATOM 3281 C CA . LEU C 3 198 ? 144.853 145.781 158.110 1.00 28.11 72 LEU C CA 1
ATOM 3282 C C . LEU C 3 198 ? 145.364 145.662 156.679 1.00 29.39 72 LEU C C 1
ATOM 3283 O O . LEU C 3 198 ? 144.603 145.738 155.713 1.00 29.12 72 LEU C O 1
ATOM 3288 N N . LYS C 3 199 ? 146.675 145.475 156.552 1.00 30.10 73 LYS C N 1
ATOM 3289 C CA . LYS C 3 199 ? 147.321 145.377 155.253 1.00 29.33 73 LYS C CA 1
ATOM 3290 C C . LYS C 3 199 ? 148.173 144.117 155.173 1.00 25.96 73 LYS C C 1
ATOM 3291 O O . LYS C 3 199 ? 148.653 143.603 156.185 1.00 27.35 73 LYS C O 1
ATOM 3297 N N . ILE C 3 200 ? 148.357 143.632 153.944 1.00 22.72 74 ILE C N 1
ATOM 3298 C CA . ILE C 3 200 ? 149.035 142.364 153.716 1.00 21.86 74 ILE C CA 1
ATOM 3299 C C . ILE C 3 200 ? 150.532 142.503 153.979 1.00 22.41 74 ILE C C 1
ATOM 3300 O O . ILE C 3 200 ? 151.135 143.563 153.764 1.00 22.58 74 ILE C O 1
ATOM 3305 N N . ILE C 3 201 ? 151.135 141.422 154.463 1.00 21.14 75 ILE C N 1
ATOM 3306 C CA . ILE C 3 201 ? 152.558 141.386 154.770 1.00 22.13 75 ILE C CA 1
ATOM 3307 C C . ILE C 3 201 ? 153.343 140.614 153.716 1.00 21.69 75 ILE C C 1
ATOM 3308 O O . ILE C 3 201 ? 154.414 141.049 153.295 1.00 19.99 75 ILE C O 1
ATOM 3313 N N . GLN C 3 202 ? 152.823 139.471 153.276 1.00 19.69 76 GLN C N 1
ATOM 3314 C CA . GLN C 3 202 ? 153.525 138.614 152.335 1.00 16.97 76 GLN C CA 1
ATOM 3315 C C . GLN C 3 202 ? 152.529 137.993 151.368 1.00 17.84 76 GLN C C 1
ATOM 3316 O O . GLN C 3 202 ? 151.340 137.866 151.662 1.00 21.07 76 GLN C O 1
ATOM 3322 N N . LEU C 3 203 ? 153.037 137.605 150.202 1.00 17.30 77 LEU C N 1
ATOM 3323 C CA . LEU C 3 203 ? 152.269 136.832 149.238 1.00 15.12 77 LEU C CA 1
ATOM 3324 C C . LEU C 3 203 ? 153.216 135.879 148.529 1.00 14.12 77 LEU C C 1
ATOM 3325 O O . LEU C 3 203 ? 154.283 136.293 148.070 1.00 16.09 77 LEU C O 1
ATOM 3330 N N . GLY C 3 204 ? 152.832 134.616 148.450 1.00 13.83 78 GLY C N 1
ATOM 3331 C CA . GLY C 3 204 ? 153.615 133.608 147.754 1.00 12.89 78 GLY C CA 1
ATOM 3332 C C . GLY C 3 204 ? 152.835 133.058 146.579 1.00 12.28 78 GLY C C 1
ATOM 3333 O O . GLY C 3 204 ? 151.640 132.794 146.694 1.00 13.92 78 GLY C O 1
ATOM 3334 N N . LEU C 3 205 ? 153.517 132.896 145.448 1.00 12.47 79 LEU C N 1
ATOM 3335 C CA . LEU C 3 205 ? 152.902 132.403 144.222 1.00 12.57 79 LEU C CA 1
ATOM 3336 C C . LEU C 3 205 ? 153.733 131.253 143.679 1.00 11.99 79 LEU C C 1
ATOM 3337 O O . LEU C 3 205 ? 154.910 131.436 143.360 1.00 14.09 79 LEU C O 1
ATOM 3342 N N . THR C 3 206 ? 153.121 130.077 143.572 1.00 10.66 80 THR C N 1
ATOM 3343 C CA . THR C 3 206 ? 153.754 128.897 143.000 1.00 10.38 80 THR C CA 1
ATOM 3344 C C . THR C 3 206 ? 153.056 128.540 141.696 1.00 11.85 80 THR C C 1
ATOM 3345 O O . THR C 3 206 ? 151.826 128.574 141.613 1.00 13.47 80 THR C O 1
ATOM 3349 N N . PHE C 3 207 ? 153.841 128.206 140.678 1.00 12.20 81 PHE C N 1
ATOM 3350 C CA . PHE C 3 207 ? 153.326 127.947 139.341 1.00 13.05 81 PHE C CA 1
ATOM 3351 C C . PHE C 3 207 ? 153.563 126.492 138.963 1.00 13.50 81 PHE C C 1
ATOM 3352 O O . PHE C 3 207 ? 154.682 125.988 139.086 1.00 14.19 81 PHE C O 1
ATOM 3360 N N . MET C 3 208 ? 152.504 125.821 138.511 1.00 12.59 82 MET C N 1
ATOM 3361 C CA . MET C 3 208 ? 152.576 124.444 138.047 1.00 14.05 82 MET C CA 1
ATOM 3362 C C . MET C 3 208 ? 151.722 124.300 136.797 1.00 15.59 82 MET C C 1
ATOM 3363 O O . MET C 3 208 ? 150.935 125.184 136.452 1.00 17.01 82 MET C O 1
ATOM 3368 N N . ASN C 3 209 ? 151.883 123.175 136.111 1.00 14.40 83 ASN C N 1
ATOM 3369 C CA . ASN C 3 209 ? 151.067 122.863 134.951 1.00 15.97 83 ASN C CA 1
ATOM 3370 C C . ASN C 3 209 ? 150.040 121.788 135.312 1.00 18.66 83 ASN C C 1
ATOM 3371 O O . ASN C 3 209 ? 149.909 121.385 136.471 1.00 20.12 83 ASN C O 1
ATOM 3376 N N . GLU C 3 210 ? 149.294 121.323 134.307 1.00 18.84 84 GLU C N 1
ATOM 3377 C CA . GLU C 3 210 ? 148.241 120.341 134.545 1.00 19.04 84 GLU C CA 1
ATOM 3378 C C . GLU C 3 210 ? 148.795 119.044 135.119 1.00 21.13 84 GLU C C 1
ATOM 3379 O O . GLU C 3 210 ? 148.103 118.356 135.877 1.00 24.26 84 GLU C O 1
ATOM 3385 N N . GLN C 3 211 ? 150.036 118.704 134.790 1.00 18.72 85 GLN C N 1
ATOM 3386 C CA . GLN C 3 211 ? 150.659 117.491 135.301 1.00 16.11 85 GLN C CA 1
ATOM 3387 C C . GLN C 3 211 ? 151.249 117.669 136.692 1.00 15.95 85 GLN C C 1
ATOM 3388 O O . GLN C 3 211 ? 151.785 116.705 137.245 1.00 19.26 85 GLN C O 1
ATOM 3394 N N . GLY C 3 212 ? 151.164 118.865 137.266 1.00 15.54 86 GLY C N 1
ATOM 3395 C CA . GLY C 3 212 ? 151.730 119.103 138.578 1.00 15.01 86 GLY C CA 1
ATOM 3396 C C . GLY C 3 212 ? 153.222 119.315 138.586 1.00 17.36 86 GLY C C 1
ATOM 3397 O O . GLY C 3 212 ? 153.875 119.031 139.594 1.00 19.02 86 GLY C O 1
ATOM 3398 N N . GLU C 3 213 ? 153.784 119.808 137.488 1.00 17.26 87 GLU C N 1
ATOM 3399 C CA . GLU C 3 213 ? 155.217 120.003 137.342 1.00 13.82 87 GLU C CA 1
ATOM 3400 C C . GLU C 3 213 ? 155.562 121.481 137.453 1.00 15.48 87 GLU C C 1
ATOM 3401 O O . GLU C 3 213 ? 154.743 122.351 137.150 1.00 16.21 87 GLU C O 1
ATOM 3407 N N . TYR C 3 214 ? 156.788 121.753 137.879 1.00 16.02 88 TYR C N 1
ATOM 3408 C CA . TYR C 3 214 ? 157.243 123.093 138.199 1.00 15.09 88 TYR C CA 1
ATOM 3409 C C . TYR C 3 214 ? 158.189 123.625 137.127 1.00 16.87 88 TYR C C 1
ATOM 3410 O O . TYR C 3 214 ? 158.844 122.847 136.428 1.00 16.93 88 TYR C O 1
ATOM 3419 N N . PRO C 3 215 ? 158.269 124.943 136.965 1.00 15.24 89 PRO C N 1
ATOM 3420 C CA . PRO C 3 215 ? 159.259 125.519 136.056 1.00 14.17 89 PRO C CA 1
ATOM 3421 C C . PRO C 3 215 ? 160.665 125.194 136.521 1.00 17.85 89 PRO C C 1
ATOM 3422 O O . PRO C 3 215 ? 160.925 125.127 137.731 1.00 20.90 89 PRO C O 1
ATOM 3426 N N . PRO C 3 216 ? 161.597 124.968 135.597 1.00 22.32 90 PRO C N 1
ATOM 3427 C CA . PRO C 3 216 ? 162.992 124.772 136.004 1.00 19.02 90 PRO C CA 1
ATOM 3428 C C . PRO C 3 216 ? 163.537 126.018 136.684 1.00 20.33 90 PRO C C 1
ATOM 3429 O O . PRO C 3 216 ? 163.240 127.146 136.287 1.00 20.95 90 PRO C O 1
ATOM 3433 N N . GLY C 3 217 ? 164.338 125.804 137.722 1.00 20.77 91 GLY C N 1
ATOM 3434 C CA . GLY C 3 217 ? 164.881 126.908 138.488 1.00 19.28 91 GLY C CA 1
ATOM 3435 C C . GLY C 3 217 ? 163.968 127.368 139.605 1.00 16.93 91 GLY C C 1
ATOM 3436 O O . GLY C 3 217 ? 163.847 126.695 140.631 1.00 22.47 91 GLY C O 1
ATOM 3437 N N . THR C 3 218 ? 163.317 128.510 139.414 1.00 14.05 92 THR C N 1
ATOM 3438 C CA . THR C 3 218 ? 162.439 129.095 140.418 1.00 15.82 92 THR C CA 1
ATOM 3439 C C . THR C 3 218 ? 160.988 128.808 140.060 1.00 16.15 92 THR C C 1
ATOM 3440 O O . THR C 3 218 ? 160.543 129.121 138.951 1.00 18.89 92 THR C O 1
ATOM 3444 N N . SER C 3 219 ? 160.258 128.205 140.999 1.00 13.74 93 SER C N 1
ATOM 3445 C CA . SER C 3 219 ? 158.832 127.968 140.841 1.00 11.39 93 SER C CA 1
ATOM 3446 C C . SER C 3 219 ? 157.972 128.800 141.779 1.00 11.47 93 SER C C 1
ATOM 3447 O O . SER C 3 219 ? 156.790 129.000 141.488 1.00 12.19 93 SER C O 1
ATOM 3450 N N . THR C 3 220 ? 158.534 129.296 142.878 1.00 12.41 94 THR C N 1
ATOM 3451 C CA . THR C 3 220 ? 157.803 130.063 143.875 1.00 11.46 94 THR C CA 1
ATOM 3452 C C . THR C 3 220 ? 158.400 131.456 143.997 1.00 11.46 94 THR C C 1
ATOM 3453 O O . THR C 3 220 ? 159.622 131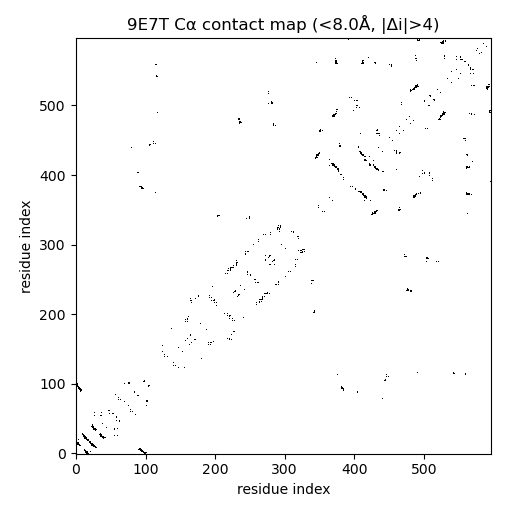.625 143.957 1.00 12.39 94 THR C O 1
ATOM 3457 N N . TRP C 3 221 ? 157.531 132.451 144.146 1.00 12.41 95 TRP C N 1
ATOM 3458 C CA . TRP C 3 221 ? 157.932 133.840 144.330 1.00 12.94 95 TRP C CA 1
ATOM 3459 C C . TRP C 3 221 ? 157.292 134.363 145.605 1.00 14.69 95 TRP C C 1
ATOM 3460 O O . TRP C 3 221 ? 156.069 134.294 145.761 1.00 16.16 95 TRP C O 1
ATOM 3471 N N . GLN C 3 222 ? 158.113 134.882 146.513 1.00 14.37 96 GLN C N 1
ATOM 3472 C CA . GLN C 3 222 ? 157.641 135.448 147.772 1.00 13.13 96 GLN C CA 1
ATOM 3473 C C . GLN C 3 222 ? 157.722 136.966 147.677 1.00 14.32 96 GLN C C 1
ATOM 3474 O O . GLN C 3 222 ? 158.816 137.532 147.608 1.00 16.92 96 GLN C O 1
ATOM 3480 N N . PHE C 3 223 ? 156.567 137.621 147.676 1.00 13.57 97 PHE C N 1
ATOM 3481 C CA . PHE C 3 223 ? 156.485 139.071 147.572 1.00 13.20 97 PHE C CA 1
ATOM 3482 C C . PHE C 3 223 ? 156.343 139.654 148.969 1.00 13.48 97 PHE C C 1
ATOM 3483 O O . PHE C 3 223 ? 155.385 139.341 149.682 1.00 17.83 97 PHE C O 1
ATOM 3491 N N . ASN C 3 224 ? 157.294 140.495 149.354 1.00 14.08 98 ASN C N 1
ATOM 3492 C CA . ASN C 3 224 ? 157.366 141.062 150.694 1.00 14.85 98 ASN C CA 1
ATOM 3493 C C . ASN C 3 224 ? 156.968 142.529 150.607 1.00 17.72 98 ASN C C 1
ATOM 3494 O O . ASN C 3 224 ? 157.671 143.331 149.985 1.00 19.42 98 ASN C O 1
ATOM 3499 N N . PHE C 3 225 ? 155.851 142.878 151.235 1.00 17.99 99 PHE C N 1
ATOM 3500 C CA . PHE C 3 225 ? 155.254 144.198 151.104 1.00 15.90 99 PHE C CA 1
ATOM 3501 C C . PHE C 3 225 ? 155.655 145.107 152.261 1.00 16.76 99 PHE C C 1
ATOM 3502 O O . PHE C 3 225 ? 156.156 144.667 153.295 1.00 18.37 99 PHE C O 1
ATOM 3510 N N . LYS C 3 226 ? 155.420 146.402 152.063 1.00 19.33 100 LYS C N 1
ATOM 3511 C CA . LYS C 3 226 ? 155.791 147.406 153.050 1.00 20.42 100 LYS C CA 1
ATOM 3512 C C . LYS C 3 226 ? 154.924 147.277 154.296 1.00 23.08 100 LYS C C 1
ATOM 3513 O O . LYS C 3 226 ? 153.700 147.142 154.204 1.00 25.77 100 LYS C O 1
ATOM 3519 N N . PHE C 3 227 ? 155.560 147.327 155.464 1.00 20.67 101 PHE C N 1
ATOM 3520 C CA . PHE C 3 227 ? 154.840 147.182 156.725 1.00 20.99 101 PHE C CA 1
ATOM 3521 C C . PHE C 3 227 ? 155.662 147.821 157.830 1.00 23.58 101 PHE C C 1
ATOM 3522 O O . PHE C 3 227 ? 156.805 147.419 158.061 1.00 26.94 101 PHE C O 1
ATOM 3530 N N . ASN C 3 228 ? 155.084 148.806 158.509 1.00 24.80 102 ASN C N 1
ATOM 3531 C CA . ASN C 3 228 ? 155.725 149.478 159.630 1.00 27.21 102 ASN C CA 1
ATOM 3532 C C . ASN C 3 228 ? 155.147 148.925 160.925 1.00 31.34 102 ASN C C 1
ATOM 3533 O O . ASN C 3 228 ? 153.931 148.958 161.128 1.00 31.81 102 ASN 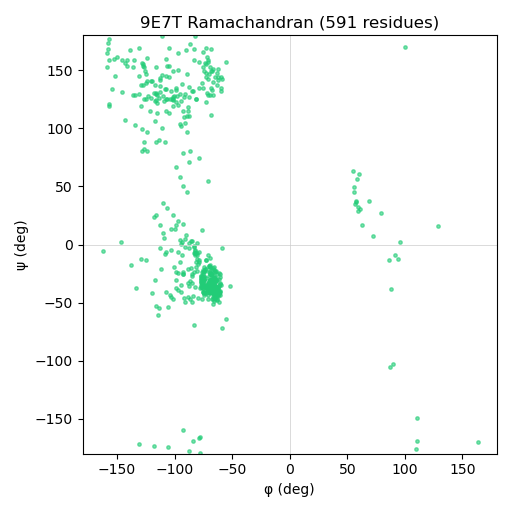C O 1
ATOM 3538 N N . LEU C 3 229 ? 156.013 148.427 161.801 1.00 29.05 103 LEU C N 1
ATOM 3539 C CA . LEU C 3 229 ? 155.555 147.845 163.055 1.00 28.91 103 LEU C CA 1
ATOM 3540 C C . LEU C 3 229 ? 155.253 148.894 164.115 1.00 31.22 103 LEU C C 1
ATOM 3541 O O . LEU C 3 229 ? 154.879 148.531 165.235 1.00 31.84 103 LEU C O 1
ATOM 3546 N N . THR C 3 230 ? 155.410 150.174 163.794 1.00 32.15 104 THR C N 1
ATOM 3547 C CA . THR C 3 230 ? 155.094 151.270 164.700 1.00 34.17 104 THR C CA 1
ATOM 3548 C C . THR C 3 230 ? 153.841 152.032 164.299 1.00 35.99 104 THR C C 1
ATOM 3549 O O . THR C 3 230 ? 153.032 152.378 165.163 1.00 41.33 104 THR C O 1
ATOM 3553 N N . GLU C 3 231 ? 153.643 152.279 163.005 1.00 33.18 105 GLU C N 1
ATOM 3554 C CA . GLU C 3 231 ? 152.521 153.074 162.529 1.00 33.56 105 GLU C CA 1
ATOM 3555 C C . GLU C 3 231 ? 151.330 152.242 162.071 1.00 37.12 105 GLU C C 1
ATOM 3556 O O . GLU C 3 231 ? 150.280 152.818 161.767 1.00 39.58 105 GLU C O 1
ATOM 3562 N N . ASP C 3 232 ? 151.453 150.921 162.018 1.00 34.10 106 ASP C N 1
ATOM 3563 C CA . ASP C 3 232 ? 150.399 150.064 161.497 1.00 29.98 106 ASP C CA 1
ATOM 3564 C C . ASP C 3 232 ? 149.710 149.302 162.623 1.00 31.43 106 ASP C C 1
ATOM 3565 O O . ASP C 3 232 ? 150.251 149.133 163.717 1.00 28.14 106 ASP C O 1
ATOM 3570 N N . MET C 3 233 ? 148.496 148.840 162.333 1.00 31.54 107 MET C N 1
ATOM 3571 C CA . MET C 3 233 ? 147.716 148.052 163.276 1.00 31.12 107 MET C CA 1
ATOM 3572 C C . MET C 3 233 ? 147.957 146.569 163.041 1.00 27.63 107 MET C C 1
ATOM 3573 O O . MET C 3 233 ? 148.012 146.109 161.897 1.00 28.83 107 MET C O 1
ATOM 3578 N N . TYR C 3 234 ? 148.102 145.822 164.132 1.00 23.85 108 TYR C N 1
ATOM 3579 C CA . TYR C 3 234 ? 148.375 144.397 164.039 1.00 24.63 108 TYR C CA 1
ATOM 3580 C C . TYR C 3 234 ? 147.968 143.724 165.339 1.00 24.80 108 TYR C C 1
ATOM 3581 O O . TYR C 3 234 ? 147.755 144.379 166.361 1.00 25.68 108 TYR C O 1
ATOM 3590 N N . ALA C 3 235 ? 147.864 142.399 165.281 1.00 24.26 109 ALA C N 1
ATOM 3591 C CA . ALA C 3 235 ? 147.658 141.579 166.466 1.00 24.98 109 ALA C CA 1
ATOM 3592 C C . ALA C 3 235 ? 149.014 141.085 166.952 1.00 28.02 109 ALA C C 1
ATOM 3593 O O . ALA C 3 235 ? 149.798 140.544 166.166 1.00 29.63 109 ALA C O 1
ATOM 3595 N N . GLN C 3 236 ? 149.292 141.276 168.243 1.00 30.03 110 GLN C N 1
ATOM 3596 C CA . GLN C 3 236 ? 150.610 140.944 168.772 1.00 29.89 110 GLN C CA 1
ATOM 3597 C C . GLN C 3 236 ? 150.895 139.450 168.698 1.00 31.98 110 GLN C C 1
ATOM 3598 O O . GLN C 3 236 ? 152.039 139.051 168.460 1.00 32.60 110 GLN C O 1
ATOM 3604 N N . ASP C 3 237 ? 149.878 138.610 168.903 1.00 31.07 111 ASP C N 1
ATOM 3605 C CA . ASP C 3 237 ? 150.076 137.169 168.791 1.00 30.50 111 ASP C CA 1
ATOM 3606 C C . ASP C 3 237 ? 150.404 136.734 167.373 1.00 30.11 111 ASP C C 1
ATOM 3607 O O . ASP C 3 237 ? 151.080 135.717 167.194 1.00 31.93 111 ASP C O 1
ATOM 3612 N N . SER C 3 238 ? 149.931 137.463 166.367 1.00 26.80 112 SER C N 1
ATOM 3613 C CA . SER C 3 238 ? 150.316 137.205 164.988 1.00 25.65 112 SER C CA 1
ATOM 3614 C C . SER C 3 238 ? 151.720 137.688 164.668 1.00 28.33 112 SER C C 1
ATOM 3615 O O . SER C 3 238 ? 152.460 136.988 163.973 1.00 29.16 112 SER C O 1
ATOM 3618 N N . ILE C 3 239 ? 152.104 138.862 165.169 1.00 27.68 113 ILE C N 1
ATOM 3619 C CA . ILE C 3 239 ? 153.447 139.377 164.928 1.00 26.00 113 ILE C CA 1
ATOM 3620 C C . ILE C 3 239 ? 154.481 138.529 165.657 1.00 27.08 113 ILE C C 1
ATOM 3621 O O . ILE C 3 239 ? 155.579 138.287 165.143 1.00 28.98 113 ILE C O 1
ATOM 3626 N N . GLU C 3 240 ? 154.150 138.066 166.864 1.00 26.97 114 GLU C N 1
ATOM 3627 C CA . GLU C 3 240 ? 155.046 137.166 167.582 1.00 28.67 114 GLU C CA 1
ATOM 3628 C C . GLU C 3 240 ? 155.204 135.843 166.845 1.00 29.91 114 GLU C C 1
ATOM 3629 O O . GLU C 3 240 ? 156.303 135.280 166.787 1.00 31.85 114 GLU C O 1
ATOM 3635 N N . LEU C 3 241 ? 154.112 135.328 166.284 1.00 28.95 115 LEU C N 1
ATOM 3636 C CA . LEU C 3 241 ? 154.138 134.064 165.563 1.00 27.45 115 LEU C CA 1
ATOM 3637 C C . LEU C 3 241 ? 154.777 134.189 164.188 1.00 29.11 115 LEU C C 1
ATOM 3638 O O . LEU C 3 241 ? 155.260 133.187 163.652 1.00 33.33 115 LEU C O 1
ATOM 3643 N N . LEU C 3 242 ? 154.783 135.388 163.606 1.00 29.41 116 LEU C N 1
ATOM 3644 C CA . LEU C 3 242 ? 155.457 135.630 162.336 1.00 24.66 116 LEU C CA 1
ATOM 3645 C C . LEU C 3 242 ? 156.937 135.934 162.513 1.00 22.94 116 LEU C C 1
ATOM 3646 O O . LEU C 3 242 ? 157.740 135.586 161.643 1.00 25.21 116 LEU C O 1
ATOM 3651 N N . THR C 3 243 ? 157.309 136.583 163.617 1.00 24.13 117 THR C N 1
ATOM 3652 C CA . THR C 3 243 ? 158.719 136.822 163.907 1.00 26.34 117 THR C CA 1
ATOM 3653 C C . THR C 3 243 ? 159.466 135.510 164.114 1.00 27.92 117 THR C C 1
ATOM 3654 O O . THR C 3 243 ? 160.608 135.357 163.665 1.00 27.80 117 THR C O 1
ATOM 3658 N N . THR C 3 244 ? 158.830 134.549 164.787 1.00 29.91 118 THR C N 1
ATOM 3659 C CA . THR C 3 244 ? 159.457 133.252 165.016 1.00 30.15 118 THR C CA 1
ATOM 3660 C C . THR C 3 244 ? 159.717 132.527 163.701 1.00 30.00 118 THR C C 1
ATOM 3661 O O . THR C 3 244 ? 160.743 131.854 163.545 1.00 32.40 118 THR C O 1
ATOM 3665 N N . SER C 3 245 ? 158.801 132.661 162.738 1.00 29.63 119 SER C N 1
ATOM 3666 C CA . SER C 3 245 ? 158.984 132.019 161.440 1.00 27.66 119 SER C CA 1
ATOM 3667 C C . SER C 3 245 ? 160.219 132.552 160.728 1.00 27.77 119 SER C C 1
ATOM 3668 O O . SER C 3 245 ? 160.933 131.797 160.058 1.00 33.38 119 SER C O 1
ATOM 3671 N N . GLY C 3 246 ? 160.488 133.846 160.855 1.00 25.34 120 GLY C N 1
ATOM 3672 C CA . GLY C 3 246 ? 161.661 134.419 160.230 1.00 22.93 120 GLY C CA 1
ATOM 3673 C C . GLY C 3 246 ? 161.366 135.644 159.394 1.00 24.65 120 GLY C C 1
ATOM 3674 O O . GLY C 3 246 ? 162.193 136.055 158.575 1.00 27.69 120 GLY C O 1
ATOM 3675 N N . ILE C 3 247 ? 160.188 136.234 159.583 1.00 22.17 121 ILE C N 1
ATOM 3676 C CA . ILE C 3 247 ? 159.827 137.438 158.845 1.00 19.66 121 ILE C CA 1
ATOM 3677 C C . ILE C 3 247 ? 160.623 138.611 159.398 1.00 24.93 121 ILE C C 1
ATOM 3678 O O . ILE C 3 247 ? 160.561 138.915 160.595 1.00 25.03 121 ILE C O 1
ATOM 3683 N N . GLN C 3 248 ? 161.381 139.273 158.525 1.00 27.26 122 GLN C N 1
ATOM 3684 C CA . GLN C 3 248 ? 162.209 140.417 158.899 1.00 24.29 122 GLN C CA 1
ATOM 3685 C C . GLN C 3 248 ? 161.363 141.673 158.758 1.00 23.51 122 GLN C C 1
ATOM 3686 O O . GLN C 3 248 ? 161.231 142.226 157.665 1.00 26.45 122 GLN C O 1
ATOM 3692 N N . PHE C 3 249 ? 160.793 142.134 159.871 1.00 24.01 123 PHE C N 1
ATOM 3693 C CA . PHE C 3 249 ? 159.866 143.257 159.822 1.00 22.78 123 PHE C CA 1
ATOM 3694 C C . PHE C 3 249 ? 160.571 144.589 159.605 1.00 24.12 123 PHE C C 1
ATOM 3695 O O . PHE C 3 249 ? 159.920 145.559 159.206 1.00 21.69 123 PHE C O 1
ATOM 3703 N N . LYS C 3 250 ? 161.876 144.664 159.867 1.00 23.35 124 LYS C N 1
ATOM 3704 C CA . LYS C 3 250 ? 162.620 145.881 159.564 1.00 23.08 124 LYS C CA 1
ATOM 3705 C C . LYS C 3 250 ? 162.918 146.007 158.077 1.00 27.99 124 LYS C C 1
ATOM 3706 O O . LYS C 3 250 ? 162.937 147.121 157.547 1.00 32.89 124 LYS C O 1
ATOM 3712 N N . LYS C 3 251 ? 163.164 144.886 157.397 1.00 26.13 125 LYS C N 1
ATOM 3713 C CA . LYS C 3 251 ? 163.328 144.917 155.948 1.00 20.40 125 LYS C CA 1
ATOM 3714 C C . LYS C 3 251 ? 162.023 145.283 155.257 1.00 20.27 125 LYS C C 1
ATOM 3715 O O . LYS C 3 251 ? 162.031 145.988 154.243 1.00 26.83 125 LYS C O 1
ATOM 3721 N N . HIS C 3 252 ? 160.895 144.804 155.784 1.00 17.98 126 HIS C N 1
ATOM 3722 C CA . HIS C 3 252 ? 159.599 145.144 155.206 1.00 19.63 126 HIS C CA 1
ATOM 3723 C C . HIS C 3 252 ? 159.348 146.644 155.261 1.00 23.00 126 HIS C C 1
ATOM 3724 O O . HIS C 3 252 ? 158.829 147.232 154.306 1.00 23.03 126 HIS C O 1
ATOM 3731 N N . GLU C 3 253 ? 159.706 147.278 156.378 1.00 24.57 127 GLU C N 1
ATOM 3732 C CA . GLU C 3 253 ? 159.463 148.707 156.540 1.00 25.32 127 GLU C CA 1
ATOM 3733 C C . GLU C 3 253 ? 160.300 149.531 155.570 1.00 30.06 127 GLU C C 1
ATOM 3734 O O . GLU C 3 253 ? 159.819 150.529 155.022 1.00 35.58 127 GLU C O 1
ATOM 3740 N N . GLU C 3 254 ? 161.548 149.131 155.341 1.00 27.00 128 GLU C N 1
ATOM 3741 C CA . GLU C 3 254 ? 162.468 149.897 154.510 1.00 27.14 128 GLU C CA 1
ATOM 3742 C C . GLU C 3 254 ? 162.503 149.437 153.059 1.00 28.77 128 GLU C C 1
ATOM 3743 O O . GLU C 3 254 ? 162.544 150.275 152.154 1.00 31.12 128 GLU C O 1
ATOM 3749 N N . GLU C 3 255 ? 162.485 148.127 152.809 1.00 26.88 129 GLU C N 1
ATOM 3750 C CA . GLU C 3 255 ? 162.677 147.590 151.467 1.00 23.96 129 GLU C CA 1
ATOM 3751 C C . GLU C 3 255 ? 161.466 146.816 150.962 1.00 22.86 129 GLU C C 1
ATOM 3752 O O . GLU C 3 255 ? 161.607 145.968 150.080 1.00 24.30 129 GLU C O 1
ATOM 3758 N N . GLY C 3 256 ? 160.281 147.087 151.496 1.00 20.33 130 GLY C N 1
ATOM 3759 C CA . GLY C 3 256 ? 159.101 146.367 151.072 1.00 17.64 130 GLY C CA 1
ATOM 3760 C C . GLY C 3 256 ? 158.486 146.925 149.806 1.00 21.24 130 GLY C C 1
ATOM 3761 O O . GLY C 3 256 ? 158.818 148.011 149.338 1.00 28.27 130 GLY C O 1
ATOM 3762 N N . ILE C 3 257 ? 157.560 146.157 149.254 1.00 19.78 131 ILE C N 1
ATOM 3763 C CA . ILE C 3 257 ? 156.845 146.518 148.037 1.00 19.95 131 ILE C CA 1
ATOM 3764 C C . ILE C 3 257 ? 155.597 147.307 148.406 1.00 23.42 131 ILE C C 1
ATOM 3765 O O . ILE C 3 257 ? 154.977 147.080 149.449 1.00 25.87 131 ILE C O 1
ATOM 3770 N N . GLU C 3 258 ? 155.227 148.254 147.548 1.00 26.62 132 GLU C N 1
ATOM 3771 C CA . GLU C 3 258 ? 153.934 148.914 147.662 1.00 26.55 132 GLU C CA 1
ATOM 3772 C C . GLU C 3 258 ? 152.874 148.079 146.958 1.00 26.76 132 GLU C C 1
ATOM 3773 O O . GLU C 3 258 ? 153.076 147.631 145.826 1.00 27.57 132 GLU C O 1
ATOM 3779 N N . THR C 3 259 ? 151.743 147.864 147.633 1.00 25.25 133 THR C N 1
ATOM 3780 C CA . THR C 3 259 ? 150.701 147.012 147.070 1.00 25.12 133 THR C CA 1
ATOM 3781 C C . THR C 3 259 ? 150.033 147.652 145.860 1.00 26.08 133 THR C C 1
ATOM 3782 O O . THR C 3 259 ? 149.482 146.941 145.014 1.00 27.46 133 THR C O 1
ATOM 3786 N N . GLN C 3 260 ? 150.060 148.982 145.761 1.00 25.66 134 GLN C N 1
ATOM 3787 C CA . GLN C 3 260 ? 149.449 149.638 144.611 1.00 28.19 134 GLN C CA 1
ATOM 3788 C C . GLN C 3 260 ? 150.309 149.478 143.364 1.00 28.94 134 GLN C C 1
ATOM 3789 O O . GLN C 3 260 ? 149.783 149.350 142.253 1.00 30.22 134 GLN C O 1
ATOM 3795 N N . TYR C 3 261 ? 151.633 149.492 143.526 1.00 28.78 135 TYR C N 1
ATOM 3796 C CA . TYR C 3 261 ? 152.513 149.252 142.389 1.00 25.14 135 TYR C CA 1
ATOM 3797 C C . TYR C 3 261 ? 152.540 147.779 142.007 1.00 24.82 135 TYR C C 1
ATOM 3798 O O . TYR C 3 261 ? 152.679 147.450 140.824 1.00 24.19 135 TYR C O 1
ATOM 3807 N N . PHE C 3 262 ? 152.418 146.883 142.989 1.00 24.11 136 PHE C N 1
ATOM 3808 C CA . PHE C 3 262 ? 152.353 145.456 142.695 1.00 22.06 136 PHE C CA 1
ATOM 3809 C C . PHE C 3 262 ? 151.085 145.104 141.927 1.00 22.56 136 PHE C C 1
ATOM 3810 O O . PHE C 3 262 ? 151.127 144.309 140.981 1.00 22.76 136 PHE C O 1
ATOM 3818 N N . ALA C 3 263 ? 149.949 145.682 142.323 1.00 23.73 137 ALA C N 1
ATOM 3819 C CA . ALA C 3 263 ? 148.687 145.384 141.654 1.00 22.73 137 ALA C CA 1
ATOM 3820 C C . ALA C 3 263 ? 148.683 145.897 140.220 1.00 24.96 137 ALA C C 1
ATOM 3821 O O . ALA C 3 263 ? 148.104 145.265 139.330 1.00 26.70 137 ALA C O 1
ATOM 3823 N N . GLU C 3 264 ? 149.310 147.050 139.982 1.00 25.63 138 GLU C N 1
ATOM 3824 C CA . GLU C 3 264 ? 149.437 147.560 138.621 1.00 22.81 138 GLU C CA 1
ATOM 3825 C C . GLU C 3 264 ? 150.263 146.617 137.754 1.00 23.67 138 GLU C C 1
ATOM 3826 O O . GLU C 3 264 ? 149.924 146.372 136.590 1.00 24.44 138 GLU C O 1
ATOM 3832 N N . LEU C 3 265 ? 151.353 146.077 138.305 1.00 22.95 139 LEU C N 1
ATOM 3833 C CA . LEU C 3 265 ? 152.173 145.126 137.561 1.00 22.17 139 LEU C CA 1
ATOM 3834 C C . LEU C 3 265 ? 151.450 143.800 137.365 1.00 21.61 139 LEU C C 1
ATOM 3835 O O . LEU C 3 265 ? 151.580 143.165 136.313 1.00 19.80 139 LEU C O 1
ATOM 3840 N N . LEU C 3 266 ? 150.695 143.360 138.373 1.00 21.67 140 LEU C N 1
ATOM 3841 C CA . LEU C 3 266 ? 150.005 142.079 138.293 1.00 22.40 140 LEU C CA 1
ATOM 3842 C C . LEU C 3 266 ? 148.777 142.129 137.393 1.00 21.47 140 LEU C C 1
ATOM 3843 O O . LEU C 3 266 ? 148.341 141.081 136.905 1.00 22.80 140 LEU C O 1
ATOM 3848 N N . MET C 3 267 ? 148.214 143.316 137.159 1.00 22.51 141 MET C N 1
ATOM 3849 C CA . MET C 3 267 ? 147.010 143.421 136.341 1.00 22.87 141 MET C CA 1
ATOM 3850 C C . MET C 3 267 ? 147.274 143.018 134.895 1.00 21.42 141 MET C C 1
ATOM 3851 O O . MET C 3 267 ? 146.431 142.370 134.264 1.00 24.63 141 MET C O 1
ATOM 3856 N N . THR C 3 268 ? 148.430 143.392 134.352 1.00 19.95 142 THR C N 1
ATOM 3857 C CA . THR C 3 268 ? 148.750 143.156 132.951 1.00 18.74 142 THR C CA 1
ATOM 3858 C C . THR C 3 268 ? 149.713 141.993 132.743 1.00 19.77 142 THR C C 1
ATOM 3859 O O . THR C 3 268 ? 150.258 141.846 131.646 1.00 17.08 142 THR C O 1
ATOM 3863 N N . SER C 3 269 ? 149.937 141.165 133.765 1.00 23.15 143 SER C N 1
ATOM 3864 C CA . SER C 3 269 ? 150.889 140.067 133.651 1.00 22.02 143 SER C CA 1
ATOM 3865 C C . SER C 3 269 ? 150.283 138.807 133.048 1.00 21.17 143 SER C C 1
ATOM 3866 O O . SER C 3 269 ? 151.028 137.958 132.548 1.00 23.47 143 SER C O 1
ATOM 3869 N N . GLY C 3 270 ? 148.962 138.664 133.078 1.00 21.10 144 GLY C N 1
ATOM 3870 C CA . GLY C 3 270 ? 148.312 137.451 132.632 1.00 19.58 144 GLY C CA 1
ATOM 3871 C C . GLY C 3 270 ? 147.993 136.465 133.731 1.00 21.75 144 GLY C C 1
ATOM 3872 O O . GLY C 3 270 ? 147.478 135.381 133.436 1.00 19.61 144 GLY C O 1
ATOM 3873 N N . VAL C 3 271 ? 148.284 136.804 134.987 1.00 21.99 145 VAL C N 1
ATOM 3874 C CA . VAL C 3 271 ? 147.992 135.902 136.093 1.00 16.82 145 VAL C CA 1
ATOM 3875 C C . VAL C 3 271 ? 146.554 136.074 136.571 1.00 18.69 145 VAL C C 1
ATOM 3876 O O . VAL C 3 271 ? 145.968 135.142 137.130 1.00 21.72 145 VAL C O 1
ATOM 3880 N N . VAL C 3 272 ? 145.960 137.247 136.352 1.00 23.58 146 VAL C N 1
ATOM 3881 C CA . VAL C 3 272 ? 144.576 137.509 136.716 1.00 24.16 146 VAL C CA 1
ATOM 3882 C C . VAL C 3 272 ? 143.819 137.965 135.474 1.00 23.74 146 VAL C C 1
ATOM 3883 O O . VAL C 3 272 ? 144.407 138.386 134.476 1.00 23.23 146 VAL C O 1
ATOM 3887 N N . LEU C 3 273 ? 142.491 137.854 135.547 1.00 24.06 147 LEU C N 1
ATOM 3888 C CA . LEU C 3 273 ? 141.565 138.314 134.512 1.00 23.78 147 LEU C CA 1
ATOM 3889 C C . LEU C 3 273 ? 141.748 137.582 133.187 1.00 27.31 147 LEU C C 1
ATOM 3890 O O . LEU C 3 273 ? 141.271 138.051 132.150 1.00 27.42 147 LEU C O 1
ATOM 3895 N N . CYS C 3 274 ? 142.423 136.437 133.191 1.00 31.87 148 CYS C N 1
ATOM 3896 C CA . CYS C 3 274 ? 142.733 135.708 131.971 1.00 31.25 148 CYS C CA 1
ATOM 3897 C C . CYS C 3 274 ? 142.192 134.289 132.056 1.00 36.10 148 CYS C C 1
ATOM 3898 O O . CYS C 3 274 ? 142.245 133.655 133.114 1.00 36.74 148 CYS C O 1
ATOM 3901 N N . GLU C 3 275 ? 141.668 133.801 130.936 1.00 37.01 149 GLU C N 1
ATOM 3902 C CA . GLU C 3 275 ? 141.128 132.452 130.879 1.00 38.12 149 GLU C CA 1
ATOM 3903 C C . GLU C 3 275 ? 142.250 131.421 130.852 1.00 39.82 149 GLU C C 1
ATOM 3904 O O . GLU C 3 275 ? 143.344 131.670 130.340 1.00 36.06 149 GLU C O 1
ATOM 3910 N N . GLY C 3 276 ? 141.965 130.248 131.415 1.00 37.91 150 GLY C N 1
ATOM 3911 C CA . GLY C 3 276 ? 142.908 129.153 131.453 1.00 30.30 150 GLY C CA 1
ATOM 3912 C C . GLY C 3 276 ? 143.739 129.067 132.714 1.00 29.10 150 GLY C C 1
ATOM 3913 O O . GLY C 3 276 ? 144.393 128.041 132.933 1.00 32.77 150 GLY C O 1
ATOM 3914 N N . VAL C 3 277 ? 143.731 130.101 133.546 1.00 26.74 151 VAL C N 1
ATOM 3915 C CA . VAL C 3 277 ? 144.509 130.118 134.778 1.00 21.79 151 VAL C CA 1
ATOM 3916 C C . VAL C 3 277 ? 143.650 129.581 135.912 1.00 21.51 151 VAL C C 1
ATOM 3917 O O . VAL C 3 277 ? 142.531 130.057 136.138 1.00 24.46 151 VAL C O 1
ATOM 3921 N N . LYS C 3 278 ? 144.173 128.590 136.626 1.00 16.99 152 LYS C N 1
ATOM 3922 C CA . LYS C 3 278 ? 143.489 127.974 137.753 1.00 15.30 152 LYS C CA 1
ATOM 3923 C C . LYS C 3 278 ? 144.237 128.315 139.033 1.00 14.99 152 LYS C C 1
ATOM 3924 O O . LYS C 3 278 ? 145.460 128.165 139.098 1.00 15.80 152 LYS C O 1
ATOM 3930 N N . TRP C 3 279 ? 143.504 128.771 140.042 1.00 14.60 153 TRP C N 1
ATOM 3931 C CA . TRP C 3 279 ? 144.086 129.211 141.302 1.00 11.68 153 TRP C CA 1
ATOM 3932 C C . TRP C 3 279 ? 143.803 128.171 142.376 1.00 12.20 153 TRP C C 1
ATOM 3933 O O . TRP C 3 279 ? 142.646 127.810 142.607 1.00 13.58 153 TRP C O 1
ATOM 3944 N N . LEU C 3 280 ? 144.861 127.693 143.023 1.00 11.91 154 LEU C N 1
ATOM 3945 C CA . LEU C 3 280 ? 144.758 126.744 144.121 1.00 12.40 154 LEU C CA 1
ATOM 3946 C C . LEU C 3 280 ? 145.011 127.470 145.433 1.00 12.98 154 LEU C C 1
ATOM 3947 O O . LEU C 3 280 ? 145.829 128.390 145.495 1.00 17.12 154 LEU C O 1
ATOM 3952 N N . SER C 3 281 ? 144.299 127.062 146.478 1.00 13.89 155 SER C N 1
ATOM 3953 C CA . SER C 3 281 ? 144.414 127.736 147.762 1.00 14.78 155 SER C CA 1
ATOM 3954 C C . SER C 3 281 ? 143.970 126.790 148.868 1.00 15.34 155 SER C C 1
ATOM 3955 O O . SER C 3 281 ? 143.472 125.693 148.615 1.00 17.37 155 SER C O 1
ATOM 3958 N N . PHE C 3 282 ? 144.163 127.239 150.104 1.00 13.94 156 PHE C N 1
ATOM 3959 C CA . PHE C 3 282 ? 143.849 126.455 151.295 1.00 13.78 156 PHE C CA 1
ATOM 3960 C C . PHE C 3 282 ? 143.303 127.417 152.339 1.00 17.17 156 PHE C C 1
ATOM 3961 O O . PHE C 3 282 ? 144.067 128.203 152.905 1.00 19.13 156 PHE C O 1
ATOM 3969 N N . HIS C 3 283 ? 141.995 127.366 152.585 1.00 17.69 157 HIS C N 1
ATOM 3970 C CA . HIS C 3 283 ? 141.335 128.235 153.560 1.00 18.92 157 HIS C CA 1
ATOM 3971 C C . HIS C 3 283 ? 141.622 129.705 153.251 1.00 21.81 157 HIS C C 1
ATOM 3972 O O . HIS C 3 283 ? 142.231 130.435 154.035 1.00 23.74 157 HIS C O 1
ATOM 3979 N N . SER C 3 284 ? 141.158 130.135 152.077 1.00 20.37 158 SER C N 1
ATOM 3980 C CA . SER C 3 284 ? 141.596 131.383 151.466 1.00 20.51 158 SER C CA 1
ATOM 3981 C C . SER C 3 284 ? 140.544 132.484 151.524 1.00 20.95 158 SER C C 1
ATOM 3982 O O . SER C 3 284 ? 140.482 133.321 150.619 1.00 22.08 158 SER C O 1
ATOM 3985 N N . GLY C 3 285 ? 139.712 132.507 152.564 1.00 24.60 159 GLY C N 1
ATOM 3986 C CA . GLY C 3 285 ? 138.792 133.621 152.719 1.00 21.92 159 GLY C CA 1
ATOM 3987 C C . GLY C 3 285 ? 139.516 134.938 152.923 1.00 24.08 159 GLY C C 1
ATOM 3988 O O . GLY C 3 285 ? 139.208 135.939 152.274 1.00 25.94 159 GLY C O 1
ATOM 3989 N N . TYR C 3 286 ? 140.504 134.948 153.822 1.00 24.16 160 TYR C N 1
ATOM 3990 C CA . TYR C 3 286 ? 141.283 136.159 154.058 1.00 22.11 160 TYR C CA 1
ATOM 3991 C C . TYR C 3 286 ? 142.298 136.400 152.951 1.00 21.25 160 TYR C C 1
ATOM 3992 O O . TYR C 3 286 ? 142.615 137.554 152.643 1.00 22.17 160 TYR C O 1
ATOM 4001 N N . ASP C 3 287 ? 142.823 135.329 152.354 1.00 21.00 161 ASP C N 1
ATOM 4002 C CA . ASP C 3 287 ? 143.856 135.474 151.334 1.00 21.66 161 ASP C CA 1
ATOM 4003 C C . ASP C 3 287 ? 143.323 136.178 150.092 1.00 23.09 161 ASP C C 1
ATOM 4004 O O . ASP C 3 287 ? 143.999 137.042 149.523 1.00 24.48 161 ASP C O 1
ATOM 4009 N N . PHE C 3 288 ? 142.117 135.820 149.653 1.00 23.51 162 PHE C N 1
ATOM 4010 C CA . PHE C 3 288 ? 141.522 136.461 148.486 1.00 20.87 162 PHE C CA 1
ATOM 4011 C C . PHE C 3 288 ? 140.894 137.809 148.808 1.00 21.26 162 PHE C C 1
ATOM 4012 O O . PHE C 3 288 ? 140.740 138.634 147.903 1.00 22.51 162 PHE C O 1
ATOM 4020 N N . GLY C 3 289 ? 140.525 138.050 150.066 1.00 20.32 163 GLY C N 1
ATOM 4021 C CA . GLY C 3 289 ? 140.042 139.368 150.441 1.00 20.09 163 GLY C CA 1
ATOM 4022 C C . GLY C 3 289 ? 141.121 140.428 150.351 1.00 22.07 163 GLY C C 1
ATOM 4023 O O . GLY C 3 289 ? 140.862 141.555 149.925 1.00 23.86 163 GLY C O 1
ATOM 4024 N N . TYR C 3 290 ? 142.345 140.086 150.758 1.00 23.17 164 TYR C N 1
ATOM 4025 C CA . TYR C 3 290 ? 143.458 141.021 150.633 1.00 20.61 164 TYR C CA 1
ATOM 4026 C C . TYR C 3 290 ? 143.878 141.202 149.182 1.00 23.34 164 TYR C C 1
ATOM 4027 O O . TYR C 3 290 ? 144.289 142.299 148.791 1.00 25.32 164 TYR C O 1
ATOM 4036 N N . LEU C 3 291 ? 143.797 140.141 148.376 1.00 24.63 165 LEU C N 1
ATOM 4037 C CA . LEU C 3 291 ? 144.103 140.264 146.955 1.00 22.29 165 LEU C CA 1
ATOM 4038 C C . LEU C 3 291 ? 143.101 141.167 146.251 1.00 23.10 165 LEU C C 1
ATOM 4039 O O . LEU C 3 291 ? 143.487 142.027 145.453 1.00 26.37 165 LEU C O 1
ATOM 4044 N N . ILE C 3 292 ? 141.810 140.989 146.535 1.00 22.88 166 ILE C N 1
ATOM 4045 C CA . ILE C 3 292 ? 140.784 141.841 145.942 1.00 23.12 166 ILE C CA 1
ATOM 4046 C C . ILE C 3 292 ? 140.934 143.277 146.431 1.00 23.75 166 ILE C C 1
ATOM 4047 O O . ILE C 3 292 ? 140.703 144.231 145.679 1.00 25.64 166 ILE C O 1
ATOM 4052 N N . LYS C 3 293 ? 141.336 143.454 147.691 1.00 24.00 167 LYS C N 1
ATOM 4053 C CA . LYS C 3 293 ? 141.498 144.796 148.242 1.00 24.00 167 LYS C CA 1
ATOM 4054 C C . LYS C 3 293 ? 142.557 145.587 147.483 1.00 26.72 167 LYS C C 1
ATOM 4055 O O . LYS C 3 293 ? 142.377 146.781 147.218 1.00 30.34 167 LYS C O 1
ATOM 4061 N N . ILE C 3 294 ? 143.666 144.946 147.128 1.00 23.16 168 ILE C N 1
ATOM 4062 C CA . ILE C 3 294 ? 144.723 145.644 146.407 1.00 23.73 168 ILE C CA 1
ATOM 4063 C C . ILE C 3 294 ? 144.472 145.665 144.900 1.00 25.21 168 ILE C C 1
ATOM 4064 O O . ILE C 3 294 ? 144.929 146.583 144.214 1.00 26.98 168 ILE C O 1
ATOM 4069 N N . LEU C 3 295 ? 143.749 144.677 144.368 1.00 24.27 169 LEU C N 1
ATOM 4070 C CA . LEU C 3 295 ? 143.455 144.651 142.940 1.00 22.88 169 LEU C CA 1
ATOM 4071 C C . LEU C 3 295 ? 142.376 145.653 142.559 1.00 24.25 169 LEU C C 1
ATOM 4072 O O . LEU C 3 295 ? 142.380 146.163 141.435 1.00 25.37 169 LEU C O 1
ATOM 4077 N N . THR C 3 296 ? 141.442 145.937 143.466 1.00 26.68 170 THR C N 1
ATOM 4078 C CA . THR C 3 296 ? 140.399 146.918 143.208 1.00 27.92 170 THR C CA 1
ATOM 4079 C C . THR C 3 296 ? 140.730 148.302 143.746 1.00 30.63 170 THR C C 1
ATOM 4080 O O . THR C 3 296 ? 140.079 149.273 143.345 1.00 33.19 170 THR C O 1
ATOM 4084 N N . ASN C 3 297 ? 141.723 148.412 144.631 1.00 29.65 171 ASN C N 1
ATOM 4085 C CA . ASN C 3 297 ? 142.135 149.689 145.216 1.00 32.10 171 ASN C CA 1
ATOM 4086 C C . ASN C 3 297 ? 140.972 150.373 145.933 1.00 33.62 171 ASN C C 1
ATOM 4087 O O . ASN C 3 297 ? 140.830 151.597 145.904 1.00 31.24 171 ASN C O 1
ATOM 4092 N N . SER C 3 298 ? 140.135 149.576 146.588 1.00 33.49 172 SER C N 1
ATOM 4093 C CA . SER C 3 298 ? 138.997 150.098 147.332 1.00 34.88 172 SER C CA 1
ATOM 4094 C C . SER C 3 298 ? 138.599 149.072 148.385 1.00 34.68 172 SER C C 1
ATOM 4095 O O . SER C 3 298 ? 139.167 147.980 148.464 1.00 32.56 172 SER C O 1
ATOM 4098 N N . ASN C 3 299 ? 137.614 149.438 149.198 1.00 36.81 173 ASN C N 1
ATOM 4099 C CA . ASN C 3 299 ? 137.130 148.562 150.252 1.00 35.65 173 ASN C CA 1
ATOM 4100 C C . ASN C 3 299 ? 136.346 147.392 149.665 1.00 32.35 173 ASN C C 1
ATOM 4101 O O . ASN C 3 299 ? 135.892 147.423 148.518 1.00 31.08 173 ASN C O 1
ATOM 4106 N N . LEU C 3 300 ? 136.193 146.347 150.472 1.00 29.63 174 LEU C N 1
ATOM 4107 C CA . LEU C 3 300 ? 135.436 145.184 150.045 1.00 27.33 174 LEU C CA 1
ATOM 4108 C C . LEU C 3 300 ? 133.954 145.535 149.921 1.00 27.54 174 LEU C C 1
ATOM 4109 O O . LEU C 3 300 ? 133.452 146.401 150.642 1.00 27.12 174 LEU C O 1
ATOM 4114 N N . PRO C 3 301 ? 133.239 144.887 149.002 1.00 27.16 175 PRO C N 1
ATOM 4115 C CA . PRO C 3 301 ? 131.807 145.166 148.851 1.00 25.63 175 PRO C CA 1
ATOM 4116 C C . PRO C 3 301 ? 131.037 144.882 150.132 1.00 28.43 175 PRO C C 1
ATOM 4117 O O . PRO C 3 301 ? 131.344 143.945 150.870 1.00 29.15 175 PRO C O 1
ATOM 4121 N N . GLU C 3 302 ? 130.022 145.709 150.385 1.00 29.99 176 GLU C N 1
ATOM 4122 C CA . GLU C 3 302 ? 129.231 145.575 151.602 1.00 30.00 176 GLU C CA 1
ATOM 4123 C C . GLU C 3 302 ? 128.431 144.279 151.618 1.00 33.50 176 GLU C C 1
ATOM 4124 O O . GLU C 3 302 ? 128.114 143.761 152.695 1.00 37.10 176 GLU C O 1
ATOM 4130 N N . GLU C 3 303 ? 128.102 143.739 150.450 1.00 33.18 177 GLU C N 1
ATOM 4131 C CA . GLU C 3 303 ? 127.355 142.497 150.336 1.00 31.24 177 GLU C CA 1
ATOM 4132 C C . GLU C 3 303 ? 128.272 141.375 149.870 1.00 29.47 177 GLU C C 1
ATOM 4133 O O . GLU C 3 303 ? 129.193 141.591 149.078 1.00 28.98 177 GLU C O 1
ATOM 4139 N N . GLU C 3 304 ? 128.014 140.170 150.378 1.00 30.70 178 GLU C N 1
ATOM 4140 C CA . GLU C 3 304 ? 128.802 139.010 149.974 1.00 30.14 178 GLU C CA 1
ATOM 4141 C C . GLU C 3 304 ? 128.534 138.628 148.526 1.00 36.90 178 GLU C C 1
ATOM 4142 O O . GLU C 3 304 ? 129.387 138.006 147.883 1.00 37.22 178 GLU C O 1
ATOM 4148 N N . LEU C 3 305 ? 127.357 138.978 148.002 1.00 36.97 179 LEU C N 1
ATOM 4149 C CA . LEU C 3 305 ? 127.044 138.688 146.606 1.00 31.26 179 LEU C CA 1
ATOM 4150 C C . LEU C 3 305 ? 127.968 139.451 145.666 1.00 32.30 179 LEU C C 1
ATOM 4151 O O . LEU C 3 305 ? 128.451 138.901 144.670 1.00 35.74 179 LEU C O 1
ATOM 4156 N N . ASP C 3 306 ? 128.222 140.727 145.962 1.00 33.50 180 ASP C N 1
ATOM 4157 C CA . ASP C 3 306 ? 129.085 141.528 145.104 1.00 32.43 180 ASP C CA 1
ATOM 4158 C C . ASP C 3 306 ? 130.559 141.205 145.294 1.00 29.47 180 ASP C C 1
ATOM 4159 O O . ASP C 3 306 ? 131.356 141.469 144.388 1.00 32.18 180 ASP C O 1
ATOM 4164 N N . PHE C 3 307 ? 130.944 140.660 146.449 1.00 29.81 181 PHE C N 1
ATOM 4165 C CA . PHE C 3 307 ? 132.325 140.225 146.628 1.00 29.85 181 PHE C CA 1
ATOM 4166 C C . PHE C 3 307 ? 132.660 139.074 145.693 1.00 28.02 181 PHE C C 1
ATOM 4167 O O . PHE C 3 307 ? 133.736 139.049 145.084 1.00 26.44 181 PHE C O 1
ATOM 4175 N N . PHE C 3 308 ? 131.752 138.107 145.570 1.00 28.30 182 PHE C N 1
ATOM 4176 C CA . PHE C 3 308 ? 131.994 136.968 144.697 1.00 25.69 182 PHE C CA 1
ATOM 4177 C C . PHE C 3 308 ? 131.840 137.335 143.230 1.00 27.45 182 PHE C C 1
ATOM 4178 O O . PHE C 3 308 ? 132.492 136.726 142.378 1.00 29.10 182 PHE C O 1
ATOM 4186 N N . GLU C 3 309 ? 130.999 138.321 142.916 1.00 28.99 183 GLU C N 1
ATOM 4187 C CA . GLU C 3 309 ? 130.848 138.748 141.529 1.00 25.41 183 GLU C CA 1
ATOM 4188 C C . GLU C 3 309 ? 132.150 139.321 140.984 1.00 22.28 183 GLU C C 1
ATOM 4189 O O . GLU C 3 309 ? 132.534 139.034 139.845 1.00 22.96 183 GLU C O 1
ATOM 4195 N N . ILE C 3 310 ? 132.842 140.136 141.781 1.00 24.96 184 ILE C N 1
ATOM 4196 C CA . ILE C 3 310 ? 134.137 140.664 141.368 1.00 26.13 184 ILE C CA 1
ATOM 4197 C C . ILE C 3 310 ? 135.253 139.645 141.566 1.00 23.82 184 ILE C C 1
ATOM 4198 O O . ILE C 3 310 ? 136.334 139.799 140.986 1.00 21.78 184 ILE C O 1
ATOM 4203 N N . LEU C 3 311 ? 135.018 138.603 142.366 1.00 24.05 185 LEU C N 1
ATOM 4204 C CA . LEU C 3 311 ? 136.017 137.555 142.541 1.00 21.51 185 LEU C CA 1
ATOM 4205 C C . LEU C 3 311 ? 136.092 136.650 141.316 1.00 21.36 185 LEU C C 1
ATOM 4206 O O . LEU C 3 311 ? 137.185 136.257 140.897 1.00 22.60 185 LEU C O 1
ATOM 4211 N N . ARG C 3 312 ? 134.942 136.311 140.726 1.00 20.09 186 ARG C N 1
ATOM 4212 C CA . ARG C 3 312 ? 134.923 135.488 139.522 1.00 18.93 186 ARG C CA 1
ATOM 4213 C C . ARG C 3 312 ? 135.473 136.209 138.301 1.00 22.89 186 ARG C C 1
ATOM 4214 O O . ARG C 3 312 ? 135.692 135.564 137.271 1.00 23.87 186 ARG C O 1
ATOM 4222 N N . LEU C 3 313 ? 135.681 137.522 138.378 1.00 23.00 187 LEU C N 1
ATOM 4223 C CA . LEU C 3 313 ? 136.256 138.249 137.254 1.00 20.26 187 LEU C CA 1
ATOM 4224 C C . LEU C 3 313 ? 137.777 138.180 137.278 1.00 24.09 187 LEU C C 1
ATOM 4225 O O . LEU C 3 313 ? 138.408 137.865 136.263 1.00 29.62 187 LEU C O 1
ATOM 4230 N N . PHE C 3 314 ? 138.382 138.473 138.431 1.00 23.62 188 PHE C N 1
ATOM 4231 C CA . PHE C 3 314 ? 139.832 138.373 138.554 1.00 19.63 188 PHE C CA 1
ATOM 4232 C C . PHE C 3 314 ? 140.284 136.919 138.581 1.00 20.95 188 PHE C C 1
ATOM 4233 O O . PHE C 3 314 ? 141.315 136.574 137.993 1.00 22.19 188 PHE C O 1
ATOM 4241 N N . PHE C 3 315 ? 139.529 136.054 139.258 1.00 18.13 189 PHE C N 1
ATOM 4242 C CA . PHE C 3 315 ? 139.878 134.644 139.430 1.00 17.67 189 PHE C CA 1
ATOM 4243 C C . PHE C 3 315 ? 138.701 133.789 138.981 1.00 18.10 189 PHE C C 1
ATOM 4244 O O . PHE C 3 315 ? 137.890 133.347 139.805 1.00 16.16 189 PHE C O 1
ATOM 4252 N N . PRO C 3 316 ? 138.574 133.542 137.674 1.00 20.61 190 PRO C N 1
ATOM 4253 C CA . PRO C 3 316 ? 137.446 132.726 137.192 1.00 17.73 190 PRO C CA 1
ATOM 4254 C C . PRO C 3 316 ? 137.405 131.326 137.777 1.00 16.86 190 PRO C C 1
ATOM 4255 O O . PRO C 3 316 ? 136.314 130.791 138.006 1.00 17.59 190 PRO C O 1
ATOM 4259 N N . VAL C 3 317 ? 138.560 130.711 138.022 1.00 19.59 191 VAL C N 1
ATOM 4260 C CA . VAL C 3 317 ? 138.645 129.370 138.590 1.00 18.34 191 VAL C CA 1
ATOM 4261 C C . VAL C 3 317 ? 139.428 129.448 139.892 1.00 15.01 191 VAL C C 1
ATOM 4262 O O . VAL C 3 317 ? 140.551 129.963 139.916 1.00 14.64 191 VAL C O 1
ATOM 4266 N N . ILE C 3 318 ? 138.832 128.945 140.970 1.00 14.26 192 ILE C N 1
ATOM 4267 C CA . ILE C 3 318 ? 139.474 128.869 142.275 1.00 14.32 192 ILE C CA 1
ATOM 4268 C C . ILE C 3 318 ? 139.214 127.487 142.854 1.00 17.00 192 ILE C C 1
ATOM 4269 O O . ILE C 3 318 ? 138.065 127.038 142.899 1.00 19.92 192 ILE C O 1
ATOM 4274 N N . TYR C 3 319 ? 140.276 126.815 143.291 1.00 16.03 193 TYR C N 1
ATOM 4275 C CA . TYR C 3 319 ? 140.170 125.539 143.991 1.00 17.21 193 TYR C CA 1
ATOM 4276 C C . TYR C 3 319 ? 140.684 125.734 145.409 1.00 18.09 193 TYR C C 1
ATOM 4277 O O . TYR C 3 319 ? 141.875 125.990 145.612 1.00 18.52 193 TYR C O 1
ATOM 4286 N N . ASP C 3 320 ? 139.792 125.618 146.385 1.00 19.31 194 ASP C N 1
ATOM 4287 C CA . ASP C 3 320 ? 140.172 125.647 147.789 1.00 15.94 194 ASP C CA 1
ATOM 4288 C C . ASP C 3 320 ? 140.403 124.215 148.252 1.00 18.71 194 ASP C C 1
ATOM 4289 O O . ASP C 3 320 ? 139.469 123.407 148.270 1.00 21.90 194 ASP C O 1
ATOM 4294 N N . VAL C 3 321 ? 141.649 123.899 148.608 1.00 17.38 195 VAL C N 1
ATOM 4295 C CA . VAL C 3 321 ? 141.979 122.535 149.007 1.00 16.48 195 VAL C CA 1
ATOM 4296 C C . VAL C 3 321 ? 141.266 122.163 150.299 1.00 17.22 195 VAL C C 1
ATOM 4297 O O . VAL C 3 321 ? 140.863 121.009 150.480 1.00 18.50 195 VAL C O 1
ATOM 4301 N N . LYS C 3 322 ? 141.085 123.120 151.212 1.00 16.42 196 LYS C N 1
ATOM 4302 C CA . LYS C 3 322 ? 140.355 122.834 152.443 1.00 16.52 196 LYS C CA 1
ATOM 4303 C C . LYS C 3 322 ? 138.883 122.539 152.178 1.00 19.91 196 LYS C C 1
ATOM 4304 O O . LYS C 3 322 ? 138.283 121.715 152.877 1.00 22.08 196 LYS C O 1
ATOM 4310 N N . TYR C 3 323 ? 138.281 123.205 151.191 1.00 20.20 197 TYR C N 1
ATOM 4311 C CA . TYR C 3 323 ? 136.899 122.901 150.835 1.00 20.57 197 TYR C CA 1
ATOM 4312 C C . TYR C 3 323 ? 136.788 121.541 150.156 1.00 22.61 197 TYR C C 1
ATOM 4313 O O . TYR C 3 323 ? 135.814 120.812 150.370 1.00 26.83 197 TYR C O 1
ATOM 4322 N N . LEU C 3 324 ? 137.772 121.187 149.328 1.00 22.15 198 LEU C N 1
ATOM 4323 C CA . LEU C 3 324 ? 137.765 119.888 148.666 1.00 20.83 198 LEU C CA 1
ATOM 4324 C C . LEU C 3 324 ? 138.000 118.740 149.636 1.00 22.91 198 LEU C C 1
ATOM 4325 O O . LEU C 3 324 ? 137.616 117.606 149.337 1.00 24.14 198 LEU C O 1
ATOM 4330 N N . MET C 3 325 ? 138.624 119.009 150.786 1.00 25.48 199 MET C N 1
ATOM 4331 C CA . MET C 3 325 ? 138.915 117.967 151.764 1.00 25.83 199 MET C CA 1
ATOM 4332 C C . MET C 3 325 ? 137.662 117.425 152.437 1.00 29.67 199 MET C C 1
ATOM 4333 O O . MET C 3 325 ? 137.710 116.338 153.019 1.00 34.58 199 MET C O 1
ATOM 4338 N N . LYS C 3 326 ? 136.550 118.161 152.388 1.00 28.91 200 LYS C N 1
ATOM 4339 C CA . LYS C 3 326 ? 135.319 117.678 153.004 1.00 27.19 200 LYS C CA 1
ATOM 4340 C C . LYS C 3 326 ? 134.801 116.427 152.310 1.00 30.34 200 LYS C C 1
ATOM 4341 O O . LYS C 3 326 ? 134.142 115.596 152.944 1.00 34.12 200 LYS C O 1
ATOM 4347 N N . SER C 3 327 ? 135.086 116.278 151.019 1.00 31.86 201 SER C N 1
ATOM 4348 C CA . SER C 3 327 ? 134.724 115.093 150.258 1.00 31.87 201 SER C CA 1
ATOM 4349 C C . SER C 3 327 ? 135.847 114.066 150.212 1.00 38.68 201 SER C C 1
ATOM 4350 O O . SER C 3 327 ? 135.700 113.027 149.562 1.00 41.32 201 SER C O 1
ATOM 4353 N N . CYS C 3 328 ? 136.962 114.334 150.887 1.00 39.19 202 CYS C N 1
ATOM 4354 C CA . CYS C 3 328 ? 138.119 113.450 150.917 1.00 33.86 202 CYS C CA 1
ATOM 4355 C C . CYS C 3 328 ? 138.142 112.739 152.262 1.00 39.61 202 CYS C C 1
ATOM 4356 O O . CYS C 3 328 ? 138.128 113.391 153.311 1.00 45.43 202 CYS C O 1
ATOM 4359 N N . LYS C 3 329 ? 138.180 111.412 152.229 1.00 40.40 203 LYS C N 1
ATOM 4360 C CA . LYS C 3 329 ? 138.063 110.632 153.453 1.00 43.98 203 LYS C CA 1
ATOM 4361 C C . LYS C 3 329 ? 139.327 110.740 154.298 1.00 45.57 203 LYS C C 1
ATOM 4362 O O . LYS C 3 329 ? 140.442 110.561 153.799 1.00 42.84 203 LYS C O 1
ATOM 4368 N N . ASN C 3 330 ? 139.140 111.039 155.585 1.00 45.59 204 ASN C N 1
ATOM 4369 C CA . ASN C 3 330 ? 140.158 111.078 156.631 1.00 45.45 204 ASN C CA 1
ATOM 4370 C C . ASN C 3 330 ? 141.114 112.261 156.520 1.00 42.93 204 ASN C C 1
ATOM 4371 O O . ASN C 3 330 ? 142.090 112.312 157.275 1.00 44.78 204 ASN C O 1
ATOM 4376 N N . LEU C 3 331 ? 140.875 113.212 155.620 1.00 38.97 205 LEU C N 1
ATOM 4377 C CA . LEU C 3 331 ? 141.711 114.405 155.517 1.00 36.28 205 LEU C CA 1
ATOM 4378 C C . LEU C 3 331 ? 141.114 115.501 156.392 1.00 38.02 205 LEU C C 1
ATOM 4379 O O . LEU C 3 331 ? 140.053 116.047 156.077 1.00 43.01 205 LEU C O 1
ATOM 4384 N N . LYS C 3 332 ? 141.797 115.824 157.488 1.00 36.20 206 LYS C N 1
ATOM 4385 C CA . LYS C 3 332 ? 141.371 116.880 158.394 1.00 33.67 206 LYS C CA 1
ATOM 4386 C C . LYS C 3 332 ? 142.594 117.642 158.883 1.00 33.50 206 LYS C C 1
ATOM 4387 O O . LYS C 3 332 ? 143.719 117.141 158.845 1.00 34.51 206 LYS C O 1
ATOM 4393 N N . GLY C 3 333 ? 142.361 118.862 159.342 1.00 31.20 207 GLY C N 1
ATOM 4394 C CA . GLY C 3 333 ? 143.389 119.665 159.971 1.00 25.74 207 GLY C CA 1
ATOM 4395 C C . GLY C 3 333 ? 143.791 120.856 159.121 1.00 26.06 207 GLY C C 1
ATOM 4396 O O . GLY C 3 333 ? 143.147 121.207 158.130 1.00 30.20 207 GLY C O 1
ATOM 4397 N N . GLY C 3 334 ? 144.884 121.486 159.537 1.00 26.62 208 GLY C N 1
ATOM 4398 C CA . GLY C 3 334 ? 145.443 122.611 158.823 1.00 23.63 208 GLY C CA 1
ATOM 4399 C C . GLY C 3 334 ? 146.349 122.166 157.692 1.00 25.03 208 GLY C C 1
ATOM 4400 O O . GLY C 3 334 ? 146.400 120.997 157.310 1.00 25.53 208 GLY C O 1
ATOM 4401 N N . LEU C 3 335 ? 147.079 123.139 157.144 1.00 23.88 209 LEU C N 1
ATOM 4402 C CA . LEU C 3 335 ? 147.951 122.862 156.007 1.00 19.65 209 LEU C CA 1
ATOM 4403 C C . LEU C 3 335 ? 149.058 121.885 156.382 1.00 21.99 209 LEU C C 1
ATOM 4404 O O . LEU C 3 335 ? 149.316 120.915 155.661 1.00 24.51 209 LEU C O 1
ATOM 4409 N N . GLN C 3 336 ? 149.729 122.126 157.509 1.00 24.50 210 GLN C N 1
ATOM 4410 C CA . GLN C 3 336 ? 150.802 121.231 157.927 1.00 27.08 210 GLN C CA 1
ATOM 4411 C C . GLN C 3 336 ? 150.255 119.888 158.387 1.00 27.89 210 GLN C C 1
ATOM 4412 O O . GLN C 3 336 ? 150.856 118.843 158.118 1.00 32.05 210 GLN C O 1
ATOM 4418 N N . GLU C 3 337 ? 149.123 119.897 159.091 1.00 27.42 211 GLU C N 1
ATOM 4419 C CA . GLU C 3 337 ? 148.530 118.648 159.556 1.00 26.22 211 GLU C CA 1
ATOM 4420 C C . GLU C 3 337 ? 148.098 117.770 158.390 1.00 26.03 211 GLU C C 1
ATOM 4421 O O . GLU C 3 337 ? 148.309 116.553 158.410 1.00 25.81 211 GLU C O 1
ATOM 4427 N N . VAL C 3 338 ? 147.490 118.367 157.364 1.00 27.82 212 VAL C N 1
ATOM 4428 C CA . VAL C 3 338 ? 147.011 117.570 156.241 1.00 26.88 212 VAL C CA 1
ATOM 4429 C C . VAL C 3 338 ? 148.155 117.168 155.317 1.00 27.21 212 VAL C C 1
ATOM 4430 O O . VAL C 3 338 ? 148.071 116.136 154.643 1.00 27.87 212 VAL C O 1
ATOM 4434 N N . ALA C 3 339 ? 149.234 117.945 155.264 1.00 26.29 213 ALA C N 1
ATOM 4435 C CA . ALA C 3 339 ? 150.394 117.538 154.475 1.00 20.36 213 ALA C CA 1
ATOM 4436 C C . ALA C 3 339 ? 151.347 116.694 155.311 1.00 23.59 213 ALA C C 1
ATOM 4437 O O . ALA C 3 339 ? 152.563 116.865 155.303 1.00 29.28 213 ALA C O 1
ATOM 4439 N N . GLU C 3 340 ? 150.753 115.753 156.042 1.00 27.36 214 GLU C N 1
ATOM 4440 C CA . GLU C 3 340 ? 151.437 114.610 156.635 1.00 25.67 214 GLU C CA 1
ATOM 4441 C C . GLU C 3 340 ? 150.644 113.327 156.487 1.00 28.18 214 GLU C C 1
ATOM 4442 O O . GLU C 3 340 ? 151.218 112.245 156.648 1.00 31.52 214 GLU C O 1
ATOM 4448 N N . GLN C 3 341 ? 149.345 113.409 156.197 1.00 24.60 215 GLN C N 1
ATOM 4449 C CA . GLN C 3 341 ? 148.577 112.259 155.745 1.00 24.54 215 GLN C CA 1
ATOM 4450 C C . GLN C 3 341 ? 148.880 111.959 154.286 1.00 26.88 215 GLN C C 1
ATOM 4451 O O . GLN C 3 341 ? 148.895 110.795 153.873 1.00 27.61 215 GLN C O 1
ATOM 4457 N N . LEU C 3 342 ? 149.121 113.007 153.497 1.00 25.76 216 LEU C N 1
ATOM 4458 C CA . LEU C 3 342 ? 149.537 112.875 152.110 1.00 23.62 216 LEU C CA 1
ATOM 4459 C C . LEU C 3 342 ? 151.032 112.632 151.970 1.00 24.68 216 LEU C C 1
ATOM 4460 O O . LEU C 3 342 ? 151.491 112.341 150.861 1.00 26.57 216 LEU C O 1
ATOM 4465 N N . GLU C 3 343 ? 151.788 112.744 153.062 1.00 27.69 217 GLU C N 1
ATOM 4466 C CA . GLU C 3 343 ? 153.229 112.493 153.087 1.00 26.82 217 GLU C CA 1
ATOM 4467 C C . GLU C 3 343 ? 153.971 113.429 152.132 1.00 30.35 217 GLU C C 1
ATOM 4468 O O . GLU C 3 343 ? 154.649 113.005 151.195 1.00 39.89 217 GLU C O 1
ATOM 4474 N N . LEU C 3 344 ? 153.834 114.725 152.394 1.00 26.92 218 LEU C N 1
ATOM 4475 C CA . LEU C 3 344 ? 154.534 115.759 151.649 1.00 26.19 218 LEU C CA 1
ATOM 4476 C C . LEU C 3 344 ? 155.618 116.371 152.523 1.00 29.49 218 LEU C C 1
ATOM 4477 O O . LEU C 3 344 ? 155.379 116.693 153.691 1.00 26.80 218 LEU C O 1
ATOM 4482 N N . GLU C 3 345 ? 156.809 116.529 151.955 1.00 31.39 219 GLU C N 1
ATOM 4483 C CA . GLU C 3 345 ? 157.942 117.111 152.660 1.00 29.79 219 GLU C CA 1
ATOM 4484 C C . GLU C 3 345 ? 158.063 118.578 152.269 1.00 27.02 219 GLU C C 1
ATOM 4485 O O . GLU C 3 345 ? 158.191 118.901 151.084 1.00 28.94 219 GLU C O 1
ATOM 4491 N N . ARG C 3 346 ? 158.020 119.456 153.266 1.00 24.47 220 ARG C N 1
ATOM 4492 C CA . ARG C 3 346 ? 157.995 120.888 153.017 1.00 22.88 220 ARG C CA 1
ATOM 4493 C C . ARG C 3 346 ? 159.355 121.391 152.550 1.00 22.67 220 ARG C C 1
ATOM 4494 O O . ARG C 3 346 ? 160.406 120.918 152.988 1.00 23.34 220 ARG C O 1
ATOM 4502 N N . ILE C 3 347 ? 159.322 122.365 151.645 1.00 23.56 221 ILE C N 1
ATOM 4503 C CA . ILE C 3 347 ? 160.510 123.065 151.175 1.00 23.12 221 ILE C CA 1
ATOM 4504 C C . ILE C 3 347 ? 160.387 124.515 151.618 1.00 23.91 221 ILE C C 1
ATOM 4505 O O . ILE C 3 347 ? 159.414 125.195 151.273 1.00 26.02 221 ILE C O 1
ATOM 4510 N N . GLY C 3 348 ? 161.366 124.987 152.383 1.00 20.92 222 GLY C N 1
ATOM 4511 C CA . GLY C 3 348 ? 161.363 126.347 152.862 1.00 23.47 222 GLY C CA 1
ATOM 4512 C C . GLY C 3 348 ? 160.880 126.468 154.291 1.00 26.75 222 GLY C C 1
ATOM 4513 O O . GLY C 3 348 ? 160.372 125.512 154.885 1.00 29.25 222 GLY C O 1
ATOM 4514 N N . PRO C 3 349 ? 161.040 127.653 154.875 1.00 28.42 223 PRO C N 1
ATOM 4515 C CA . PRO C 3 349 ? 160.623 127.855 156.267 1.00 26.39 223 PRO C CA 1
ATOM 4516 C C . PRO C 3 349 ? 159.111 127.852 156.422 1.00 28.73 223 PRO C C 1
ATOM 4517 O O . PRO C 3 349 ? 158.367 128.302 155.549 1.00 29.67 223 PRO C O 1
ATOM 4521 N N . GLN C 3 350 ? 158.663 127.352 157.569 1.00 31.13 224 GLN C N 1
ATOM 4522 C CA . GLN C 3 350 ? 157.241 127.210 157.837 1.00 29.26 224 GLN C CA 1
ATOM 4523 C C . GLN C 3 350 ? 156.594 128.565 158.112 1.00 29.39 224 GLN C C 1
ATOM 4524 O O . GLN C 3 350 ? 157.249 129.529 158.517 1.00 33.09 224 GLN C O 1
ATOM 4530 N N . HIS C 3 351 ? 155.281 128.620 157.885 1.00 29.79 225 HIS C N 1
ATOM 4531 C CA . HIS C 3 351 ? 154.458 129.799 158.160 1.00 30.24 225 HIS C CA 1
ATOM 4532 C C . HIS C 3 351 ? 154.929 131.021 157.382 1.00 31.24 225 HIS C C 1
ATOM 4533 O O . HIS C 3 351 ? 154.810 132.155 157.852 1.00 33.00 225 HIS C O 1
ATOM 4540 N N . GLN C 3 352 ? 155.467 130.799 156.188 1.00 29.94 226 GLN C N 1
ATOM 4541 C CA . GLN C 3 352 ? 155.810 131.872 155.270 1.00 26.02 226 GLN C CA 1
ATOM 4542 C C . GLN C 3 352 ? 155.124 131.606 153.940 1.00 23.75 226 GLN C C 1
ATOM 4543 O O . GLN C 3 352 ? 154.892 130.455 153.565 1.00 24.32 226 GLN C O 1
ATOM 4549 N N . ALA C 3 353 ? 154.789 132.689 153.237 1.00 21.62 227 ALA C N 1
ATOM 4550 C CA . ALA C 3 353 ? 153.875 132.587 152.104 1.00 19.11 227 ALA C CA 1
ATOM 4551 C C . ALA C 3 353 ? 154.451 131.729 150.984 1.00 18.47 227 ALA C C 1
ATOM 4552 O O . ALA C 3 353 ? 153.721 130.964 150.346 1.00 20.53 227 ALA C O 1
ATOM 4554 N N . GLY C 3 354 ? 155.753 131.846 150.721 1.00 19.26 228 GLY C N 1
ATOM 4555 C CA . GLY C 3 354 ? 156.347 131.082 149.636 1.00 17.12 228 GLY C CA 1
ATOM 4556 C C . GLY C 3 354 ? 156.325 129.584 149.876 1.00 18.32 228 GLY C C 1
ATOM 4557 O O . GLY C 3 354 ? 155.982 128.809 148.981 1.00 16.46 228 GLY C O 1
ATOM 4558 N N . SER C 3 355 ? 156.687 129.153 151.083 1.00 20.69 229 SER C N 1
ATOM 4559 C CA . SER C 3 355 ? 156.721 127.724 151.370 1.00 17.81 229 SER C CA 1
ATOM 4560 C C . SER C 3 355 ? 155.321 127.162 151.584 1.00 18.35 229 SER C C 1
ATOM 4561 O O . SER C 3 355 ? 155.061 125.998 151.265 1.00 21.55 229 SER C O 1
ATOM 4564 N N . ASP C 3 356 ? 154.414 127.965 152.143 1.00 17.83 230 ASP C N 1
ATOM 4565 C CA . ASP C 3 356 ? 153.045 127.501 152.340 1.00 16.34 230 ASP C CA 1
ATOM 4566 C C . ASP C 3 356 ? 152.309 127.369 151.015 1.00 16.20 230 ASP C C 1
ATOM 4567 O O . ASP C 3 356 ? 151.516 126.440 150.829 1.00 16.51 230 ASP C O 1
ATOM 4572 N N . SER C 3 357 ? 152.537 128.305 150.091 1.00 17.68 231 SER C N 1
ATOM 4573 C CA . SER C 3 357 ? 151.936 128.204 148.765 1.00 13.16 231 SER C CA 1
ATOM 4574 C C . SER C 3 357 ? 152.479 127.001 148.006 1.00 13.74 231 SER C C 1
ATOM 4575 O O . SER C 3 357 ? 151.736 126.330 147.282 1.00 15.10 231 SER C O 1
ATOM 4578 N N . LEU C 3 358 ? 153.775 126.722 148.148 1.00 14.29 232 LEU C N 1
ATOM 4579 C CA . LEU C 3 358 ? 154.352 125.533 147.534 1.00 12.75 232 LEU C CA 1
ATOM 4580 C C . LEU C 3 358 ? 153.738 124.266 148.112 1.00 14.30 232 LEU C C 1
ATOM 4581 O O . LEU C 3 358 ? 153.467 123.310 147.379 1.00 16.94 232 LEU C O 1
ATOM 4586 N N . LEU C 3 359 ? 153.514 124.240 149.428 1.00 13.86 233 LEU C N 1
ATOM 4587 C CA . LEU C 3 359 ? 152.888 123.083 150.060 1.00 14.33 233 LEU C CA 1
ATOM 4588 C C . LEU C 3 359 ? 151.454 122.897 149.579 1.00 14.06 233 LEU C C 1
ATOM 4589 O O . LEU C 3 359 ? 150.981 121.764 149.444 1.00 15.09 233 LEU C O 1
ATOM 4594 N N . THR C 3 360 ? 150.743 123.999 149.330 1.00 13.40 234 THR C N 1
ATOM 4595 C CA . THR C 3 360 ? 149.382 123.910 148.808 1.00 12.59 234 THR C CA 1
ATOM 4596 C C . THR C 3 360 ? 149.361 123.277 147.422 1.00 14.76 234 THR C C 1
ATOM 4597 O O . THR C 3 360 ? 148.454 122.502 147.100 1.00 18.42 234 THR C O 1
ATOM 4601 N N . GLY C 3 361 ? 150.345 123.606 146.583 1.00 13.65 235 GLY C N 1
ATOM 4602 C CA . GLY C 3 361 ? 150.396 123.027 145.252 1.00 11.71 235 GLY C CA 1
ATOM 4603 C C . GLY C 3 361 ? 150.625 121.528 145.262 1.00 13.01 235 GLY C C 1
ATOM 4604 O O . GLY C 3 361 ? 150.005 120.794 144.490 1.00 15.94 235 GLY C O 1
ATOM 4605 N N . MET C 3 362 ? 151.529 121.052 146.119 1.00 12.62 236 MET C N 1
ATOM 4606 C CA . MET C 3 362 ? 151.731 119.612 146.236 1.00 12.13 236 MET C CA 1
ATOM 4607 C C . MET C 3 362 ? 150.545 118.935 146.904 1.00 15.18 236 MET C C 1
ATOM 4608 O O . MET C 3 362 ? 150.253 117.771 146.611 1.00 18.65 236 MET C O 1
ATOM 4613 N N . ALA C 3 363 ? 149.859 119.637 147.808 1.00 15.80 237 ALA C N 1
ATOM 4614 C CA . ALA C 3 363 ? 148.675 119.071 148.443 1.00 14.29 237 ALA C CA 1
ATOM 4615 C C . ALA C 3 363 ? 147.551 118.867 147.439 1.00 15.84 237 ALA C C 1
ATOM 4616 O O . ALA C 3 363 ? 146.869 117.838 147.469 1.00 21.42 237 ALA C O 1
ATOM 4618 N N . PHE C 3 364 ? 147.343 119.833 146.542 1.00 15.08 238 PHE C N 1
ATOM 4619 C CA . PHE C 3 364 ? 146.257 119.726 145.573 1.00 14.69 238 PHE C CA 1
ATOM 4620 C C . PHE C 3 364 ? 146.485 118.570 144.607 1.00 15.88 238 PHE C C 1
ATOM 4621 O O . PHE C 3 364 ? 145.583 117.761 144.371 1.00 18.38 238 PHE C O 1
ATOM 4629 N N . PHE C 3 365 ? 147.687 118.477 144.039 1.00 16.81 239 PHE C N 1
ATOM 4630 C CA . PHE C 3 365 ? 147.938 117.480 143.005 1.00 15.53 239 PHE C CA 1
ATOM 4631 C C . PHE C 3 365 ? 148.061 116.077 143.581 1.00 16.55 239 PHE C C 1
ATOM 4632 O O . PHE C 3 365 ? 147.789 115.098 142.879 1.00 18.84 239 PHE C O 1
ATOM 4640 N N . LYS C 3 366 ? 148.485 115.953 144.838 1.00 17.50 240 LYS C N 1
ATOM 4641 C CA . LYS C 3 366 ? 148.477 114.647 145.486 1.00 18.86 240 LYS C CA 1
ATOM 4642 C C . LYS C 3 366 ? 147.065 114.228 145.870 1.00 23.02 240 LYS C C 1
ATOM 4643 O O . LYS C 3 366 ? 146.678 113.075 145.661 1.00 26.17 240 LYS C O 1
ATOM 4649 N N . MET C 3 367 ? 146.286 115.155 146.427 1.00 23.12 241 MET C N 1
ATOM 4650 C CA . MET C 3 367 ? 144.908 114.853 146.796 1.00 19.61 241 MET C CA 1
ATOM 4651 C C . MET C 3 367 ? 144.052 114.581 145.565 1.00 22.90 241 MET C C 1
ATOM 4652 O O . MET C 3 367 ? 143.183 113.703 145.586 1.00 28.62 241 MET C O 1
ATOM 4657 N N . ARG C 3 368 ? 144.285 115.326 144.481 1.00 22.01 242 ARG C N 1
ATOM 4658 C CA . ARG C 3 368 ? 143.600 115.069 143.219 1.00 20.17 242 ARG C CA 1
ATOM 4659 C C . ARG C 3 368 ? 143.944 113.704 142.639 1.00 24.27 242 ARG C C 1
ATOM 4660 O O . ARG C 3 368 ? 143.145 113.145 141.883 1.00 33.13 242 ARG C O 1
ATOM 4668 N N . GLU C 3 369 ? 145.109 113.153 142.976 1.00 24.26 243 GLU C N 1
ATOM 4669 C CA . GLU C 3 369 ? 145.530 111.883 142.397 1.00 26.02 243 GLU C CA 1
ATOM 4670 C C . GLU C 3 369 ? 144.902 110.693 143.114 1.00 31.49 243 GLU C C 1
ATOM 4671 O O . GLU C 3 369 ? 144.562 109.693 142.473 1.00 35.73 243 GLU C O 1
ATOM 4677 N N . MET C 3 370 ? 144.739 110.775 144.435 1.00 32.02 244 MET C N 1
ATOM 4678 C CA . MET C 3 370 ? 144.171 109.666 145.193 1.00 31.86 244 MET C CA 1
ATOM 4679 C C . MET C 3 370 ? 142.653 109.725 145.282 1.00 32.37 244 MET C C 1
ATOM 4680 O O . MET C 3 370 ? 141.983 108.704 145.094 1.00 34.61 244 MET C O 1
ATOM 4685 N N . PHE C 3 371 ? 142.094 110.898 145.566 1.00 30.11 245 PHE C N 1
ATOM 4686 C CA . PHE C 3 371 ? 140.683 111.011 145.910 1.00 31.62 245 PHE C CA 1
ATOM 4687 C C . PHE C 3 371 ? 139.801 111.447 144.752 1.00 32.13 245 PHE C C 1
ATOM 4688 O O . PHE C 3 371 ? 138.631 111.056 144.704 1.00 35.28 245 PHE C O 1
ATOM 4696 N N . PHE C 3 372 ? 140.321 112.244 143.822 1.00 29.44 246 PHE C N 1
ATOM 4697 C CA . PHE C 3 372 ? 139.518 112.801 142.744 1.00 30.29 246 PHE C CA 1
ATOM 4698 C C . PHE C 3 372 ? 139.833 112.186 141.387 1.00 34.18 246 PHE C C 1
ATOM 4699 O O . PHE C 3 372 ? 139.286 112.637 140.376 1.00 38.16 246 PHE C O 1
ATOM 4707 N N . GLU C 3 373 ? 140.690 111.165 141.342 1.00 35.14 247 GLU C N 1
ATOM 4708 C CA . GLU C 3 373 ? 140.983 110.425 140.112 1.00 38.85 247 GLU C CA 1
ATOM 4709 C C . GLU C 3 373 ? 141.461 111.346 138.990 1.00 37.13 247 GLU C C 1
ATOM 4710 O O . GLU C 3 373 ? 141.014 111.243 137.846 1.00 35.33 247 GLU C O 1
ATOM 4716 N N . ASP C 3 374 ? 142.372 112.260 139.328 1.00 36.48 248 ASP C N 1
ATOM 4717 C CA . ASP C 3 374 ? 143.028 113.145 138.361 1.00 38.17 248 ASP C CA 1
ATOM 4718 C C . ASP C 3 374 ? 142.034 114.017 137.600 1.00 38.64 248 ASP C C 1
ATOM 4719 O O . ASP C 3 374 ? 142.288 114.413 136.460 1.00 39.26 248 ASP C O 1
ATOM 4724 N N . HIS C 3 375 ? 140.899 114.333 138.217 1.00 37.76 249 HIS C N 1
ATOM 4725 C CA . HIS C 3 375 ? 139.928 115.229 137.602 1.00 40.99 249 HIS C CA 1
ATOM 4726 C C . HIS C 3 375 ? 139.110 115.884 138.701 1.00 42.27 249 HIS C C 1
ATOM 4727 O O . HIS C 3 375 ? 138.644 115.203 139.618 1.00 42.62 249 HIS C O 1
ATOM 4734 N N . ILE C 3 376 ? 138.932 117.197 138.604 1.00 39.24 250 ILE C N 1
ATOM 4735 C CA . ILE C 3 376 ? 138.205 117.968 139.602 1.00 38.00 250 ILE C CA 1
ATOM 4736 C C . ILE C 3 376 ? 136.981 118.560 138.921 1.00 43.80 250 ILE C C 1
ATOM 4737 O O . ILE C 3 376 ? 137.108 119.266 137.913 1.00 47.43 250 ILE C O 1
ATOM 4742 N N . ASP C 3 377 ? 135.801 118.271 139.463 1.00 39.76 251 ASP C N 1
ATOM 4743 C CA . ASP C 3 377 ? 134.572 118.821 138.909 1.00 40.84 251 ASP C CA 1
ATOM 4744 C C . ASP C 3 377 ? 134.542 120.331 139.100 1.00 39.90 251 ASP C C 1
ATOM 4745 O O . ASP C 3 377 ? 134.749 120.831 140.209 1.00 38.61 251 ASP C O 1
ATOM 4750 N N . ASP C 3 378 ? 134.285 121.060 138.014 1.00 38.63 252 ASP C N 1
ATOM 4751 C CA . ASP C 3 378 ? 134.202 122.512 138.093 1.00 39.08 252 ASP C CA 1
ATOM 4752 C C . ASP C 3 378 ? 132.835 122.995 138.554 1.00 39.08 252 ASP C C 1
ATOM 4753 O O . ASP C 3 378 ? 132.731 124.108 139.080 1.00 37.50 252 ASP C O 1
ATOM 4758 N N . ALA C 3 379 ? 131.789 122.191 138.371 1.00 39.12 253 ALA C N 1
ATOM 4759 C CA . ALA C 3 379 ? 130.450 122.577 138.791 1.00 38.45 253 ALA C CA 1
ATOM 4760 C C . ALA C 3 379 ? 130.193 122.311 140.266 1.00 39.12 253 ALA C C 1
ATOM 4761 O O . ALA C 3 379 ? 129.147 122.719 140.779 1.00 38.66 253 ALA C O 1
ATOM 4763 N N . LYS C 3 380 ? 131.115 121.647 140.954 1.00 37.66 254 LYS C N 1
ATOM 4764 C CA . LYS C 3 380 ? 130.936 121.275 142.348 1.00 31.04 254 LYS C CA 1
ATOM 4765 C C . LYS C 3 380 ? 131.936 121.922 143.290 1.00 27.61 254 LYS C C 1
ATOM 4766 O O . LYS C 3 380 ? 131.592 122.178 144.445 1.00 27.23 254 LYS C O 1
ATOM 4772 N N . TYR C 3 381 ? 133.155 122.204 142.831 1.00 26.59 255 TYR C N 1
ATOM 4773 C CA . TYR C 3 381 ? 134.218 122.657 143.713 1.00 23.01 255 TYR C CA 1
ATOM 4774 C C . TYR C 3 381 ? 134.858 123.976 143.308 1.00 23.85 255 TYR C C 1
ATOM 4775 O O . TYR C 3 381 ? 135.589 124.552 144.120 1.00 24.00 255 TYR C O 1
ATOM 4784 N N . CYS C 3 382 ? 134.620 124.468 142.097 1.00 24.41 256 CYS C N 1
ATOM 4785 C CA . CYS C 3 382 ? 135.266 125.690 141.640 1.00 23.61 256 CYS C CA 1
ATOM 4786 C C . CYS C 3 382 ? 134.572 126.910 142.232 1.00 21.46 256 CYS C C 1
ATOM 4787 O O . CYS C 3 382 ? 133.341 126.989 142.247 1.00 21.16 256 CYS C O 1
ATOM 4790 N N . GLY C 3 383 ? 135.368 127.856 142.726 1.00 19.25 257 GLY C N 1
ATOM 4791 C CA . GLY C 3 383 ? 134.858 129.104 143.240 1.00 16.87 257 GLY C CA 1
ATOM 4792 C C . GLY C 3 383 ? 134.437 129.082 144.691 1.00 20.04 257 GLY C C 1
ATOM 4793 O O . GLY C 3 383 ? 134.225 130.153 145.271 1.00 23.32 257 GLY C O 1
ATOM 4794 N N . HIS C 3 384 ? 134.314 127.905 145.298 1.00 22.04 258 HIS C N 1
ATOM 4795 C CA . HIS C 3 384 ? 133.903 127.801 146.691 1.00 20.35 258 HIS C CA 1
ATOM 4796 C C . HIS C 3 384 ? 135.102 128.039 147.598 1.00 23.44 258 HIS C C 1
ATOM 4797 O O . HIS C 3 384 ? 136.131 127.368 147.466 1.00 24.04 258 HIS C O 1
ATOM 4804 N N . LEU C 3 385 ? 134.972 128.995 148.511 1.00 24.44 259 LEU C N 1
ATOM 4805 C CA . LEU C 3 385 ? 135.961 129.239 149.547 1.00 21.98 259 LEU C CA 1
ATOM 4806 C C . LEU C 3 385 ? 135.476 128.633 150.856 1.00 25.60 259 LEU C C 1
ATOM 4807 O O . LEU C 3 385 ? 134.272 128.545 151.109 1.00 30.34 259 LEU C O 1
ATOM 4812 N N . TYR C 3 386 ? 136.422 128.201 151.684 1.00 24.80 260 TYR C N 1
ATOM 4813 C CA . TYR C 3 386 ? 136.065 127.582 152.952 1.00 25.68 260 TYR C CA 1
ATOM 4814 C C . TYR C 3 386 ? 135.512 128.626 153.914 1.00 26.46 260 TYR C C 1
ATOM 4815 O O . TYR C 3 386 ? 136.129 129.672 154.136 1.00 23.04 260 TYR C O 1
ATOM 4824 N N . GLY C 3 387 ? 134.350 128.336 154.487 1.00 24.84 261 GLY C N 1
ATOM 4825 C CA . GLY C 3 387 ? 133.675 129.227 155.413 1.00 22.28 261 GLY C CA 1
ATOM 4826 C C . GLY C 3 387 ? 132.761 130.239 154.758 1.00 30.79 261 GLY C C 1
ATOM 4827 O O . GLY C 3 387 ? 131.687 130.539 155.281 1.00 36.68 261 GLY C O 1
ATOM 4828 N N . LEU C 3 388 ? 133.171 130.773 153.611 1.00 29.90 262 LEU C N 1
ATOM 4829 C CA . LEU C 3 388 ? 132.408 131.792 152.908 1.00 28.88 262 LEU C CA 1
ATOM 4830 C C . LEU C 3 388 ? 131.397 131.137 151.977 1.00 29.71 262 LEU C C 1
ATOM 4831 O O . LEU C 3 388 ? 131.760 130.301 151.145 1.00 32.00 262 LEU C O 1
ATOM 4836 N N . GLY C 3 389 ? 130.134 131.525 152.114 1.00 31.78 263 GLY C N 1
ATOM 4837 C CA . GLY C 3 389 ? 129.079 130.987 151.279 1.00 31.48 263 GLY C CA 1
ATOM 4838 C C . GLY C 3 389 ? 127.918 130.415 152.066 1.00 34.55 263 GLY C C 1
ATOM 4839 O O . GLY C 3 389 ? 127.791 129.200 152.211 1.00 31.42 263 GLY C O 1
#

Solvent-accessible surface area: 26930 Å² total; per-residue (Å²): 130,52,14,20,0,33,2,76,57,80,75,0,21,0,7,17,48,81,149,147,36,57,73,16,2,11,0,26,52,73,117,103,112,105,33,60,34,113,24,34,77,113,0,168,82,159,38,146,37,48,108,148,39,114,65,28,62,32,65,0,26,40,0,0,30,74,13,8,194,20,124,177,100,86,71,10,18,0,11,22,0,0,62,1,1,42,71,35,109,16,86,15,32,2,61,0,42,0,41,48,85,0,23,5,70,75,56,81,133,47,5,112,66,31,25,17,14,92,170,117,55,92,131,96,2,25,105,1,4,101,74,16,38,117,106,37,6,85,102,6,6,86,56,0,110,142,18,7,122,112,140,80,13,73,84,0,4,72,25,0,0,70,119,21,0,7,110,42,62,134,107,2,70,23,1,7,54,0,5,64,44,9,161,32,107,109,0,58,107,29,0,31,83,18,0,7,106,12,0,84,86,14,0,72,33,125,20,43,66,85,52,145,81,43,32,51,47,0,54,16,1,0,40,0,0,0,9,13,0,0,20,69,34,78,8,2,48,58,62,47,4,25,6,30,18,0,0,1,3,0,63,54,74,27,70,55,27,4,15,2,0,0,8,0,1,5,49,2,1,50,0,0,62,125,2,73,8,0,115,16,73,4,3,13,0,15,14,0,0,23,1,0,4,9,0,42,133,32,163,96,5,73,146,85,1,44,130,42,0,65,43,2,3,147,72,0,93,45,71,42,132,138,15,113,48,38,98,37,20,147,64,113,127,91,10,153,115,29,117,121,36,10,80,169,77,20,19,69,0,19,50,115,28,2,62,86,11,0,127,106,0,18,104,22,13,157,122,32,37,4,0,0,0,2,5,9,20,0,2,9,8,0,64,12,63,46,170,55,207,52,117,25,24,67,66,0,29,18,4,26,8,0,0,18,14,1,86,3,0,3,1,0,0,0,0,0,8,84,126,17,99,62,10,122,60,30,0,0,3,4,0,0,0,76,2,48,56,97,127,25,20,34,13,69,17,2,8,102,49,0,78,115,24,39,10,96,17,149,66,2,69,90,75,0,2,90,42,79,69,0,0,19,19,0,0,11,5,7,0,1,12,28,147,42,10,53,1,0,0,0,53,0,7,34,1,0,0,1,1,1,39,14,0,26,64,58,69,6,34,117,100,31,120,61,0,24,100,24,3,135,56,2,3,42,18,2,6,0,1,13,48,0,8,133,52,7,133,130,10,145,15,2,6,50,93,1,0,117,80,3,133,24,144,53,66,37,71,74,29,10,0,0,1,5,0,0,0,0,0,32,0,1,25,66,0,23,104,100,41,27,144,85,136,16,76,75,100,125,20,26,21,78,4,68,41,15,80

Radius of gyration: 27.63 Å; Cα contacts (8 Å, |Δi|>4): 973; chains: 3; bounding box: 50×64×93 Å

Secondary structure (DSSP, 8-state):
--EEEEE-SSEEEEEEE---EEEEEEEEE-SSS-EEEEE-GGGTTT----TT--SHHHHHHHHHHHHHT--SS---HHHHHHHHHHTT---S-EEEEE-TTSSBPP-HHHHHHHHHT-/-HHHHHHHHHHHT--TTTHHHHHHHHHHHS-STTHHHHHHHIIIIIITT-STTHHHHHHHHHHHT-HHHHHHHHHHHHHHHHHHHTS---SS-HHHHHHHHHHHHHHHHHHTTTT----TTT--HHHHHHHHHHH-SHHHHHHHHHHHHHGGGGGG-TTTSTTSHHHHHHHHHHHHHHT-SSS-HHHHHHHHHHHHHTT--STTS---SGGG-TTTSSSPPP---/--EEEE-SSSHHHHHHHHHHHHHH--EEEEEEE-----EEE-S--S-HHHHHHHHHHHHHTTS---EEEEEEE-TT----SS--EEEEEB---TTTS---HHHHHHHHHHT--HHHHHHHPBPHHHHHHHHHTSSSSS-TT-EEEESS-HHHHHHHHHHHHTSPPPSSHHHHHHHHHHH-SEEEEHHHHGGGSTT--S-HHHHTTTS-----S-TTSHHHHHHHHHHHHHHHHHHTSTT---HHHHBTPPSS--

Foldseek 3Di:
DKKKWKDPAQKIWIWDVPVDTDTAWMWGQDDPQATDIDGDDPRPVPDDDDPVDDHPLVSVVVVVCVQLVPDPPDQELQNVVSVCVSVPVPRDTDMFMGGSNRHGDDDVVVVVCVVVVD/DVLVVVLCVLVVPQDPVCLLVSLVVCDVRDDPVCLLVSLLCCLVVPQQPPLPCLVRVVVSCVSNPDVVSLVSNLLSLLVLLLVLQADDLDPPPPSSLSSLLSSLLNNLCSAQLVVHDDDCVSPNLLLQLLQLVVVDQSSCSNRLSSPLSNCLSLCNHPASQCVHPVNLSNLLSLLQVLPDPPHDPVSNVSSVVSCVSSVHDSVPRDHDCPNVPVVVNVPRDDSGD/DQEAEDWQVCLVVVLVVLLVQCVAFQEKQKDWAWQDADDADDDDDPDQLQSVVVSLQVGLQATATAKMKIFTHHLLLDADPDYGMYIAGAADDPPPGDHDPVSVVVVVVLPDDNVCNNPTHHHLLVVLVSVVPSQNWQHPPHAYEYAQCSNVVLNVCCSNVVHGADPDLVVNLVVVCRGHVWYAHLNVVCVQPPPQDDGLVVNCVVLVDDWDGTPPGTHRSSVSRSVSVSSSCVPRVVSDDDCVPGTSDHPSHD

Organism: Legionella pneumophila subsp. pneumophila (strain Philadelphia 1 / ATCC 33152 / DSM 7513) (NCBI:txid272624)

Sequence (597 aa):
MKRLIICNGNKLTVCTQAEKYTPIFSLTKESDNELTLELSGVARGYYIIPSELTSSQARAAHLITLLTRAEESQTTDMHKILNSFVSGKITSGSMFNFENDGSFKREPEEAYNLINKIENIQEKIAFIFNNLSQSNMTQKVEELKETVKEEFMPWVSQYLVMKRVSIEPNFHSLYSNFLDTLKNPEFNKMVLNETYRNIKVLLTSDKAAANFSDRSLLKNLGHWLGMITLAKNKPILHTDLDVKSLLLEAYVKGQQELLYVVPFVAKVLESSIRSVVFRPPNPWTMAIMNVLAELHQEHDLKLNLKFEIEVLCKNLALDINELKPGNLLKDKDRLKNLDEQLSQRICEVWACNLDEEMKKIRQVIRKYNYVAMDTEFPGVVARPIGEFRSNADYQYQLLRCNVDLLKIIQLGLTFMNEQGEYPPGTSTWQFNFKFNLTEDMYAQDSIELLTTSGIQFKKHEEEGIETQYFAELLMTSGVVLCEGVKWLSFHSGYDFGYLIKILTNSNLPEEELDFFEILRLFFPVIYDVKYLMKSCKNLKGGLQEVAEQLELERIGPQHQAGSDSLLTGMAFFKMREMFFEDHIDDAKYCGHLYGLG

Nearest PDB structures (foldseek):
  4gmj-assembly3_F  TM=9.910E-01  e=2.870E-49  Homo sapiens
  4gmj-assembly2_D  TM=9.889E-01  e=5.858E-49  Homo sapiens
  3g10-assembly1_A  TM=9.803E-01  e=9.174E-36  Schizosaccharomyces pombe
  4b8c-assembly2_E  TM=9.253E-01  e=7.116E-26  Saccharomyces cerevisiae S288C
  1uoc-assembly1_A  TM=8.905E-01  e=6.149E-24  Saccharomyces cerevisiae

B-factor: mean 36.7, std 19.44, range [10.08, 112.03]

GO terms:
  GO:0005515 protein binding (F, IPI)